Protein AF-0000000076609722 (afdb_homodimer)

Nearest PDB structures (foldseek):
  8j80-assembly1_B  TM=7.586E-01  e=6.688E-12  Homo sapiens
  8j7v-assembly1_B  TM=7.569E-01  e=8.306E-11  Homo sapiens
  8f6f-assembly1_B  TM=7.258E-01  e=2.517E-10  Shewanella oneidensis
  8xn1-assembly1_A  TM=7.732E-01  e=1.490E-08  Homo sapiens
  6xpd-assembly1_A  TM=6.244E-01  e=4.293E-08  Homo sapiens

Organism: NCBI:txid5963

InterPro domains:
  IPR027469 Cation efflux transmembrane domain superfamily [SSF161111] (21-190)
  IPR040177 Proton-coupled zinc antiporter SLC30A9 [PTHR13414] (142-302)
  IPR058533 Cation efflux protein, transmembrane domain [PF01545] (19-188)

Radius of gyration: 33.22 Å; Cα contacts (8 Å, |Δi|>4): 951; chains: 2; bounding box: 58×106×62 Å

Secondary structure (DSSP, 8-state):
-HHHHHHTSSHHHHHHHHHHHHHHHHHS--HHHHHHHHHHHHHHHHHHHHHHHHHHHTSPP-SSSTT-STHHHHHHHHHHHHHHHHHHHHHHHHHHHS---------HHHHHHHHHHHHHHHHHHHHHSTT--HHHHHHHHHHHHHHHHHHHHTTT-HHHHHHHHHHHHHHHHHHHHHHHHHHHHHHHHTPPPPHHHHHHHHHHHHTSTTEEEEEEEEEEESSSS-EEEEEEEEE-HHHHHHHHHHHHHHHHTT---S-HHHHHHHHHHHHHHHHHHHHHHHHHHHHHHHHHH-TTEEEEEEEEE------/-HHHHHHTSSHHHHHHHHHHHHHHHHHS--HHHHHHHHHHHHHHHHHHHHHHHHHHHTPPP-SSSTT-STHHHHHHHHHHHHHHHHHHHHHHHHHHHS---------HHHHHHHHHHHHHHHHHHHHHSTT--HHHHHHHHHHHHHHHHHHHHTTT-HHHHHHHHHHHHHHHHHHHHHHHHHHHHHHHHTPPPPHHHHHHHHHHHHTSTTEEEEEEEEEEESSSS-EEEEEEEEE-HHHHHHHHHHHHHHHHTT---S-HHHHHHHHHHHHHHHHHHHHHHHHHHHHHHHHHH-TTEEEEEEEEE------

Solvent-accessible surface area (backbone atoms only — not comparable to full-atom values): 31128 Å² total; per-residue (Å²): 106,68,64,58,56,41,64,42,33,68,58,60,49,48,64,63,32,46,61,28,40,49,48,29,22,72,39,41,73,44,63,19,35,45,38,48,37,49,51,52,49,44,53,49,49,38,52,56,49,48,54,55,24,51,61,51,26,65,42,70,54,44,80,55,24,53,85,20,33,38,32,41,40,42,56,56,49,38,51,44,16,49,48,27,34,54,52,11,49,48,37,46,45,42,65,77,75,43,84,76,65,88,60,72,80,62,28,70,69,62,27,52,50,20,39,50,51,29,38,50,46,27,51,48,38,38,70,58,25,69,79,55,43,73,62,32,54,49,46,32,50,48,30,47,45,51,38,54,23,53,55,35,28,70,46,98,43,26,53,60,17,35,48,50,23,10,33,52,40,9,50,50,28,32,49,54,11,49,56,44,34,54,64,28,47,42,38,61,42,23,40,30,69,55,67,69,60,52,49,52,51,50,58,57,53,59,67,40,81,50,43,64,42,75,77,45,80,43,39,35,36,46,42,96,67,32,25,33,34,38,36,33,32,26,58,27,63,67,56,50,32,51,54,44,41,54,53,48,56,68,64,47,77,71,60,84,64,92,54,64,68,62,50,54,48,52,49,35,42,50,28,34,52,48,43,46,43,49,54,44,48,44,50,50,50,52,51,50,48,44,44,69,76,38,67,41,50,38,78,74,42,63,27,75,42,57,80,71,74,78,126,108,68,64,58,54,40,65,41,34,69,59,59,50,48,63,63,32,46,62,29,39,49,47,30,22,72,37,39,71,44,63,21,36,45,37,50,39,49,52,52,50,44,51,50,50,38,52,56,50,48,54,55,24,51,62,51,25,67,44,70,55,45,81,55,24,53,84,21,33,40,32,42,38,42,57,57,48,36,51,47,16,49,48,26,33,55,53,11,50,50,36,46,45,43,66,76,76,41,83,77,64,87,62,73,80,64,27,70,69,63,28,52,49,21,38,50,50,30,39,49,47,27,50,48,38,39,70,58,24,69,77,54,43,72,63,32,54,50,46,32,51,48,31,47,45,51,39,54,23,53,56,37,28,70,45,98,42,24,54,59,18,36,47,49,23,11,33,52,42,9,49,50,28,30,49,53,10,49,55,45,33,55,62,28,45,42,39,61,43,23,40,30,68,55,67,68,60,52,50,53,49,48,57,55,52,59,67,39,81,51,43,64,44,76,78,44,79,42,38,37,36,47,44,96,70,33,24,34,33,36,36,33,35,26,58,26,62,68,57,50,33,50,54,44,40,55,53,48,55,69,64,46,77,73,58,85,62,89,52,63,68,61,50,54,49,51,48,34,42,49,28,33,52,46,43,47,44,49,54,42,49,42,51,50,48,52,51,51,50,46,44,69,77,38,68,40,49,38,78,76,42,65,27,75,42,55,80,69,73,77,126

Structure (mmCIF, N/CA/C/O backbone):
data_AF-0000000076609722-model_v1
#
loop_
_entity.id
_entity.type
_entity.pdbx_description
1 polymer 'Uncharacterized protein'
#
loop_
_atom_site.group_PDB
_atom_site.id
_atom_site.type_symbol
_atom_site.label_atom_id
_atom_site.label_alt_id
_atom_site.label_comp_id
_atom_site.label_asym_id
_atom_site.label_entity_id
_atom_site.label_seq_id
_atom_site.pdbx_PDB_ins_code
_atom_site.Cartn_x
_atom_site.Cartn_y
_atom_site.Cartn_z
_atom_site.occupancy
_atom_site.B_iso_or_equiv
_atom_site.auth_seq_id
_atom_site.auth_comp_id
_atom_site.auth_asym_id
_atom_site.auth_atom_id
_atom_site.pdbx_PDB_model_num
ATOM 1 N N . MET A 1 1 ? 18.844 8.797 -24.75 1 42.81 1 MET A N 1
ATOM 2 C CA . MET A 1 1 ? 18.812 8.734 -23.297 1 42.81 1 MET A CA 1
ATOM 3 C C . MET A 1 1 ? 18.062 7.492 -22.812 1 42.81 1 MET A C 1
ATOM 5 O O . MET A 1 1 ? 18.547 6.773 -21.938 1 42.81 1 MET A O 1
ATOM 9 N N . LEU A 1 2 ? 16.953 7.266 -23.359 1 50.59 2 LEU A N 1
ATOM 10 C CA . LEU A 1 2 ? 16.203 6.062 -23.016 1 50.59 2 LEU A CA 1
ATOM 11 C C . LEU A 1 2 ? 16.984 4.809 -23.375 1 50.59 2 LEU A C 1
ATOM 13 O O . LEU A 1 2 ? 17.031 3.854 -22.594 1 50.59 2 LEU A O 1
ATOM 17 N N . ALA A 1 3 ? 17.594 4.902 -24.516 1 48.72 3 ALA A N 1
ATOM 18 C CA . ALA A 1 3 ? 18.359 3.74 -24.969 1 48.72 3 ALA A CA 1
ATOM 19 C C . ALA A 1 3 ? 19.531 3.465 -24.047 1 48.72 3 ALA A C 1
ATOM 21 O O . ALA A 1 3 ? 19.828 2.311 -23.719 1 48.72 3 ALA A O 1
ATOM 22 N N . ARG A 1 4 ? 20.203 4.461 -23.625 1 50.5 4 ARG A N 1
ATOM 23 C CA . ARG A 1 4 ? 21.328 4.293 -22.703 1 50.5 4 ARG A CA 1
ATOM 24 C C . ARG A 1 4 ? 20.859 3.832 -21.328 1 50.5 4 ARG A C 1
ATOM 26 O O . ARG A 1 4 ? 21.5 2.998 -20.703 1 50.5 4 ARG A O 1
ATOM 33 N N . SER A 1 5 ? 19.734 4.328 -20.984 1 60.28 5 SER A N 1
ATOM 34 C CA . SER A 1 5 ? 19.188 3.906 -19.703 1 60.28 5 SER A CA 1
ATOM 35 C C . SER A 1 5 ? 18.734 2.447 -19.734 1 60.28 5 SER A C 1
ATOM 37 O O . SER A 1 5 ? 18.938 1.703 -18.781 1 60.28 5 SER A O 1
ATOM 39 N N . LEU A 1 6 ? 18.438 2.18 -20.906 1 62.81 6 LEU A N 1
ATOM 40 C CA . LEU A 1 6 ? 18 0.801 -21.078 1 62.81 6 LEU A CA 1
ATOM 41 C C . LEU A 1 6 ? 19.188 -0.151 -21.125 1 62.81 6 LEU A C 1
ATOM 43 O O . LEU A 1 6 ? 19.109 -1.262 -20.594 1 62.81 6 LEU A O 1
ATOM 47 N N . LYS A 1 7 ? 20.281 0.433 -21.75 1 57.88 7 LYS A N 1
ATOM 48 C CA . LYS A 1 7 ? 21.469 -0.403 -21.875 1 57.88 7 LYS A CA 1
ATOM 49 C C . LYS A 1 7 ? 22.078 -0.703 -20.516 1 57.88 7 LYS A C 1
ATOM 51 O O . LYS A 1 7 ? 22.625 -1.784 -20.297 1 57.88 7 LYS A O 1
ATOM 56 N N . ASN A 1 8 ? 21.844 0.129 -19.656 1 67.38 8 ASN A N 1
ATOM 57 C CA . ASN A 1 8 ? 22.438 -0.045 -18.328 1 67.38 8 ASN A CA 1
ATOM 58 C C . ASN A 1 8 ? 21.438 -0.651 -17.344 1 67.38 8 ASN A C 1
ATOM 60 O O . ASN A 1 8 ? 21.641 -0.605 -16.141 1 67.38 8 ASN A O 1
ATOM 64 N N . SER A 1 9 ? 20.469 -1.202 -18.047 1 80.12 9 SER A N 1
ATOM 65 C CA . SER A 1 9 ? 19.469 -1.856 -17.219 1 80.12 9 SER A CA 1
ATOM 66 C C . SER A 1 9 ? 19.453 -3.363 -17.453 1 80.12 9 SER A C 1
ATOM 68 O O . SER A 1 9 ? 20.172 -3.869 -18.328 1 80.12 9 SER A O 1
ATOM 70 N N . ASN A 1 10 ? 18.797 -4.074 -16.641 1 84.56 10 ASN A N 1
ATOM 71 C CA . ASN A 1 10 ? 18.688 -5.527 -16.734 1 84.56 10 ASN A CA 1
ATOM 72 C C . ASN A 1 10 ? 17.828 -5.953 -17.922 1 84.56 10 ASN A C 1
ATOM 74 O O . ASN A 1 10 ? 17.875 -7.109 -18.344 1 84.56 10 ASN A O 1
ATOM 78 N N . ILE A 1 11 ? 17.219 -5.109 -18.531 1 85.94 11 ILE A N 1
ATOM 79 C CA . ILE A 1 11 ? 16.141 -5.426 -19.469 1 85.94 11 ILE A CA 1
ATOM 80 C C . ILE A 1 11 ? 16.734 -6.094 -20.719 1 85.94 11 ILE A C 1
ATOM 82 O O . ILE A 1 11 ? 16.344 -7.199 -21.078 1 85.94 11 ILE A O 1
ATOM 86 N N . PRO A 1 12 ? 17.703 -5.5 -21.328 1 87.81 12 PRO A N 1
ATOM 87 C CA . PRO A 1 12 ? 18.219 -6.125 -22.547 1 87.81 12 PRO A CA 1
ATOM 88 C C . PRO A 1 12 ? 18.812 -7.504 -22.297 1 87.81 12 PRO A C 1
ATOM 90 O O . PRO A 1 12 ? 18.719 -8.391 -23.156 1 87.81 12 PRO A O 1
ATOM 93 N N . TYR A 1 13 ? 19.344 -7.73 -21.156 1 89.56 13 TYR A N 1
ATOM 94 C CA . TYR A 1 13 ? 20.016 -8.992 -20.859 1 89.56 13 TYR A CA 1
ATOM 95 C C . TYR A 1 13 ? 18.984 -10.102 -20.609 1 89.56 13 TYR A C 1
ATOM 97 O O . TYR A 1 13 ? 19.234 -11.266 -20.922 1 89.56 13 TYR A O 1
ATOM 105 N N . ASP A 1 14 ? 17.859 -9.734 -20 1 89.88 14 ASP A N 1
ATOM 106 C CA . ASP A 1 14 ? 16.797 -10.719 -19.844 1 89.88 14 ASP A CA 1
ATOM 107 C C . ASP A 1 14 ? 16.266 -11.156 -21.203 1 89.88 14 ASP A C 1
ATOM 109 O O . ASP A 1 14 ? 16 -12.344 -21.422 1 89.88 14 ASP A O 1
ATOM 113 N N . PHE A 1 15 ? 16.188 -10.266 -22.062 1 91.75 15 PHE A N 1
ATOM 114 C CA . PHE A 1 15 ? 15.68 -10.562 -23.406 1 91.75 15 PHE A CA 1
ATOM 115 C C . PHE A 1 15 ? 16.672 -11.422 -24.172 1 91.75 15 PHE A C 1
ATOM 117 O O . PHE A 1 15 ? 16.281 -12.32 -24.922 1 91.75 15 PHE A O 1
ATOM 124 N N . LEU A 1 16 ? 17.922 -11.109 -23.953 1 92.25 16 LEU A N 1
ATOM 125 C CA . LEU A 1 16 ? 18.969 -11.82 -24.672 1 92.25 16 LEU A CA 1
ATOM 126 C C . LEU A 1 16 ? 19.141 -13.227 -24.125 1 92.25 16 LEU A C 1
ATOM 128 O O . LEU A 1 16 ? 19.469 -14.156 -24.875 1 92.25 16 LEU A O 1
ATOM 132 N N . SER A 1 17 ? 18.969 -13.32 -22.859 1 93.12 17 SER A N 1
ATOM 133 C CA . SER A 1 17 ? 19.234 -14.609 -22.219 1 93.12 17 SER A CA 1
ATOM 134 C C . SER A 1 17 ? 18.062 -15.562 -22.391 1 93.12 17 SER A C 1
ATOM 136 O O . SER A 1 17 ? 18.219 -16.781 -22.297 1 93.12 17 SER A O 1
ATOM 138 N N . TYR A 1 18 ? 16.859 -15.094 -22.609 1 94.25 18 TYR A N 1
ATOM 139 C CA . TYR A 1 18 ? 15.641 -15.891 -22.625 1 94.25 18 TYR A CA 1
ATOM 140 C C . TYR A 1 18 ? 15.719 -16.984 -23.688 1 94.25 18 TYR A C 1
ATOM 142 O O . TYR A 1 18 ? 15.43 -18.156 -23.406 1 94.25 18 TYR A O 1
ATOM 150 N N . PRO A 1 19 ? 16.188 -16.766 -24.953 1 94.25 19 PRO A N 1
ATOM 151 C CA . PRO A 1 19 ? 16.266 -17.828 -25.969 1 94.25 19 PRO A CA 1
ATOM 152 C C . PRO A 1 19 ? 17.188 -18.969 -25.562 1 94.25 19 PRO A C 1
ATOM 154 O O . PRO A 1 19 ? 16.891 -20.141 -25.812 1 94.25 19 PRO A O 1
ATOM 157 N N . SER A 1 20 ? 18.312 -18.656 -24.969 1 94.69 20 SER A N 1
ATOM 158 C CA . SER A 1 20 ? 19.25 -19.688 -24.547 1 94.69 20 SER A CA 1
ATOM 159 C C . SER A 1 20 ? 18.641 -20.578 -23.469 1 94.69 20 SER A C 1
ATOM 161 O O . SER A 1 20 ? 18.812 -21.797 -23.484 1 94.69 20 SER A O 1
ATOM 163 N N . LYS A 1 21 ? 17.938 -19.969 -22.594 1 93.81 21 LYS A N 1
ATOM 164 C CA . LYS A 1 21 ? 17.312 -20.734 -21.5 1 93.81 21 LYS A CA 1
ATOM 165 C C . LYS A 1 21 ? 16.141 -21.578 -22.031 1 93.81 21 LYS A C 1
ATOM 167 O O . LYS A 1 21 ? 15.906 -22.688 -21.547 1 93.81 21 LYS A O 1
ATOM 172 N N . LEU A 1 22 ? 15.461 -20.984 -22.969 1 92.38 22 LEU A N 1
ATOM 173 C CA . LEU A 1 22 ? 14.406 -21.75 -23.641 1 92.38 22 LEU A CA 1
ATOM 174 C C . LEU A 1 22 ? 14.992 -22.953 -24.375 1 92.38 22 LEU A C 1
ATOM 176 O O . LEU A 1 22 ? 14.422 -24.047 -24.328 1 92.38 22 LEU A O 1
ATOM 180 N N . LEU A 1 23 ? 16.109 -22.797 -25.062 1 90.38 23 LEU A N 1
ATOM 181 C CA . LEU A 1 23 ? 16.812 -23.875 -25.766 1 90.38 23 LEU A CA 1
ATOM 182 C C . LEU A 1 23 ? 17.219 -24.969 -24.797 1 90.38 23 LEU A C 1
ATOM 184 O O . LEU A 1 23 ? 17.109 -26.156 -25.109 1 90.38 23 LEU A O 1
ATOM 188 N N . ASN A 1 24 ? 17.703 -24.531 -23.609 1 91.38 24 ASN A N 1
ATOM 189 C CA . ASN A 1 24 ? 18.094 -25.516 -22.594 1 91.38 24 ASN A CA 1
ATOM 190 C C . ASN A 1 24 ? 16.906 -26.375 -22.188 1 91.38 24 ASN A C 1
ATOM 192 O O . ASN A 1 24 ? 17.031 -27.594 -22.031 1 91.38 24 ASN A O 1
ATOM 196 N N . TYR A 1 25 ? 15.758 -25.781 -21.984 1 90.44 25 TYR A N 1
ATOM 197 C CA . TYR A 1 25 ? 14.57 -26.531 -21.594 1 90.44 25 TYR A CA 1
ATOM 198 C C . TYR A 1 25 ? 14.094 -27.438 -22.703 1 90.44 25 TYR A C 1
ATOM 200 O O . TYR A 1 25 ? 13.633 -28.562 -22.453 1 90.44 25 TYR A O 1
ATOM 208 N N . ILE A 1 26 ? 14.18 -27.047 -24 1 87.25 26 ILE A N 1
ATOM 209 C CA . ILE A 1 26 ? 13.727 -27.828 -25.141 1 87.25 26 ILE A CA 1
ATOM 210 C C . ILE A 1 26 ? 14.617 -29.062 -25.312 1 87.25 26 ILE A C 1
ATOM 212 O O . ILE A 1 26 ? 14.117 -30.156 -25.578 1 87.25 26 ILE A O 1
ATOM 216 N N . TYR A 1 27 ? 15.93 -28.938 -25.109 1 87.5 27 TYR A N 1
ATOM 217 C CA . TYR A 1 27 ? 16.875 -30.016 -25.391 1 87.5 27 TYR A CA 1
ATOM 218 C C . TYR A 1 27 ? 17 -30.938 -24.188 1 87.5 27 TYR A C 1
ATOM 220 O O . TYR A 1 27 ? 17.406 -32.094 -24.328 1 87.5 27 TYR A O 1
ATOM 228 N N . GLN A 1 28 ? 16.672 -30.438 -23.031 1 87.44 28 GLN A N 1
ATOM 229 C CA . GLN A 1 28 ? 16.641 -31.25 -21.812 1 87.44 28 GLN A CA 1
ATOM 230 C C . GLN A 1 28 ? 15.461 -30.891 -20.922 1 87.44 28 GLN A C 1
ATOM 232 O O . GLN A 1 28 ? 15.648 -30.281 -19.859 1 87.44 28 GLN A O 1
ATOM 237 N N . PRO A 1 29 ? 14.328 -31.281 -21.391 1 85.94 29 PRO A N 1
ATOM 238 C CA . PRO A 1 29 ? 13.156 -30.969 -20.562 1 85.94 29 PRO A CA 1
ATOM 239 C C . PRO A 1 29 ? 13.234 -31.578 -19.172 1 85.94 29 PRO A C 1
ATOM 241 O O . PRO A 1 29 ? 13.414 -32.812 -19.031 1 85.94 29 PRO A O 1
ATOM 244 N N . SER A 1 30 ? 13.359 -30.891 -18.203 1 87.88 30 SER A N 1
ATOM 245 C CA . SER A 1 30 ? 13.477 -31.297 -16.797 1 87.88 30 SER A CA 1
ATOM 246 C C . SER A 1 30 ? 12.906 -30.234 -15.867 1 87.88 30 SER A C 1
ATOM 248 O O . SER A 1 30 ? 12.609 -29.109 -16.297 1 87.88 30 SER A O 1
ATOM 250 N N . GLY A 1 31 ? 12.688 -30.578 -14.695 1 88.81 31 GLY A N 1
ATOM 251 C CA . GLY A 1 31 ? 12.219 -29.625 -13.695 1 88.81 31 GLY A CA 1
ATOM 252 C C . GLY A 1 31 ? 13.195 -28.5 -13.438 1 88.81 31 GLY A C 1
ATOM 253 O O . GLY A 1 31 ? 12.789 -27.359 -13.211 1 88.81 31 GLY A O 1
ATOM 254 N N . ALA A 1 32 ? 14.422 -28.859 -13.453 1 92.44 32 ALA A N 1
ATOM 255 C CA . ALA A 1 32 ? 15.461 -27.875 -13.203 1 92.44 32 ALA A CA 1
ATOM 256 C C . ALA A 1 32 ? 15.461 -26.781 -14.266 1 92.44 32 ALA A C 1
ATOM 258 O O . ALA A 1 32 ? 15.484 -25.594 -13.945 1 92.44 32 ALA A O 1
ATOM 259 N N . PHE A 1 33 ? 15.391 -27.203 -15.484 1 92.81 33 PHE A N 1
ATOM 260 C CA . PHE A 1 33 ? 15.438 -26.234 -16.562 1 92.81 33 PHE A CA 1
ATOM 261 C C . PHE A 1 33 ? 14.094 -25.516 -16.703 1 92.81 33 PHE A C 1
ATOM 263 O O . PHE A 1 33 ? 14.031 -24.375 -17.156 1 92.81 33 PHE A O 1
ATOM 270 N N . ASP A 1 34 ? 13.07 -26.125 -16.344 1 90.81 34 ASP A N 1
ATOM 271 C CA . ASP A 1 34 ? 11.773 -25.453 -16.25 1 90.81 34 ASP A CA 1
ATOM 272 C C . ASP A 1 34 ? 11.812 -24.359 -15.203 1 90.81 34 ASP A C 1
ATOM 274 O O . ASP A 1 34 ? 11.258 -23.266 -15.406 1 90.81 34 ASP A O 1
ATOM 278 N N . SER A 1 35 ? 12.352 -24.688 -14.078 1 94 35 SER A N 1
ATOM 279 C CA . SER A 1 35 ? 12.484 -23.703 -13 1 94 35 SER A CA 1
ATOM 280 C C . SER A 1 35 ? 13.273 -22.484 -13.445 1 94 35 SER A C 1
ATOM 282 O O . SER A 1 35 ? 12.883 -21.344 -13.156 1 94 35 SER A O 1
ATOM 284 N N . GLU A 1 36 ? 14.312 -22.688 -14.148 1 94.44 36 GLU A N 1
ATOM 285 C CA . GLU A 1 36 ? 15.125 -21.578 -14.656 1 94.44 36 GLU A CA 1
ATOM 286 C C . GLU A 1 36 ? 14.359 -20.766 -15.703 1 94.44 36 GLU A C 1
ATOM 288 O O . GLU A 1 36 ? 14.422 -19.547 -15.703 1 94.44 36 GLU A O 1
ATOM 293 N N . LEU A 1 37 ? 13.75 -21.484 -16.516 1 92.5 37 LEU A N 1
ATOM 294 C CA . LEU A 1 37 ? 12.961 -20.797 -17.531 1 92.5 37 LEU A CA 1
ATOM 295 C C . LEU A 1 37 ? 11.852 -19.969 -16.891 1 92.5 37 LEU A C 1
ATOM 297 O O . LEU A 1 37 ? 11.586 -18.844 -17.312 1 92.5 37 LEU A O 1
ATOM 301 N N . THR A 1 38 ? 11.211 -20.484 -15.938 1 91.31 38 THR A N 1
ATOM 302 C CA . THR A 1 38 ? 10.156 -19.781 -15.203 1 91.31 38 THR A CA 1
ATOM 303 C C . THR A 1 38 ? 10.703 -18.531 -14.539 1 91.31 38 THR A C 1
ATOM 305 O O . THR A 1 38 ? 10.086 -17.469 -14.602 1 91.31 38 THR A O 1
ATOM 308 N N . ARG A 1 39 ? 11.828 -18.688 -13.93 1 94.38 39 ARG A N 1
ATOM 309 C CA . ARG A 1 39 ? 12.453 -17.547 -13.25 1 94.38 39 ARG A CA 1
ATOM 310 C C . ARG A 1 39 ? 12.688 -16.391 -14.227 1 94.38 39 ARG A C 1
ATOM 312 O O . ARG A 1 39 ? 12.359 -15.25 -13.922 1 94.38 39 ARG A O 1
ATOM 319 N N . VAL A 1 40 ? 13.25 -16.688 -15.359 1 93.94 40 VAL A N 1
ATOM 320 C CA . VAL A 1 40 ? 13.57 -15.641 -16.328 1 93.94 40 VAL A CA 1
ATOM 321 C C . VAL A 1 40 ? 12.289 -15.094 -16.953 1 93.94 40 VAL A C 1
ATOM 323 O O . VAL A 1 40 ? 12.203 -13.914 -17.281 1 93.94 40 VAL A O 1
ATOM 326 N N . THR A 1 41 ? 11.297 -15.906 -17.141 1 92.56 41 THR A N 1
ATOM 327 C CA . THR A 1 41 ? 10.008 -15.453 -17.625 1 92.56 41 THR A CA 1
ATOM 328 C C . THR A 1 41 ? 9.391 -14.43 -16.672 1 92.56 41 THR A C 1
ATOM 330 O O . THR A 1 41 ? 8.875 -13.398 -17.109 1 92.56 41 THR A O 1
ATOM 333 N N . ILE A 1 42 ? 9.461 -14.734 -15.414 1 92.44 42 ILE A N 1
ATOM 334 C CA . ILE A 1 42 ? 8.945 -13.812 -14.406 1 92.44 42 ILE A CA 1
ATOM 335 C C . ILE A 1 42 ? 9.734 -12.5 -14.453 1 92.44 42 ILE A C 1
ATOM 337 O O . ILE A 1 42 ? 9.156 -11.414 -14.383 1 92.44 42 ILE A O 1
ATOM 341 N N . SER A 1 43 ? 11.039 -12.641 -14.586 1 93.06 43 SER A N 1
ATOM 342 C CA . SER A 1 43 ? 11.891 -11.453 -14.688 1 93.06 43 SER A CA 1
ATOM 343 C C . SER A 1 43 ? 11.5 -10.594 -15.883 1 93.06 43 SER A C 1
ATOM 345 O O . SER A 1 43 ? 11.406 -9.367 -15.773 1 93.06 43 SER A O 1
ATOM 347 N N . LEU A 1 44 ? 11.312 -11.203 -16.984 1 91.19 44 LEU A N 1
ATOM 348 C CA . LEU A 1 44 ? 10.906 -10.484 -18.188 1 91.19 44 LEU A CA 1
ATOM 349 C C . LEU A 1 44 ? 9.547 -9.82 -17.984 1 91.19 44 LEU A C 1
ATOM 351 O O . LEU A 1 44 ? 9.359 -8.664 -18.375 1 91.19 44 LEU A O 1
ATOM 355 N N . SER A 1 45 ? 8.641 -10.508 -17.406 1 90 45 SER A N 1
ATOM 356 C CA . SER A 1 45 ? 7.316 -9.961 -17.125 1 90 45 SER A CA 1
ATOM 357 C C . SER A 1 45 ? 7.398 -8.789 -16.156 1 90 45 SER A C 1
ATOM 359 O O . SER A 1 45 ? 6.648 -7.82 -16.266 1 90 45 SER A O 1
ATOM 361 N N . ALA A 1 46 ? 8.32 -8.953 -15.227 1 91.12 46 ALA A N 1
ATOM 362 C CA . ALA A 1 46 ? 8.5 -7.895 -14.234 1 91.12 46 ALA A CA 1
ATOM 363 C C . ALA A 1 46 ? 8.922 -6.586 -14.898 1 91.12 46 ALA A C 1
ATOM 365 O O . ALA A 1 46 ? 8.477 -5.508 -14.492 1 91.12 46 ALA A O 1
ATOM 366 N N . HIS A 1 47 ? 9.734 -6.695 -15.883 1 89.38 47 HIS A N 1
ATOM 367 C CA . HIS A 1 47 ? 10.141 -5.488 -16.594 1 89.38 47 HIS A CA 1
ATOM 368 C C . HIS A 1 47 ? 8.945 -4.828 -17.281 1 89.38 47 HIS A C 1
ATOM 370 O O . HIS A 1 47 ? 8.82 -3.604 -17.266 1 89.38 47 HIS A O 1
ATOM 376 N N . PHE A 1 48 ? 8.141 -5.594 -17.891 1 89.62 48 PHE A N 1
ATOM 377 C CA . PHE A 1 48 ? 6.961 -5.066 -18.578 1 89.62 48 PHE A CA 1
ATOM 378 C C . PHE A 1 48 ? 6.012 -4.414 -17.578 1 89.62 48 PHE A C 1
ATOM 380 O O . PHE A 1 48 ? 5.488 -3.326 -17.828 1 89.62 48 PHE A O 1
ATOM 387 N N . ILE A 1 49 ? 5.852 -5.004 -16.469 1 89.56 49 ILE A N 1
ATOM 388 C CA . ILE A 1 49 ? 4.965 -4.496 -15.438 1 89.56 49 ILE A CA 1
ATOM 389 C C . ILE A 1 49 ? 5.52 -3.184 -14.883 1 89.56 49 ILE A C 1
ATOM 391 O O . ILE A 1 49 ? 4.773 -2.219 -14.695 1 89.56 49 ILE A O 1
ATOM 395 N N . ASN A 1 50 ? 6.77 -3.203 -14.719 1 87.19 50 ASN A N 1
ATOM 396 C CA . ASN A 1 50 ? 7.41 -2.008 -14.18 1 87.19 50 ASN A CA 1
ATOM 397 C C . ASN A 1 50 ? 7.324 -0.84 -15.164 1 87.19 50 ASN A C 1
ATOM 399 O O . ASN A 1 50 ? 7.188 0.313 -14.75 1 87.19 50 ASN A O 1
ATOM 403 N N . LEU A 1 51 ? 7.441 -1.129 -16.422 1 87.5 51 LEU A N 1
ATOM 404 C CA . LEU A 1 51 ? 7.32 -0.082 -17.422 1 87.5 51 LEU A CA 1
ATOM 405 C C . LEU A 1 51 ? 5.918 0.518 -17.422 1 87.5 51 LEU A C 1
ATOM 407 O O . LEU A 1 51 ? 5.758 1.74 -17.469 1 87.5 51 LEU A O 1
ATOM 411 N N . LEU A 1 52 ? 4.961 -0.292 -17.328 1 89 52 LEU A N 1
ATOM 412 C CA . LEU A 1 52 ? 3.58 0.176 -17.281 1 89 52 LEU A CA 1
ATOM 413 C C . LEU A 1 52 ? 3.32 0.963 -15.992 1 89 52 LEU A C 1
ATOM 415 O O . LEU A 1 52 ? 2.67 2.01 -16.031 1 89 52 LEU A O 1
ATOM 419 N N . SER A 1 53 ? 3.869 0.483 -14.977 1 89.44 53 SER A N 1
ATOM 420 C CA . SER A 1 53 ? 3.684 1.115 -13.68 1 89.44 53 SER A CA 1
ATOM 421 C C . SER A 1 53 ? 4.348 2.486 -13.633 1 89.44 53 SER A C 1
ATOM 423 O O . SER A 1 53 ? 3.842 3.408 -12.984 1 89.44 53 SER A O 1
ATOM 425 N N . ARG A 1 54 ? 5.496 2.557 -14.211 1 87.81 54 ARG A N 1
ATOM 426 C CA . ARG A 1 54 ? 6.211 3.828 -14.25 1 87.81 54 ARG A CA 1
ATOM 427 C C . ARG A 1 54 ? 5.395 4.895 -14.969 1 87.81 54 ARG A C 1
ATOM 429 O O . ARG A 1 54 ? 5.395 6.062 -14.57 1 87.81 54 ARG A O 1
ATOM 436 N N . GLU A 1 55 ? 4.707 4.551 -15.969 1 91.75 55 GLU A N 1
ATOM 437 C CA . GLU A 1 55 ? 3.865 5.492 -16.703 1 91.75 55 GLU A CA 1
ATOM 438 C C . GLU A 1 55 ? 2.686 5.953 -15.852 1 91.75 55 GLU A C 1
ATOM 440 O O . GLU A 1 55 ? 2.332 7.133 -15.859 1 91.75 55 GLU A O 1
ATOM 445 N N . ILE A 1 56 ? 2.182 5.113 -15.125 1 90.75 56 ILE A N 1
ATOM 446 C CA . ILE A 1 56 ? 1.056 5.438 -14.258 1 90.75 56 ILE A CA 1
ATOM 447 C C . ILE A 1 56 ? 1.53 6.316 -13.102 1 90.75 56 ILE A C 1
ATOM 449 O O . ILE A 1 56 ? 0.854 7.277 -12.727 1 90.75 56 ILE A O 1
ATOM 453 N N . SER A 1 57 ? 2.695 5.992 -12.586 1 90.75 57 SER A N 1
ATOM 454 C CA . SER A 1 57 ? 3.244 6.652 -11.414 1 90.75 57 SER A CA 1
ATOM 455 C C . SER A 1 57 ? 3.623 8.102 -11.719 1 90.75 57 SER A C 1
ATOM 457 O O . SER A 1 57 ? 3.799 8.906 -10.805 1 90.75 57 SER A O 1
ATOM 459 N N . LYS A 1 58 ? 3.689 8.477 -12.977 1 91.25 58 LYS A N 1
ATOM 460 C CA . LYS A 1 58 ? 4.062 9.828 -13.375 1 91.25 58 LYS A CA 1
ATOM 461 C C . LYS A 1 58 ? 2.863 10.773 -13.32 1 91.25 58 LYS A C 1
ATOM 463 O O . LYS A 1 58 ? 3.023 11.992 -13.359 1 91.25 58 LYS A O 1
ATOM 468 N N . LYS A 1 59 ? 1.738 10.234 -13.203 1 93.31 59 LYS A N 1
ATOM 469 C CA . LYS A 1 59 ? 0.536 11.062 -13.172 1 93.31 59 LYS A CA 1
ATOM 470 C C . LYS A 1 59 ? 0.521 11.969 -11.945 1 93.31 59 LYS A C 1
ATOM 472 O O . LYS A 1 59 ? 0.9 11.539 -10.852 1 93.31 59 LYS A O 1
ATOM 477 N N . LYS A 1 60 ? 0.08 13.18 -12.141 1 92.19 60 LYS A N 1
ATOM 478 C CA . LYS A 1 60 ? -0.004 14.172 -11.07 1 92.19 60 LYS A CA 1
ATOM 479 C C . LYS A 1 60 ? -1.185 13.883 -10.148 1 92.19 60 LYS A C 1
ATOM 481 O O . LYS A 1 60 ? -2.135 13.203 -10.539 1 92.19 60 LYS A O 1
ATOM 486 N N . PRO A 1 61 ? -1.04 14.414 -8.961 1 92.88 61 PRO A N 1
ATOM 487 C CA . PRO A 1 61 ? -2.16 14.242 -8.031 1 92.88 61 PRO A CA 1
ATOM 488 C C . PRO A 1 61 ? -3.477 14.773 -8.594 1 92.88 61 PRO A C 1
ATOM 490 O O . PRO A 1 61 ? -3.486 15.766 -9.328 1 92.88 61 PRO A O 1
ATOM 493 N N . ASP A 1 62 ? -4.566 14.102 -8.297 1 92.44 62 ASP A N 1
ATOM 494 C CA . ASP A 1 62 ? -5.91 14.523 -8.688 1 92.44 62 ASP A CA 1
ATOM 495 C C . ASP A 1 62 ? -6.906 14.273 -7.559 1 92.44 62 ASP A C 1
ATOM 497 O O . ASP A 1 62 ? -6.516 14.086 -6.406 1 92.44 62 ASP A O 1
ATOM 501 N N . GLU A 1 63 ? -8.172 14.359 -7.844 1 91.62 63 GLU A N 1
ATOM 502 C CA . GLU A 1 63 ? -9.203 14.227 -6.816 1 91.62 63 GLU A CA 1
ATOM 503 C C . GLU A 1 63 ? -9.328 12.789 -6.332 1 91.62 63 GLU A C 1
ATOM 505 O O . GLU A 1 63 ? -9.742 12.539 -5.199 1 91.62 63 GLU A O 1
ATOM 510 N N . ILE A 1 64 ? -8.938 11.898 -7.137 1 92.94 64 ILE A N 1
ATOM 511 C CA . ILE A 1 64 ? -9.055 10.484 -6.797 1 92.94 64 ILE A CA 1
ATOM 512 C C . ILE A 1 64 ? -7.867 10.062 -5.934 1 92.94 64 ILE A C 1
ATOM 514 O O . ILE A 1 64 ? -8.047 9.406 -4.906 1 92.94 64 ILE A O 1
ATOM 518 N N . TYR A 1 65 ? -6.684 10.445 -6.359 1 93.94 65 TYR A N 1
ATOM 519 C CA . TYR A 1 65 ? -5.465 10.211 -5.598 1 93.94 65 TYR A CA 1
ATOM 520 C C . TYR A 1 65 ? -4.789 11.523 -5.23 1 93.94 65 TYR A C 1
ATOM 522 O O . TYR A 1 65 ? -3.977 12.047 -5.996 1 93.94 65 TYR A O 1
ATOM 530 N N . ASN A 1 66 ? -5.027 11.922 -4.039 1 92.94 66 ASN A N 1
ATOM 531 C CA . ASN A 1 66 ? -4.645 13.25 -3.592 1 92.94 66 ASN A CA 1
ATOM 532 C C . ASN A 1 66 ? -3.125 13.414 -3.547 1 92.94 66 ASN A C 1
ATOM 534 O O . ASN A 1 66 ? -2.611 14.523 -3.682 1 92.94 66 ASN A O 1
ATOM 538 N N . TYR A 1 67 ? -2.43 12.352 -3.367 1 91.88 67 TYR A N 1
ATOM 539 C CA . TYR A 1 67 ? -0.985 12.461 -3.189 1 91.88 67 TYR A CA 1
ATOM 540 C C . TYR A 1 67 ? -0.245 11.898 -4.398 1 91.88 67 TYR A C 1
ATOM 542 O O . TYR A 1 67 ? 0.967 11.68 -4.344 1 91.88 67 TYR A O 1
ATOM 550 N N . GLY A 1 68 ? -1.021 11.602 -5.461 1 92.06 68 GLY A N 1
ATOM 551 C CA . GLY A 1 68 ? -0.407 11.133 -6.691 1 92.06 68 GLY A CA 1
ATOM 552 C C . GLY A 1 68 ? -0.49 9.625 -6.859 1 92.06 68 GLY A C 1
ATOM 553 O O . GLY A 1 68 ? -1.134 8.938 -6.059 1 92.06 68 GLY A O 1
ATOM 554 N N . TYR A 1 69 ? 0.221 9.125 -7.941 1 94.25 69 TYR A N 1
ATOM 555 C CA . TYR A 1 69 ? 0.099 7.723 -8.336 1 94.25 69 TYR A CA 1
ATOM 556 C C . TYR A 1 69 ? 1.427 6.992 -8.172 1 94.25 69 TYR A C 1
ATOM 558 O O . TYR A 1 69 ? 1.601 5.883 -8.68 1 94.25 69 TYR A O 1
ATOM 566 N N . GLU A 1 70 ? 2.275 7.496 -7.469 1 93.06 70 GLU A N 1
ATOM 567 C CA . GLU A 1 70 ? 3.627 6.953 -7.375 1 93.06 70 GLU A CA 1
ATOM 568 C C . GLU A 1 70 ? 3.641 5.625 -6.621 1 93.06 70 GLU A C 1
ATOM 570 O O . GLU A 1 70 ? 4.5 4.777 -6.867 1 93.06 70 GLU A O 1
ATOM 575 N N . ARG A 1 71 ? 2.646 5.402 -5.844 1 92.75 71 ARG A N 1
ATOM 576 C CA . ARG A 1 71 ? 2.592 4.18 -5.043 1 92.75 71 ARG A CA 1
ATOM 577 C C . ARG A 1 71 ? 2.291 2.967 -5.914 1 92.75 71 ARG A C 1
ATOM 579 O O . ARG A 1 71 ? 2.539 1.829 -5.508 1 92.75 71 ARG A O 1
ATOM 586 N N . PHE A 1 72 ? 1.769 3.188 -7.09 1 91.88 72 PHE A N 1
ATOM 587 C CA . PHE A 1 72 ? 1.427 2.09 -7.988 1 91.88 72 PHE A CA 1
ATOM 588 C C . PHE A 1 72 ? 2.678 1.326 -8.406 1 91.88 72 PHE A C 1
ATOM 590 O O . PHE A 1 72 ? 2.615 0.125 -8.68 1 91.88 72 PHE A O 1
ATOM 597 N N . SER A 1 73 ? 3.756 2.064 -8.367 1 91.88 73 SER A N 1
ATOM 598 C CA . SER A 1 73 ? 5.008 1.396 -8.711 1 91.88 73 SER A CA 1
ATOM 599 C C . SER A 1 73 ? 5.336 0.292 -7.711 1 91.88 73 SER A C 1
ATOM 601 O O . SER A 1 73 ? 5.68 -0.826 -8.102 1 91.88 73 SER A O 1
ATOM 603 N N . SER A 1 74 ? 5.191 0.574 -6.441 1 91.75 74 SER A N 1
ATOM 604 C CA . SER A 1 74 ? 5.473 -0.409 -5.402 1 91.75 74 SER A CA 1
ATOM 605 C C . SER A 1 74 ? 4.426 -1.517 -5.387 1 91.75 74 SER A C 1
ATOM 607 O O . SER A 1 74 ? 4.746 -2.68 -5.133 1 91.75 74 SER A O 1
ATOM 609 N N . ILE A 1 75 ? 3.211 -1.2 -5.695 1 91.94 75 ILE A N 1
ATOM 610 C CA . ILE A 1 75 ? 2.125 -2.174 -5.707 1 91.94 75 ILE A CA 1
ATOM 611 C C . ILE A 1 75 ? 2.354 -3.186 -6.828 1 91.94 75 ILE A C 1
ATOM 613 O O . ILE A 1 75 ? 2.328 -4.398 -6.594 1 91.94 75 ILE A O 1
ATOM 617 N N . THR A 1 76 ? 2.588 -2.711 -7.969 1 90.75 76 THR A N 1
ATOM 618 C CA . THR A 1 76 ? 2.732 -3.582 -9.125 1 90.75 76 THR A CA 1
ATOM 619 C C . THR A 1 76 ? 3.992 -4.434 -9.008 1 90.75 76 THR A C 1
ATOM 621 O O . THR A 1 76 ? 4.023 -5.574 -9.484 1 90.75 76 THR A O 1
ATOM 624 N N . SER A 1 77 ? 4.984 -3.912 -8.352 1 90.88 77 SER A N 1
ATOM 625 C CA . SER A 1 77 ? 6.223 -4.664 -8.172 1 90.88 77 SER A CA 1
ATOM 626 C C . SER A 1 77 ? 6.008 -5.875 -7.27 1 90.88 77 SER A C 1
ATOM 628 O O . SER A 1 77 ? 6.82 -6.801 -7.258 1 90.88 77 SER A O 1
ATOM 630 N N . CYS A 1 78 ? 4.918 -5.883 -6.574 1 89.62 78 CYS A N 1
ATOM 631 C CA . CYS A 1 78 ? 4.621 -7.016 -5.703 1 89.62 78 CYS A CA 1
ATOM 632 C C . CYS A 1 78 ? 4.117 -8.203 -6.512 1 89.62 78 CYS A C 1
ATOM 634 O O . CYS A 1 78 ? 4.215 -9.352 -6.066 1 89.62 78 CYS A O 1
ATOM 636 N N . ILE A 1 79 ? 3.646 -7.93 -7.66 1 88.5 79 ILE A N 1
ATOM 637 C CA . ILE A 1 79 ? 3.072 -8.984 -8.484 1 88.5 79 ILE A CA 1
ATOM 638 C C . ILE A 1 79 ? 4.164 -9.977 -8.883 1 88.5 79 ILE A C 1
ATOM 640 O O . ILE A 1 79 ? 4.105 -11.156 -8.516 1 88.5 79 ILE A O 1
ATOM 644 N N . PRO A 1 80 ? 5.156 -9.5 -9.578 1 91.12 80 PRO A N 1
ATOM 645 C CA . PRO A 1 80 ? 6.211 -10.469 -9.891 1 91.12 80 PRO A CA 1
ATOM 646 C C . PRO A 1 80 ? 6.875 -11.047 -8.648 1 91.12 80 PRO A C 1
ATOM 648 O O . PRO A 1 80 ? 7.309 -12.203 -8.648 1 91.12 80 PRO A O 1
ATOM 651 N N . ALA A 1 81 ? 7.02 -10.297 -7.586 1 92.25 81 ALA A N 1
ATOM 652 C CA . ALA A 1 81 ? 7.602 -10.789 -6.344 1 92.25 81 ALA A CA 1
ATOM 653 C C . ALA A 1 81 ? 6.832 -12.008 -5.824 1 92.25 81 ALA A C 1
ATOM 655 O O . ALA A 1 81 ? 7.434 -13.016 -5.449 1 92.25 81 ALA A O 1
ATOM 656 N N . LEU A 1 82 ? 5.582 -11.938 -5.887 1 87.44 82 LEU A N 1
ATOM 657 C CA . LEU A 1 82 ? 4.746 -13.039 -5.414 1 87.44 82 LEU A CA 1
ATOM 658 C C . LEU A 1 82 ? 4.828 -14.227 -6.363 1 87.44 82 LEU A C 1
ATOM 660 O O . LEU A 1 82 ? 4.766 -15.383 -5.926 1 87.44 82 LEU A O 1
ATOM 664 N N . CYS A 1 83 ? 4.91 -13.938 -7.578 1 88.44 83 CYS A N 1
ATOM 665 C CA . CYS A 1 83 ? 5.105 -15.016 -8.539 1 88.44 83 CYS A CA 1
ATOM 666 C C . CYS A 1 83 ? 6.398 -15.773 -8.258 1 88.44 83 CYS A C 1
ATOM 668 O O . CYS A 1 83 ? 6.422 -17 -8.289 1 88.44 83 CYS A O 1
ATOM 670 N N . TYR A 1 84 ? 7.445 -15.016 -7.969 1 92.44 84 TYR A N 1
ATOM 671 C CA . TYR A 1 84 ? 8.719 -15.641 -7.617 1 92.44 84 TYR A CA 1
ATOM 672 C C . TYR A 1 84 ? 8.562 -16.578 -6.43 1 92.44 84 TYR A C 1
ATOM 674 O O . TYR A 1 84 ? 9.023 -17.719 -6.465 1 92.44 84 TYR A O 1
ATOM 682 N N . VAL A 1 85 ? 7.895 -16.125 -5.48 1 90 85 VAL A N 1
ATOM 683 C CA . VAL A 1 85 ? 7.766 -16.906 -4.254 1 90 85 VAL A CA 1
ATOM 684 C C . VAL A 1 85 ? 6.902 -18.141 -4.516 1 90 85 VAL A C 1
ATOM 686 O O . VAL A 1 85 ? 7.27 -19.266 -4.141 1 90 85 VAL A O 1
ATOM 689 N N . THR A 1 86 ? 5.77 -18 -5.168 1 83.69 86 THR A N 1
ATOM 690 C CA . THR A 1 86 ? 4.84 -19.094 -5.406 1 83.69 86 THR A CA 1
ATOM 691 C C . THR A 1 86 ? 5.477 -20.172 -6.285 1 83.69 86 THR A C 1
ATOM 693 O O . THR A 1 86 ? 5.438 -21.359 -5.949 1 83.69 86 THR A O 1
ATOM 696 N N . TYR A 1 87 ? 6.051 -19.719 -7.363 1 86.38 87 TYR A N 1
ATOM 697 C CA . TYR A 1 87 ? 6.66 -20.688 -8.266 1 86.38 87 TYR A CA 1
ATOM 698 C C . TYR A 1 87 ? 7.93 -21.281 -7.664 1 86.38 87 TYR A C 1
ATOM 700 O O . TYR A 1 87 ? 8.258 -22.453 -7.906 1 86.38 87 TYR A O 1
ATOM 708 N N . GLY A 1 88 ? 8.695 -20.453 -6.91 1 92.69 88 GLY A N 1
ATOM 709 C CA . GLY A 1 88 ? 9.844 -20.984 -6.199 1 92.69 88 GLY A CA 1
ATOM 710 C C . GLY A 1 88 ? 9.492 -22.125 -5.262 1 92.69 88 GLY A C 1
ATOM 711 O O . GLY A 1 88 ? 10.133 -23.172 -5.281 1 92.69 88 GLY A O 1
ATOM 712 N N . VAL A 1 89 ? 8.469 -21.953 -4.531 1 87.62 89 VAL A N 1
ATOM 713 C CA . VAL A 1 89 ? 8.016 -22.984 -3.607 1 87.62 89 VAL A CA 1
ATOM 714 C C . VAL A 1 89 ? 7.566 -24.219 -4.387 1 87.62 89 VAL A C 1
ATOM 716 O O . VAL A 1 89 ? 7.859 -25.344 -4 1 87.62 89 VAL A O 1
ATOM 719 N N . LYS A 1 90 ? 6.82 -23.984 -5.438 1 82.81 90 LYS A N 1
ATOM 720 C CA . LYS A 1 90 ? 6.379 -25.094 -6.285 1 82.81 90 LYS A CA 1
ATOM 721 C C . LYS A 1 90 ? 7.562 -25.922 -6.77 1 82.81 90 LYS A C 1
ATOM 723 O O . LYS A 1 90 ? 7.543 -27.156 -6.691 1 82.81 90 LYS A O 1
ATOM 728 N N . HIS A 1 91 ? 8.609 -25.312 -7.242 1 90.38 91 HIS A N 1
ATOM 729 C CA . HIS A 1 91 ? 9.766 -26.016 -7.797 1 90.38 91 HIS A CA 1
ATOM 730 C C . HIS A 1 91 ? 10.562 -26.719 -6.703 1 90.38 91 HIS A C 1
ATOM 732 O O . HIS A 1 91 ? 11.133 -27.781 -6.934 1 90.38 91 HIS A O 1
ATOM 738 N N . ILE A 1 92 ? 10.578 -26.141 -5.527 1 92.62 92 ILE A N 1
ATOM 739 C CA . ILE A 1 92 ? 11.25 -26.781 -4.402 1 92.62 92 ILE A CA 1
ATOM 740 C C . ILE A 1 92 ? 10.5 -28.062 -4.016 1 92.62 92 ILE A C 1
ATOM 742 O O . ILE A 1 92 ? 11.117 -29.094 -3.727 1 92.62 92 ILE A O 1
ATOM 746 N N . MET A 1 93 ? 9.203 -28.109 -4.133 1 89.44 93 MET A N 1
ATOM 747 C CA . MET A 1 93 ? 8.375 -29.188 -3.621 1 89.44 93 MET A CA 1
ATOM 748 C C . MET A 1 93 ? 8.18 -30.281 -4.676 1 89.44 93 MET A C 1
ATOM 750 O O . MET A 1 93 ? 7.977 -31.438 -4.344 1 89.44 93 MET A O 1
ATOM 754 N N . LEU A 1 94 ? 8.242 -29.953 -5.887 1 83.88 94 LEU A N 1
ATOM 755 C CA . LEU A 1 94 ? 7.891 -30.844 -6.992 1 83.88 94 LEU A CA 1
ATOM 756 C C . LEU A 1 94 ? 8.695 -32.125 -6.93 1 83.88 94 LEU A C 1
ATOM 758 O O . LEU A 1 94 ? 8.148 -33.219 -7.086 1 83.88 94 LEU A O 1
ATOM 762 N N . PRO A 1 95 ? 10.031 -32.094 -6.672 1 85.25 95 PRO A N 1
ATOM 763 C CA . PRO A 1 95 ? 10.789 -33.344 -6.621 1 85.25 95 PRO A CA 1
ATOM 764 C C . PRO A 1 95 ? 10.328 -34.281 -5.5 1 85.25 95 PRO A C 1
ATOM 766 O O . PRO A 1 95 ? 10.562 -35.469 -5.562 1 85.25 95 PRO A O 1
ATOM 769 N N . PHE A 1 96 ? 9.688 -33.719 -4.551 1 80.5 96 PHE A N 1
ATOM 770 C CA . PHE A 1 96 ? 9.266 -34.531 -3.396 1 80.5 96 PHE A CA 1
ATOM 771 C C . PHE A 1 96 ? 7.875 -35.094 -3.607 1 80.5 96 PHE A C 1
ATOM 773 O O . PHE A 1 96 ? 7.504 -36.094 -2.979 1 80.5 96 PHE A O 1
ATOM 780 N N . ILE A 1 97 ? 7.074 -34.562 -4.461 1 73.19 97 ILE A N 1
ATOM 781 C CA . ILE A 1 97 ? 5.676 -34.938 -4.559 1 73.19 97 ILE A CA 1
ATOM 782 C C . ILE A 1 97 ? 5.453 -35.75 -5.844 1 73.19 97 ILE A C 1
ATOM 784 O O . ILE A 1 97 ? 4.477 -36.469 -5.961 1 73.19 97 ILE A O 1
ATOM 788 N N . THR A 1 98 ? 6.262 -35.562 -6.809 1 68.31 98 THR A N 1
ATOM 789 C CA . THR A 1 98 ? 6.09 -36.281 -8.07 1 68.31 98 THR A CA 1
ATOM 790 C C . THR A 1 98 ? 7.254 -37.25 -8.312 1 68.31 98 THR A C 1
ATOM 792 O O . THR A 1 98 ? 8.336 -37.062 -7.75 1 68.31 98 THR A O 1
ATOM 795 N N . GLU A 1 99 ? 6.906 -38.281 -9 1 66.38 99 GLU A N 1
ATOM 796 C CA . GLU A 1 99 ? 7.965 -39.219 -9.391 1 66.38 99 GLU A CA 1
ATOM 797 C C . GLU A 1 99 ? 8.953 -38.562 -10.352 1 66.38 99 GLU A C 1
ATOM 799 O O . GLU A 1 99 ? 8.547 -37.906 -11.312 1 66.38 99 GLU A O 1
ATOM 804 N N . VAL A 1 100 ? 10.234 -38.531 -9.969 1 64.31 100 VAL A N 1
ATOM 805 C CA . VAL A 1 100 ? 11.297 -37.969 -10.82 1 64.31 100 VAL A CA 1
ATOM 806 C C . VAL A 1 100 ? 11.461 -38.875 -12.055 1 64.31 100 VAL A C 1
ATOM 808 O O . VAL A 1 100 ? 11.75 -40.062 -11.945 1 64.31 100 VAL A O 1
ATOM 811 N N . PRO A 1 101 ? 10.961 -38.281 -13.172 1 61.88 101 PRO A N 1
ATOM 812 C CA . PRO A 1 101 ? 11.062 -39.125 -14.352 1 61.88 101 PRO A CA 1
ATOM 813 C C . PRO A 1 101 ? 12.508 -39.562 -14.648 1 61.88 101 PRO A C 1
ATOM 815 O O . PRO A 1 101 ? 13.445 -38.844 -14.273 1 61.88 101 PRO A O 1
ATOM 818 N N . ALA A 1 102 ? 12.711 -40.75 -15.156 1 63.28 102 ALA A N 1
ATOM 819 C CA . ALA A 1 102 ? 14.008 -41.188 -15.68 1 63.28 102 ALA A CA 1
ATOM 820 C C . ALA A 1 102 ? 14.477 -40.281 -16.812 1 63.28 102 ALA A C 1
ATOM 822 O O . ALA A 1 102 ? 13.781 -40.094 -17.812 1 63.28 102 ALA A O 1
ATOM 823 N N . LEU A 1 103 ? 15.312 -39.25 -16.438 1 67.12 103 LEU A N 1
ATOM 824 C CA . LEU A 1 103 ? 15.742 -38.25 -17.422 1 67.12 103 LEU A CA 1
ATOM 825 C C . LEU A 1 103 ? 16.766 -38.844 -18.375 1 67.12 103 LEU A C 1
ATOM 827 O O . LEU A 1 103 ? 17.719 -39.5 -17.953 1 67.12 103 LEU A O 1
ATOM 831 N N . GLU A 1 104 ? 16.391 -39.031 -19.641 1 67.06 104 GLU A N 1
ATOM 832 C CA . GLU A 1 104 ? 17.375 -39.406 -20.656 1 67.06 104 GLU A CA 1
ATOM 833 C C . GLU A 1 104 ? 18.266 -38.219 -21.031 1 67.06 104 GLU A C 1
ATOM 835 O O . GLU A 1 104 ? 17.828 -37.094 -21.031 1 67.06 104 GLU A O 1
ATOM 840 N N . ILE A 1 105 ? 19.594 -38.5 -21 1 64.38 105 ILE A N 1
ATOM 841 C CA . ILE A 1 105 ? 20.562 -37.531 -21.438 1 64.38 105 ILE A CA 1
ATOM 842 C C . ILE A 1 105 ? 20.328 -37.156 -22.906 1 64.38 105 ILE A C 1
ATOM 844 O O . ILE A 1 105 ? 20.562 -37.969 -23.797 1 64.38 105 ILE A O 1
ATOM 848 N N . THR A 1 106 ? 19.5 -36.062 -23.188 1 65.38 106 THR A N 1
ATOM 849 C CA . THR A 1 106 ? 19.188 -35.781 -24.578 1 65.38 106 THR A CA 1
ATOM 850 C C . THR A 1 106 ? 19.891 -34.5 -25.031 1 65.38 106 THR A C 1
ATOM 852 O O . THR A 1 106 ? 19.969 -34.219 -26.219 1 65.38 106 THR A O 1
ATOM 85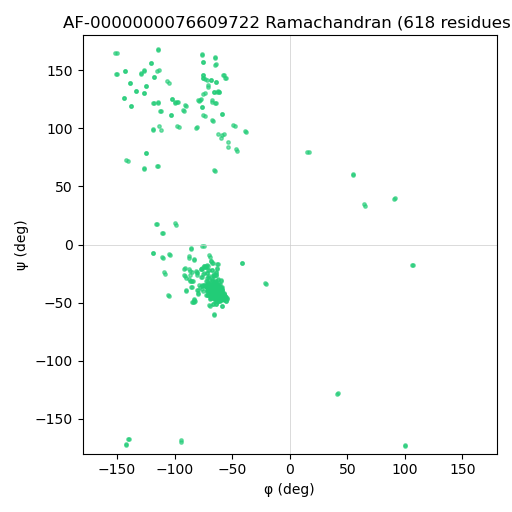5 N N . GLY A 1 107 ? 20.438 -33.719 -24.234 1 67.25 107 GLY A N 1
ATOM 856 C CA . GLY A 1 107 ? 20.75 -32.375 -24.672 1 67.25 107 GLY A CA 1
ATOM 857 C C . GLY A 1 107 ? 22.078 -32.25 -25.391 1 67.25 107 GLY A C 1
ATOM 858 O O . GLY A 1 107 ? 22.219 -31.531 -26.375 1 67.25 107 GLY A O 1
ATOM 859 N N . GLY A 1 108 ? 23.109 -33.156 -25.203 1 78.38 108 GLY A N 1
ATOM 860 C CA . GLY A 1 108 ? 24.438 -33.188 -25.828 1 78.38 108 GLY A CA 1
ATOM 861 C C . GLY A 1 108 ? 25.062 -31.797 -25.953 1 78.38 108 GLY A C 1
ATOM 862 O O . GLY A 1 108 ? 25.109 -31.047 -24.984 1 78.38 108 GLY A O 1
ATOM 863 N N . LEU A 1 109 ? 25.531 -31.453 -27.188 1 81.75 109 LEU A N 1
ATOM 864 C CA . LEU A 1 109 ? 26.297 -30.25 -27.5 1 81.75 109 LEU A CA 1
ATOM 865 C C . LEU A 1 109 ? 25.391 -29.016 -27.438 1 81.75 109 LEU A C 1
ATOM 867 O O . LEU A 1 109 ? 25.828 -27.938 -27 1 81.75 109 LEU A O 1
ATOM 871 N N . TRP A 1 110 ? 24.188 -29.078 -27.859 1 85.19 110 TRP A N 1
ATOM 872 C CA . TRP A 1 110 ? 23.281 -27.938 -27.906 1 85.19 110 TRP A CA 1
ATOM 873 C C . TRP A 1 110 ? 22.938 -27.453 -26.5 1 85.19 110 TRP A C 1
ATOM 875 O O . TRP A 1 110 ? 22.766 -26.266 -26.266 1 85.19 110 TRP A O 1
ATOM 885 N N . LEU A 1 111 ? 22.812 -28.344 -25.578 1 89.56 111 LEU A N 1
ATOM 886 C CA . LEU A 1 111 ? 22.594 -27.969 -24.188 1 89.56 111 LEU A CA 1
ATOM 887 C C . LEU A 1 111 ? 23.797 -27.188 -23.641 1 89.56 111 LEU A C 1
ATOM 889 O O . LEU A 1 111 ? 23.625 -26.156 -23.016 1 89.56 111 LEU A O 1
ATOM 893 N N . LEU A 1 112 ? 24.938 -27.734 -23.969 1 88.5 112 LEU A N 1
ATOM 894 C CA . LEU A 1 112 ? 26.156 -27.078 -23.469 1 88.5 112 LEU A CA 1
ATOM 895 C C . LEU A 1 112 ? 26.297 -25.688 -24.062 1 88.5 112 LEU A C 1
ATOM 897 O O . LEU A 1 112 ? 26.703 -24.75 -23.375 1 88.5 112 LEU A O 1
ATOM 901 N N . CYS A 1 113 ? 25.938 -25.562 -25.312 1 90.19 113 CYS A N 1
ATOM 902 C CA . CYS A 1 113 ? 25.969 -24.25 -25.969 1 90.19 113 CYS A CA 1
ATOM 903 C C . CYS A 1 113 ? 25 -23.281 -25.297 1 90.19 113 CYS A C 1
ATOM 905 O O . CYS A 1 113 ? 25.344 -22.125 -25.062 1 90.19 113 CYS A O 1
ATOM 907 N N . GLY A 1 114 ? 23.797 -23.719 -25.062 1 92.88 114 GLY A N 1
ATOM 908 C CA . GLY A 1 114 ? 22.812 -22.891 -24.406 1 92.88 114 GLY A CA 1
ATOM 909 C C . GLY A 1 114 ? 23.25 -22.453 -23.016 1 92.88 114 GLY A C 1
ATOM 910 O O . GLY A 1 114 ? 23.094 -21.281 -22.641 1 92.88 114 GLY A O 1
ATOM 911 N N . LEU A 1 115 ? 23.812 -23.359 -22.281 1 94.5 115 LEU A N 1
ATOM 912 C CA . LEU A 1 115 ? 24.281 -23.078 -20.922 1 94.5 115 LEU A CA 1
ATOM 913 C C . LEU A 1 115 ? 25.438 -22.078 -20.953 1 94.5 115 LEU A C 1
ATOM 915 O O . LEU A 1 115 ? 25.469 -21.141 -20.141 1 94.5 115 LEU A O 1
ATOM 919 N N . GLY A 1 116 ? 26.312 -22.344 -21.844 1 94.31 116 GLY A N 1
ATOM 920 C CA . GLY A 1 116 ? 27.438 -21.422 -21.984 1 94.31 116 GLY A CA 1
ATOM 921 C C . GLY A 1 116 ? 27.016 -20.016 -22.375 1 94.31 116 GLY A C 1
ATOM 922 O O . GLY A 1 116 ? 27.516 -19.031 -21.828 1 94.31 116 GLY A O 1
ATOM 923 N N . CYS A 1 117 ? 26.094 -19.938 -23.281 1 94.88 117 CYS A N 1
ATOM 924 C CA . CYS A 1 117 ? 25.594 -18.641 -23.734 1 94.88 117 CYS A CA 1
ATOM 925 C C . CYS A 1 117 ? 24.906 -17.906 -22.594 1 94.88 117 CYS A C 1
ATOM 927 O O . CYS A 1 117 ? 25.125 -16.703 -22.406 1 94.88 117 CYS A O 1
ATOM 929 N N . SER A 1 118 ? 24.094 -18.594 -21.828 1 95.19 118 SER A N 1
ATOM 930 C CA . SER A 1 118 ? 23.391 -17.984 -20.703 1 95.19 118 SER A CA 1
ATOM 931 C C . SER A 1 118 ? 24.375 -17.438 -19.672 1 95.19 118 SER A C 1
ATOM 933 O O . SER A 1 118 ? 24.203 -16.328 -19.172 1 95.19 118 SER A O 1
ATOM 935 N N . LEU A 1 119 ? 25.359 -18.219 -19.391 1 95.88 119 LEU A N 1
ATOM 936 C CA . LEU A 1 119 ? 26.359 -17.812 -18.422 1 95.88 119 LEU A CA 1
ATOM 937 C C . LEU A 1 119 ? 27.125 -16.594 -18.922 1 95.88 119 LEU A C 1
ATOM 939 O O . LEU A 1 119 ? 27.422 -15.68 -18.141 1 95.88 119 LEU A O 1
ATOM 943 N N . ALA A 1 120 ? 27.406 -16.562 -20.156 1 96 120 ALA A N 1
ATOM 944 C CA . ALA A 1 120 ? 28.141 -15.445 -20.75 1 96 120 ALA A CA 1
ATOM 945 C C . ALA A 1 120 ? 27.328 -14.156 -20.688 1 96 120 ALA A C 1
ATOM 947 O O . ALA A 1 120 ? 27.844 -13.102 -20.312 1 96 120 ALA A O 1
ATOM 948 N N . ILE A 1 121 ? 26.109 -14.266 -21.016 1 95.44 121 ILE A N 1
ATOM 949 C CA . ILE A 1 121 ? 25.234 -13.102 -21.031 1 95.44 121 ILE A CA 1
ATOM 950 C C . ILE A 1 121 ? 25.078 -12.547 -19.625 1 95.44 121 ILE A C 1
ATOM 952 O O . ILE A 1 121 ? 25.188 -11.336 -19.406 1 95.44 121 ILE A O 1
ATOM 956 N N . ASP A 1 122 ? 24.875 -13.398 -18.625 1 94.31 122 ASP A N 1
ATOM 957 C CA . ASP A 1 122 ? 24.641 -12.938 -17.266 1 94.31 122 ASP A CA 1
ATOM 958 C C . ASP A 1 122 ? 25.938 -12.453 -16.625 1 94.31 122 ASP A C 1
ATOM 960 O O . ASP A 1 122 ? 25.906 -11.602 -15.727 1 94.31 122 ASP A O 1
ATOM 964 N N . THR A 1 123 ? 27.094 -12.977 -17.125 1 93.38 123 THR A N 1
ATOM 965 C CA . THR A 1 123 ? 28.375 -12.414 -16.703 1 93.38 123 THR A CA 1
ATOM 966 C C . THR A 1 123 ? 28.547 -10.992 -17.234 1 93.38 123 THR A C 1
ATOM 968 O O . THR A 1 123 ? 28.984 -10.094 -16.5 1 93.38 123 THR A O 1
ATOM 971 N N . LEU A 1 124 ? 28.172 -10.844 -18.469 1 92.19 124 LEU A N 1
ATOM 972 C CA . LEU A 1 124 ? 28.234 -9.516 -19.078 1 92.19 124 LEU A CA 1
ATOM 973 C C . LEU A 1 124 ? 27.297 -8.547 -18.359 1 92.19 124 LEU A C 1
ATOM 975 O O . LEU A 1 124 ? 27.641 -7.383 -18.141 1 92.19 124 LEU A O 1
ATOM 979 N N . ARG A 1 125 ? 26.141 -9.047 -18.016 1 91.69 125 ARG A N 1
ATOM 980 C CA . ARG A 1 125 ? 25.172 -8.258 -17.266 1 91.69 125 ARG A CA 1
ATOM 981 C C . ARG A 1 125 ? 25.781 -7.727 -15.977 1 91.69 125 ARG A C 1
ATOM 983 O O . ARG A 1 125 ? 25.625 -6.551 -15.648 1 91.69 125 ARG A O 1
ATOM 990 N N . LEU A 1 126 ? 26.422 -8.594 -15.25 1 90.38 126 LEU A N 1
ATOM 991 C CA . LEU A 1 126 ? 27.016 -8.227 -13.969 1 90.38 126 LEU A CA 1
ATOM 992 C C . LEU A 1 126 ? 28.047 -7.125 -14.148 1 90.38 126 LEU A C 1
ATOM 994 O O . LEU A 1 126 ? 28.188 -6.25 -13.289 1 90.38 126 LEU A O 1
ATOM 998 N N . ILE A 1 127 ? 28.688 -7.102 -15.227 1 88.75 127 ILE A N 1
ATOM 999 C CA . ILE A 1 127 ? 29.781 -6.16 -15.484 1 88.75 127 ILE A CA 1
ATOM 1000 C C . ILE A 1 127 ? 29.203 -4.84 -16 1 88.75 127 ILE A C 1
ATOM 1002 O O . ILE A 1 127 ? 29.688 -3.766 -15.633 1 88.75 127 ILE A O 1
ATOM 1006 N N . MET A 1 128 ? 28.172 -4.898 -16.781 1 87.94 128 MET A N 1
ATOM 1007 C CA . MET A 1 128 ? 27.703 -3.732 -17.516 1 87.94 128 MET A CA 1
ATOM 1008 C C . MET A 1 128 ? 26.672 -2.955 -16.703 1 87.94 128 MET A C 1
ATOM 1010 O O . MET A 1 128 ? 26.547 -1.739 -16.859 1 87.94 128 MET A O 1
ATOM 1014 N N . VAL A 1 129 ? 25.844 -3.688 -16.047 1 83.31 129 VAL A N 1
ATOM 1015 C CA . VAL A 1 129 ? 24.781 -3.002 -15.297 1 83.31 129 VAL A CA 1
ATOM 1016 C C . VAL A 1 129 ? 25.391 -2.221 -14.141 1 83.31 129 VAL A C 1
ATOM 1018 O O . VAL A 1 129 ? 26.172 -2.77 -13.352 1 83.31 129 VAL A O 1
ATOM 1021 N N . LYS A 1 130 ? 25.125 -0.936 -14.141 1 69.19 130 LYS A N 1
ATOM 1022 C CA . LYS A 1 130 ? 25.656 -0.005 -13.148 1 69.19 130 LYS A CA 1
ATOM 1023 C C . LYS A 1 130 ? 25.188 -0.372 -11.742 1 69.19 130 LYS A C 1
ATOM 1025 O O . LYS A 1 130 ? 24 -0.625 -11.523 1 69.19 130 LYS A O 1
ATOM 1030 N N . ASN A 1 131 ? 26.188 -0.409 -10.797 1 60.69 131 ASN A N 1
ATOM 1031 C CA . ASN A 1 131 ? 26.016 -0.714 -9.375 1 60.69 131 ASN A CA 1
ATOM 1032 C C . ASN A 1 131 ? 25.531 -2.143 -9.172 1 60.69 131 ASN A C 1
ATOM 1034 O O . ASN A 1 131 ? 24.797 -2.416 -8.211 1 60.69 131 ASN A O 1
ATOM 1038 N N . SER A 1 132 ? 25.984 -2.922 -9.992 1 63.28 132 SER A N 1
ATOM 1039 C CA . SER A 1 132 ? 25.703 -4.352 -9.906 1 63.28 132 SER A CA 1
ATOM 1040 C C . SER A 1 132 ? 24.547 -4.641 -8.953 1 63.28 132 SER A C 1
ATOM 1042 O O . SER A 1 132 ? 24.766 -4.98 -7.789 1 63.28 132 SER A O 1
ATOM 1044 N N . ASN A 1 133 ? 23.266 -4.461 -9.398 1 79.69 133 ASN A N 1
ATOM 1045 C CA . ASN A 1 133 ? 22.031 -4.562 -8.609 1 79.69 133 ASN A CA 1
ATOM 1046 C C . ASN A 1 133 ? 21.734 -6.008 -8.227 1 79.69 133 ASN A C 1
ATOM 1048 O O . ASN A 1 133 ? 22.266 -6.938 -8.828 1 79.69 133 ASN A O 1
ATOM 1052 N N . PHE A 1 134 ? 21.391 -6.281 -7.105 1 86.75 134 PHE A N 1
ATOM 1053 C CA . PHE A 1 134 ? 20.938 -7.555 -6.559 1 86.75 134 PHE A CA 1
ATOM 1054 C C . PHE A 1 134 ? 20.453 -8.477 -7.672 1 86.75 134 PHE A C 1
ATOM 1056 O O . PHE A 1 134 ? 20.797 -9.664 -7.699 1 86.75 134 PHE A O 1
ATOM 1063 N N . PHE A 1 135 ? 19.875 -7.965 -8.703 1 89.56 135 PHE A N 1
ATOM 1064 C CA . PHE A 1 135 ? 19.25 -8.789 -9.734 1 89.56 135 PHE A CA 1
ATOM 1065 C C . PHE A 1 135 ? 20.281 -9.25 -10.75 1 89.56 135 PHE A C 1
ATOM 1067 O O . PHE A 1 135 ? 20.172 -10.352 -11.297 1 89.56 135 PHE A O 1
ATOM 1074 N N . ALA A 1 136 ? 21.281 -8.453 -10.984 1 91.62 136 ALA A N 1
ATOM 1075 C CA . ALA A 1 136 ? 22.359 -8.891 -11.859 1 91.62 1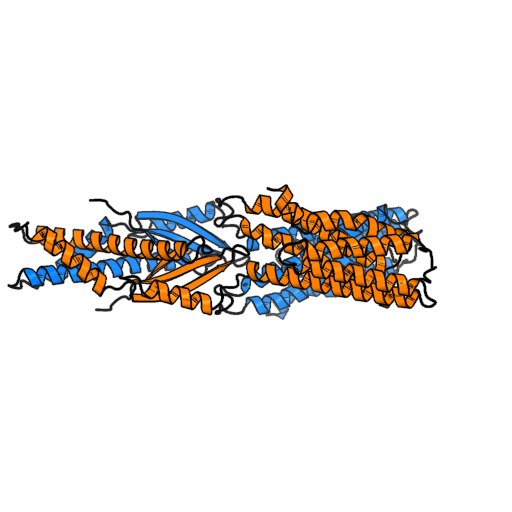36 ALA A CA 1
ATOM 1076 C C . ALA A 1 136 ? 23.094 -10.094 -11.273 1 91.62 136 ALA A C 1
ATOM 1078 O O . ALA A 1 136 ? 23.344 -11.07 -11.977 1 91.62 136 ALA A O 1
ATOM 1079 N N . GLY A 1 137 ? 23.344 -9.953 -10.016 1 92.88 137 GLY A N 1
ATOM 1080 C CA . GLY A 1 137 ? 23.969 -11.07 -9.328 1 92.88 137 GLY A CA 1
ATOM 1081 C C . GLY A 1 137 ? 23.094 -12.305 -9.258 1 92.88 137 GLY A C 1
ATOM 1082 O O . GLY A 1 137 ? 23.562 -13.422 -9.43 1 92.88 137 GLY A O 1
ATOM 1083 N N . ALA A 1 138 ? 21.875 -12.102 -9 1 94.44 138 ALA A N 1
ATOM 1084 C CA . ALA A 1 138 ? 20.922 -13.211 -8.914 1 94.44 138 ALA A CA 1
ATOM 1085 C C . ALA A 1 138 ? 20.812 -13.945 -10.242 1 94.44 138 ALA A C 1
ATOM 1087 O O . ALA A 1 138 ? 20.688 -15.172 -10.281 1 94.44 138 ALA A O 1
ATOM 1088 N N . ASN A 1 139 ? 20.797 -13.227 -11.32 1 94.19 139 ASN A N 1
ATOM 1089 C CA . ASN A 1 139 ? 20.719 -13.852 -12.633 1 94.19 139 ASN A CA 1
ATOM 1090 C C . ASN A 1 139 ? 21.984 -14.664 -12.945 1 94.19 139 ASN A C 1
ATOM 1092 O O . ASN A 1 139 ? 21.891 -15.727 -13.555 1 94.19 139 ASN A O 1
ATOM 1096 N N . LEU A 1 140 ? 23.125 -14.117 -12.547 1 95 140 LEU A N 1
ATOM 1097 C CA . LEU A 1 140 ? 24.344 -14.898 -12.719 1 95 140 LEU A CA 1
ATOM 1098 C C . LEU A 1 140 ? 24.297 -16.172 -11.891 1 95 140 LEU A C 1
ATOM 1100 O O . LEU A 1 140 ? 24.703 -17.25 -12.359 1 95 140 LEU A O 1
ATOM 1104 N N . ALA A 1 141 ? 23.828 -16.031 -10.664 1 96.5 141 ALA A N 1
ATOM 1105 C CA . ALA A 1 141 ? 23.656 -17.219 -9.82 1 96.5 141 ALA A CA 1
ATOM 1106 C C . ALA A 1 141 ? 22.734 -18.234 -10.484 1 96.5 141 ALA A C 1
ATOM 1108 O O . ALA A 1 141 ? 23 -19.438 -10.461 1 96.5 141 ALA A O 1
ATOM 1109 N N . GLY A 1 142 ? 21.656 -17.766 -11.039 1 96.75 142 GLY A N 1
ATOM 1110 C CA . GLY A 1 142 ? 20.719 -18.641 -11.727 1 96.75 142 GLY A CA 1
ATOM 1111 C C . GLY A 1 142 ? 21.359 -19.391 -12.883 1 96.75 142 GLY A C 1
ATOM 1112 O O . GLY A 1 142 ? 21.203 -20.609 -12.992 1 96.75 142 GLY A O 1
ATOM 1113 N N . SER A 1 143 ? 22.078 -18.656 -13.695 1 96.06 143 SER A N 1
ATOM 1114 C CA . SER A 1 143 ? 22.75 -19.297 -14.828 1 96.06 143 SER A CA 1
ATOM 1115 C C . SER A 1 143 ? 23.828 -20.266 -14.352 1 96.06 143 SER A C 1
ATOM 1117 O O . SER A 1 143 ? 24.078 -21.281 -15 1 96.06 143 SER A O 1
ATOM 1119 N N . SER A 1 144 ? 24.469 -19.938 -13.281 1 97.12 144 SER A N 1
ATOM 1120 C CA . SER A 1 144 ? 25.469 -20.844 -12.719 1 97.12 144 SER A CA 1
ATOM 1121 C C . SER A 1 144 ? 24.828 -22.125 -12.219 1 97.12 144 SER A C 1
ATOM 1123 O O . SER A 1 144 ? 25.359 -23.219 -12.43 1 97.12 144 SER A O 1
ATOM 1125 N N . ILE A 1 145 ? 23.719 -22 -11.547 1 97.19 145 ILE A N 1
ATOM 1126 C CA . ILE A 1 145 ? 23 -23.172 -11.078 1 97.19 145 ILE A CA 1
ATOM 1127 C C . ILE A 1 145 ? 22.609 -24.047 -12.273 1 97.19 145 ILE A C 1
ATOM 1129 O O . ILE A 1 145 ? 22.781 -25.266 -12.234 1 97.19 145 ILE A O 1
ATOM 1133 N N . ALA A 1 146 ? 22.094 -23.391 -13.273 1 95.38 146 ALA A N 1
ATOM 1134 C CA . ALA A 1 146 ? 21.703 -24.125 -14.477 1 95.38 146 ALA A CA 1
ATOM 1135 C C . ALA A 1 146 ? 22.906 -24.844 -15.094 1 95.38 146 ALA A C 1
ATOM 1137 O O . ALA A 1 146 ? 22.797 -25.984 -15.555 1 95.38 146 ALA A O 1
ATOM 1138 N N . PHE A 1 147 ? 24.031 -24.188 -15.133 1 94.5 147 PHE A N 1
ATOM 1139 C CA . PHE A 1 147 ? 25.234 -24.75 -15.719 1 94.5 147 PHE A CA 1
ATOM 1140 C C . PHE A 1 147 ? 25.688 -25.984 -14.953 1 94.5 147 PHE A C 1
ATOM 1142 O O . PHE A 1 147 ? 25.969 -27.031 -15.547 1 94.5 147 PHE A O 1
ATOM 1149 N N . ILE A 1 148 ? 25.75 -25.875 -13.688 1 93.75 148 ILE A N 1
ATOM 1150 C CA . ILE A 1 148 ? 26.141 -26.984 -12.836 1 93.75 148 ILE A CA 1
ATOM 1151 C C . ILE A 1 148 ? 25.156 -28.141 -13 1 93.75 148 ILE A C 1
ATOM 1153 O O . ILE A 1 148 ? 25.562 -29.297 -13.109 1 93.75 148 ILE A O 1
ATOM 1157 N N . THR A 1 149 ? 23.891 -27.781 -13.016 1 93 149 THR A N 1
ATOM 1158 C CA . THR A 1 149 ? 22.844 -28.797 -13.18 1 93 149 THR A CA 1
ATOM 1159 C C . THR A 1 149 ? 23 -29.516 -14.516 1 93 149 THR A C 1
ATOM 1161 O O . THR A 1 149 ? 22.891 -30.75 -14.578 1 93 149 THR A O 1
ATOM 1164 N N . GLY A 1 150 ? 23.219 -28.781 -15.562 1 90.62 150 GLY A N 1
ATOM 1165 C CA . GLY A 1 150 ? 23.406 -29.375 -16.875 1 90.62 150 GLY A CA 1
ATOM 1166 C C . GLY A 1 150 ? 24.578 -30.359 -16.922 1 90.62 150 GLY A C 1
ATOM 1167 O O . GLY A 1 150 ? 24.469 -31.422 -17.516 1 90.62 150 GLY A O 1
ATOM 1168 N N . LEU A 1 151 ? 25.641 -29.984 -16.281 1 88.62 151 LEU A N 1
ATOM 1169 C CA . LEU A 1 151 ? 26.797 -30.859 -16.234 1 88.62 151 LEU A CA 1
ATOM 1170 C C . LEU A 1 151 ? 26.5 -32.125 -15.445 1 88.62 151 LEU A C 1
ATOM 1172 O O . LEU A 1 151 ? 26.875 -33.219 -15.859 1 88.62 151 LEU A O 1
ATOM 1176 N N . LEU A 1 152 ? 25.797 -31.969 -14.367 1 88.31 152 LEU A N 1
ATOM 1177 C CA . LEU A 1 152 ? 25.453 -33.094 -13.523 1 88.31 152 LEU A CA 1
ATOM 1178 C C . LEU A 1 152 ? 24.516 -34.062 -14.25 1 88.31 152 LEU A C 1
ATOM 1180 O O . LEU A 1 152 ? 24.578 -35.281 -14.055 1 88.31 152 LEU A O 1
ATOM 1184 N N . MET A 1 153 ? 23.656 -33.5 -15.094 1 87.56 153 MET A N 1
ATOM 1185 C CA . MET A 1 153 ? 22.672 -34.312 -15.797 1 87.56 153 MET A CA 1
ATOM 1186 C C . MET A 1 153 ? 23.328 -35.125 -16.922 1 87.56 153 MET A C 1
ATOM 1188 O O . MET A 1 153 ? 22.734 -36.062 -17.438 1 87.56 153 MET A O 1
ATOM 1192 N N . GLN A 1 154 ? 24.547 -34.656 -17.312 1 83.25 154 GLN A N 1
ATOM 1193 C CA . GLN A 1 154 ? 25.266 -35.375 -18.359 1 83.25 154 GLN A CA 1
ATOM 1194 C C . GLN A 1 154 ? 26.094 -36.531 -17.766 1 83.25 154 GLN A C 1
ATOM 1196 O O . GLN A 1 154 ? 26.703 -37.312 -18.5 1 83.25 154 GLN A O 1
ATOM 1201 N N . THR A 1 155 ? 26.062 -36.625 -16.469 1 81.75 155 THR A N 1
ATOM 1202 C CA . THR A 1 155 ? 26.766 -37.719 -15.812 1 81.75 155 THR A CA 1
ATOM 1203 C C . THR A 1 155 ? 25.828 -38.875 -15.555 1 81.75 155 THR A C 1
ATOM 1205 O O . THR A 1 155 ? 24.719 -38.938 -16.094 1 81.75 155 THR A O 1
ATOM 1208 N N . GLN A 1 156 ? 26.203 -39.906 -14.75 1 78.62 156 GLN A N 1
ATOM 1209 C CA . GLN A 1 156 ? 25.469 -41.125 -14.484 1 78.62 156 GLN A CA 1
ATOM 1210 C C . GLN A 1 156 ? 24.312 -40.875 -13.516 1 78.62 156 GLN A C 1
ATOM 1212 O O . GLN A 1 156 ? 23.484 -41.781 -13.281 1 78.62 156 GLN A O 1
ATOM 1217 N N . PHE A 1 157 ? 24.219 -39.625 -13.094 1 80.31 157 PHE A N 1
ATOM 1218 C CA . PHE A 1 157 ? 23.172 -39.344 -12.109 1 80.31 157 PHE A CA 1
ATOM 1219 C C . PHE A 1 157 ? 22.281 -38.188 -12.578 1 80.31 157 PHE A C 1
ATOM 1221 O O . PHE A 1 157 ? 22.172 -37.156 -11.898 1 80.31 157 PHE A O 1
ATOM 1228 N N . PRO A 1 158 ? 21.531 -38.406 -13.672 1 83.75 158 PRO A N 1
ATOM 1229 C CA . PRO A 1 158 ? 20.734 -37.312 -14.219 1 83.75 158 PRO A CA 1
ATOM 1230 C C . PRO A 1 158 ? 19.594 -36.906 -13.289 1 83.75 158 PRO A C 1
ATOM 1232 O O . PRO A 1 158 ? 19.266 -35.719 -13.18 1 83.75 158 PRO A O 1
ATOM 1235 N N . SER A 1 159 ? 19.078 -37.844 -12.555 1 86.44 159 SER A N 1
ATOM 1236 C CA . SER A 1 159 ? 17.969 -37.562 -11.672 1 86.44 159 SER A CA 1
ATOM 1237 C C . SER A 1 159 ? 18.406 -36.719 -10.477 1 86.44 159 SER A C 1
ATOM 1239 O O . SER A 1 159 ? 17.688 -35.812 -10.055 1 86.44 159 SER A O 1
ATOM 1241 N N . THR A 1 160 ? 19.594 -37.062 -10 1 87.06 160 THR A N 1
ATOM 1242 C CA . THR A 1 160 ? 20.125 -36.281 -8.875 1 87.06 160 THR A CA 1
ATOM 1243 C C . THR A 1 160 ? 20.422 -34.844 -9.289 1 87.06 160 THR A C 1
ATOM 1245 O O . THR A 1 160 ? 20.188 -33.906 -8.523 1 87.06 160 THR A O 1
ATOM 1248 N N . GLY A 1 161 ? 20.938 -34.688 -10.508 1 89.56 161 GLY A N 1
ATOM 1249 C CA . GLY A 1 161 ? 21.172 -33.344 -11.031 1 89.56 161 GLY A CA 1
ATOM 1250 C C . GLY A 1 161 ? 19.891 -32.562 -11.188 1 89.56 161 GLY A C 1
ATOM 1251 O O . GLY A 1 161 ? 19.859 -31.359 -10.859 1 89.56 161 GLY A O 1
ATOM 1252 N N . ASN A 1 162 ? 18.906 -33.156 -11.68 1 91.56 162 ASN A N 1
ATOM 1253 C CA . ASN A 1 162 ? 17.609 -32.5 -11.859 1 91.56 162 ASN A CA 1
ATOM 1254 C C . ASN A 1 162 ? 17.016 -32.062 -10.523 1 91.56 162 ASN A C 1
ATOM 1256 O O . ASN A 1 162 ? 16.531 -30.922 -10.414 1 91.56 162 ASN A O 1
ATOM 1260 N N . ILE A 1 163 ? 17.094 -32.938 -9.539 1 93 163 ILE A N 1
ATOM 1261 C CA . ILE A 1 163 ? 16.562 -32.625 -8.219 1 93 163 ILE A CA 1
ATOM 1262 C C . ILE A 1 163 ? 17.344 -31.438 -7.629 1 93 163 ILE A C 1
ATOM 1264 O O . ILE A 1 163 ? 16.734 -30.5 -7.121 1 93 163 ILE A O 1
ATOM 1268 N N . PHE A 1 164 ? 18.594 -31.5 -7.734 1 93.44 164 PHE A N 1
ATOM 1269 C CA . PHE A 1 164 ? 19.438 -30.422 -7.242 1 93.44 164 PHE A CA 1
ATOM 1270 C C . PHE A 1 164 ? 19.094 -29.109 -7.926 1 93.44 164 PHE A C 1
ATOM 1272 O O . PHE A 1 164 ? 18.891 -28.094 -7.258 1 93.44 164 PHE A O 1
ATOM 1279 N N . GLY A 1 165 ? 19.094 -29.109 -9.219 1 95 165 GLY A N 1
ATOM 1280 C CA . GLY A 1 165 ? 18.844 -27.891 -9.977 1 95 165 GLY A CA 1
ATOM 1281 C C . GLY A 1 165 ? 17.469 -27.297 -9.695 1 95 165 GLY A C 1
ATOM 1282 O O . GLY A 1 165 ? 17.344 -26.078 -9.586 1 95 165 GLY A O 1
ATOM 1283 N N . GLU A 1 166 ? 16.531 -28.078 -9.602 1 95.5 166 GLU A N 1
ATOM 1284 C CA . GLU A 1 166 ? 15.164 -27.609 -9.375 1 95.5 166 GLU A CA 1
ATOM 1285 C C . GLU A 1 166 ? 15.023 -26.969 -7.996 1 95.5 166 GLU A C 1
ATOM 1287 O O . GLU A 1 166 ? 14.477 -25.875 -7.867 1 95.5 166 GLU A O 1
ATOM 1292 N N . ILE A 1 167 ? 15.625 -27.594 -7.008 1 95.88 167 ILE A N 1
ATOM 1293 C CA . ILE A 1 167 ? 15.555 -27.062 -5.648 1 95.88 167 ILE A CA 1
ATOM 1294 C C . ILE A 1 167 ? 16.391 -25.781 -5.547 1 95.88 167 ILE A C 1
ATOM 1296 O O . ILE A 1 167 ? 15.938 -24.781 -4.969 1 95.88 167 ILE A O 1
ATOM 1300 N N . ALA A 1 168 ? 17.547 -25.797 -6.105 1 97.62 168 ALA A N 1
ATOM 1301 C CA . ALA A 1 168 ? 18.422 -24.641 -6.051 1 97.62 168 ALA A CA 1
ATOM 1302 C C . ALA A 1 168 ? 17.812 -23.438 -6.766 1 97.62 168 ALA A C 1
ATOM 1304 O O . ALA A 1 168 ? 17.812 -22.328 -6.238 1 97.62 168 ALA A O 1
ATOM 1305 N N . SER A 1 169 ? 17.312 -23.688 -7.945 1 97 169 SER A N 1
ATOM 1306 C CA . SER A 1 169 ? 16.656 -22.609 -8.695 1 97 169 SER A CA 1
ATOM 1307 C C . SER A 1 169 ? 15.414 -22.109 -7.977 1 97 169 SER A C 1
ATOM 1309 O O . SER A 1 169 ? 15.148 -20.906 -7.941 1 97 169 SER A O 1
ATOM 1311 N N . GLY A 1 170 ? 14.68 -23.016 -7.457 1 96.81 170 GLY A N 1
ATOM 1312 C CA . GLY A 1 170 ? 13.516 -22.625 -6.676 1 96.81 170 GLY A CA 1
ATOM 1313 C C . GLY A 1 170 ? 13.859 -21.797 -5.461 1 96.81 170 GLY A C 1
ATOM 1314 O O . GLY A 1 170 ? 13.172 -20.812 -5.164 1 96.81 170 GLY A O 1
ATOM 1315 N N . THR A 1 171 ? 14.891 -22.156 -4.812 1 97.75 171 THR A N 1
ATOM 1316 C CA . THR A 1 171 ? 15.344 -21.406 -3.645 1 97.75 171 THR A CA 1
ATOM 1317 C C . THR A 1 171 ? 15.766 -20 -4.039 1 97.75 171 THR A C 1
ATOM 1319 O O . THR A 1 171 ? 15.453 -19.031 -3.344 1 97.75 171 THR A O 1
ATOM 1322 N N . LEU A 1 172 ? 16.453 -19.953 -5.141 1 98 172 LEU A N 1
ATOM 1323 C CA . LEU A 1 172 ? 16.859 -18.641 -5.641 1 98 172 LEU A CA 1
ATOM 1324 C C . LEU A 1 172 ? 15.648 -17.781 -5.949 1 98 172 LEU A C 1
ATOM 1326 O O . LEU A 1 172 ? 15.633 -16.594 -5.637 1 98 172 LEU A O 1
ATOM 1330 N N . GLN A 1 173 ? 14.672 -18.359 -6.512 1 97 173 GLN A N 1
ATOM 1331 C CA . GLN A 1 173 ? 13.438 -17.641 -6.82 1 97 173 GLN A CA 1
ATOM 1332 C C . GLN A 1 173 ? 12.766 -17.141 -5.551 1 97 173 GLN A C 1
ATOM 1334 O O . GLN A 1 173 ? 12.336 -15.984 -5.488 1 97 173 GLN A O 1
ATOM 1339 N N . CYS A 1 174 ? 12.727 -17.938 -4.586 1 95.5 174 CYS A N 1
ATOM 1340 C CA . CYS A 1 174 ? 12.133 -17.547 -3.316 1 95.5 174 CYS A CA 1
ATOM 1341 C C . CYS A 1 174 ? 12.891 -16.359 -2.711 1 95.5 174 CYS A C 1
ATOM 1343 O O . CYS A 1 174 ? 12.273 -15.422 -2.195 1 95.5 174 CYS A O 1
ATOM 1345 N N . TYR A 1 175 ? 14.117 -16.469 -2.83 1 96.69 175 TYR A N 1
ATOM 1346 C CA . TYR A 1 175 ? 14.938 -15.398 -2.283 1 96.69 175 TYR A CA 1
ATOM 1347 C C . TYR A 1 175 ? 14.719 -14.102 -3.049 1 96.69 175 TYR A C 1
ATOM 1349 O O . TYR A 1 175 ? 14.602 -13.031 -2.447 1 96.69 175 TYR A O 1
ATOM 1357 N N . MET A 1 176 ? 14.703 -14.164 -4.352 1 94.94 176 MET A N 1
ATOM 1358 C CA . MET A 1 176 ? 14.453 -12.992 -5.176 1 94.94 176 MET A CA 1
ATOM 1359 C C . MET A 1 176 ? 13.086 -12.391 -4.859 1 94.94 176 MET A C 1
ATOM 1361 O O . MET A 1 176 ? 12.953 -11.172 -4.738 1 94.94 176 MET A O 1
ATOM 1365 N N . GLY A 1 177 ? 12.133 -13.219 -4.762 1 94.56 177 GLY A N 1
ATOM 1366 C CA . GLY A 1 177 ? 10.805 -12.75 -4.402 1 94.56 177 GLY A CA 1
ATOM 1367 C C . GLY A 1 177 ? 10.75 -12.078 -3.047 1 94.56 177 GLY A C 1
ATOM 1368 O O . GLY A 1 177 ? 10.133 -11.016 -2.896 1 94.56 177 GLY A O 1
ATOM 1369 N N . TYR A 1 178 ? 11.422 -12.656 -2.1 1 92.12 178 TYR A N 1
ATOM 1370 C CA . TYR A 1 178 ? 11.484 -12.094 -0.753 1 92.12 178 TYR A CA 1
ATOM 1371 C C . TYR A 1 178 ? 12.125 -10.719 -0.764 1 92.12 178 TYR A C 1
ATOM 1373 O O . TYR A 1 178 ? 11.617 -9.781 -0.132 1 92.12 178 TYR A O 1
ATOM 1381 N N . TYR A 1 179 ? 13.188 -10.664 -1.402 1 92.69 179 TYR A N 1
ATOM 1382 C CA . TYR A 1 179 ? 13.891 -9.391 -1.516 1 92.69 179 TYR A CA 1
ATOM 1383 C C . TYR A 1 179 ? 12.992 -8.32 -2.129 1 92.69 179 TYR A C 1
ATOM 1385 O O . TYR A 1 179 ? 12.922 -7.199 -1.623 1 92.69 179 TYR A O 1
ATOM 1393 N N . MET A 1 180 ? 12.32 -8.617 -3.178 1 91.62 180 MET A N 1
ATOM 1394 C CA . MET A 1 180 ? 11.453 -7.68 -3.881 1 91.62 180 MET A CA 1
ATOM 1395 C C . MET A 1 180 ? 10.25 -7.305 -3.02 1 91.62 180 MET A C 1
ATOM 1397 O O . MET A 1 180 ? 9.852 -6.141 -2.975 1 91.62 180 MET A O 1
ATOM 1401 N N . LEU A 1 181 ? 9.711 -8.234 -2.326 1 90.25 181 LEU A N 1
ATOM 1402 C CA . LEU A 1 181 ? 8.555 -7.988 -1.472 1 90.25 181 LEU A CA 1
ATOM 1403 C C . LEU A 1 181 ? 8.922 -7.066 -0.314 1 90.25 181 LEU A C 1
ATOM 1405 O O . LEU A 1 181 ? 8.203 -6.105 -0.029 1 90.25 181 LEU A O 1
ATOM 1409 N N . ASN A 1 182 ? 10.008 -7.34 0.301 1 88.38 182 ASN A N 1
ATOM 1410 C CA . ASN A 1 182 ? 10.43 -6.578 1.472 1 88.38 182 ASN A CA 1
ATOM 1411 C C . ASN A 1 182 ? 10.625 -5.102 1.142 1 88.38 182 ASN A C 1
ATOM 1413 O O . ASN A 1 182 ? 10.234 -4.23 1.919 1 88.38 182 ASN A O 1
ATOM 1417 N N . ASN A 1 183 ? 11.164 -4.855 0.077 1 86.25 183 ASN A N 1
ATOM 1418 C CA . ASN A 1 183 ? 11.414 -3.477 -0.329 1 86.25 183 ASN A CA 1
ATOM 1419 C C . ASN A 1 183 ? 10.117 -2.734 -0.637 1 86.25 183 ASN A C 1
ATOM 1421 O O . ASN A 1 183 ? 10 -1.538 -0.361 1 86.25 183 ASN A O 1
ATOM 1425 N N . ASN A 1 184 ? 9.188 -3.379 -1.15 1 91.25 184 ASN A N 1
ATOM 1426 C CA . ASN A 1 184 ? 7.949 -2.729 -1.562 1 91.25 184 ASN A CA 1
ATOM 1427 C C . ASN A 1 184 ? 6.922 -2.721 -0.434 1 91.25 184 ASN A C 1
ATOM 1429 O O . ASN A 1 184 ? 6.141 -1.774 -0.304 1 91.25 184 ASN A O 1
ATOM 1433 N N . ILE A 1 185 ? 6.98 -3.691 0.418 1 90.81 185 ILE A N 1
ATOM 1434 C CA . ILE A 1 185 ? 6.039 -3.789 1.528 1 90.81 185 ILE A CA 1
ATOM 1435 C C . ILE A 1 185 ? 6.309 -2.672 2.533 1 90.81 185 ILE A C 1
ATOM 1437 O O . ILE A 1 185 ? 5.375 -2.105 3.107 1 90.81 185 ILE A O 1
ATOM 1441 N N . ASN A 1 186 ? 7.512 -2.363 2.76 1 90.25 186 ASN A N 1
ATOM 1442 C CA . ASN A 1 186 ? 7.867 -1.295 3.688 1 90.25 186 ASN A CA 1
ATOM 1443 C C . ASN A 1 186 ? 7.328 0.055 3.223 1 90.25 186 ASN A C 1
ATOM 1445 O O . ASN A 1 186 ? 6.906 0.875 4.039 1 90.25 186 ASN A O 1
ATOM 1449 N N . ILE A 1 187 ? 7.293 0.255 1.956 1 92.81 187 ILE A N 1
ATOM 1450 C CA . ILE A 1 187 ? 6.742 1.485 1.396 1 92.81 187 ILE A CA 1
ATOM 1451 C C . ILE A 1 187 ? 5.223 1.484 1.541 1 92.81 187 ILE A C 1
ATOM 1453 O O . ILE A 1 187 ? 4.637 2.465 2.004 1 92.81 187 ILE A O 1
ATOM 1457 N N . LEU A 1 188 ? 4.668 0.358 1.25 1 92.62 188 LEU A N 1
ATOM 1458 C CA . LEU A 1 188 ? 3.213 0.256 1.26 1 92.62 188 LEU A CA 1
ATOM 1459 C C . LEU A 1 188 ? 2.676 0.28 2.686 1 92.62 188 LEU A C 1
ATOM 1461 O O . LEU A 1 188 ? 1.59 0.81 2.938 1 92.62 188 LEU A O 1
ATOM 1465 N N . ALA A 1 189 ? 3.451 -0.246 3.594 1 91.88 189 ALA A N 1
ATOM 1466 C CA . ALA A 1 189 ? 3.059 -0.262 5 1 91.88 189 ALA A CA 1
ATOM 1467 C C . ALA A 1 189 ? 3.234 1.115 5.633 1 91.88 189 ALA A C 1
ATOM 1469 O O . ALA A 1 189 ? 2.637 1.408 6.672 1 91.88 189 ALA A O 1
ATOM 1470 N N . GLY A 1 190 ? 4.008 1.908 5.074 1 93 190 GLY A N 1
ATOM 1471 C CA . GLY A 1 190 ? 4.203 3.256 5.586 1 93 190 GLY A CA 1
ATOM 1472 C C . GLY A 1 190 ? 5.348 3.357 6.578 1 93 190 GLY A C 1
ATOM 1473 O O . GLY A 1 190 ? 5.223 4.02 7.609 1 93 190 GLY A O 1
ATOM 1474 N N . ARG A 1 191 ? 6.375 2.684 6.305 1 93 191 ARG A N 1
ATOM 1475 C CA . ARG A 1 191 ? 7.527 2.75 7.195 1 93 191 ARG A CA 1
ATOM 1476 C C . ARG A 1 191 ? 8.148 4.145 7.184 1 93 191 ARG A C 1
ATOM 1478 O O . ARG A 1 191 ? 8.414 4.703 6.121 1 93 191 ARG A O 1
ATOM 1485 N N . SER A 1 192 ? 8.391 4.664 8.32 1 93.62 192 SER A N 1
ATOM 1486 C CA . SER A 1 192 ? 8.953 6 8.477 1 93.62 192 SER A CA 1
ATOM 1487 C C . SER A 1 192 ? 10.453 6.012 8.18 1 93.62 192 SER A C 1
ATOM 1489 O O . SER A 1 192 ? 11.07 4.957 8.055 1 93.62 192 SER A O 1
ATOM 1491 N N . ILE A 1 193 ? 11.023 7.156 7.957 1 91.56 193 ILE A N 1
ATOM 1492 C CA . ILE A 1 193 ? 12.469 7.316 7.793 1 91.56 193 ILE A CA 1
ATOM 1493 C C . ILE A 1 193 ? 13.18 6.957 9.094 1 91.56 193 ILE A C 1
ATOM 1495 O O . ILE A 1 193 ? 12.555 6.902 10.156 1 91.56 193 ILE A O 1
ATOM 1499 N N . ASN A 1 194 ? 14.391 6.699 8.953 1 90.81 194 ASN A N 1
ATOM 1500 C CA . ASN A 1 194 ? 15.164 6.285 10.125 1 90.81 194 ASN A CA 1
ATOM 1501 C C . ASN A 1 194 ? 15.25 7.398 11.164 1 90.81 194 ASN A C 1
ATOM 1503 O O . ASN A 1 194 ? 15.133 8.578 10.82 1 90.81 194 ASN A O 1
ATOM 1507 N N . GLN A 1 195 ? 15.445 7.047 12.391 1 91.69 195 GLN A N 1
ATOM 1508 C CA . GLN A 1 195 ? 15.453 7.988 13.508 1 91.69 195 GLN A CA 1
ATOM 1509 C C . GLN A 1 195 ? 16.609 8.969 13.391 1 91.69 195 GLN A C 1
ATOM 1511 O O . GLN A 1 195 ? 16.5 10.125 13.812 1 91.69 195 GLN A O 1
ATOM 1516 N N . GLU A 1 196 ? 17.656 8.469 12.812 1 92.38 196 GLU A N 1
ATOM 1517 C CA . GLU A 1 196 ? 18.797 9.359 12.609 1 92.38 196 GLU A CA 1
ATOM 1518 C C . GLU A 1 196 ? 18.422 10.523 11.695 1 92.38 196 GLU A C 1
ATOM 1520 O O . GLU A 1 196 ? 18.797 11.672 11.961 1 92.38 196 GLU A O 1
ATOM 1525 N N . GLU A 1 197 ? 17.734 10.188 10.633 1 91.06 197 GLU A N 1
ATOM 1526 C CA . GLU A 1 197 ? 17.281 11.227 9.711 1 91.06 197 GLU A CA 1
ATOM 1527 C C . GLU A 1 197 ? 16.266 12.156 10.375 1 91.06 197 GLU A C 1
ATOM 1529 O O . GLU A 1 197 ? 16.281 13.367 10.133 1 91.06 197 GLU A O 1
ATOM 1534 N N . VAL A 1 198 ? 15.406 11.641 11.219 1 91.56 198 VAL A N 1
ATOM 1535 C CA . VAL A 1 198 ? 14.43 12.438 11.953 1 91.56 198 VAL A CA 1
ATOM 1536 C C . VAL A 1 198 ? 15.156 13.406 12.883 1 91.56 198 VAL A C 1
ATOM 1538 O O . VAL A 1 198 ? 14.773 14.578 12.992 1 91.56 198 VAL A O 1
ATOM 1541 N N . HIS A 1 199 ? 16.172 12.969 13.492 1 91.75 199 HIS A N 1
ATOM 1542 C CA . HIS A 1 199 ? 16.938 13.812 14.406 1 91.75 199 HIS A CA 1
ATOM 1543 C C . HIS A 1 199 ? 17.641 14.938 13.648 1 91.75 199 HIS A C 1
ATOM 1545 O O . HIS A 1 199 ? 17.734 16.062 14.148 1 91.75 199 HIS A O 1
ATOM 1551 N N . LYS A 1 200 ? 18.109 14.57 12.531 1 92.12 200 LYS A N 1
ATOM 1552 C CA . LYS A 1 200 ? 18.734 15.594 11.695 1 92.12 200 LYS A CA 1
ATOM 1553 C C . LYS A 1 200 ? 17.734 16.672 11.297 1 92.12 200 LYS A C 1
ATOM 1555 O O . LYS A 1 200 ? 18.047 17.859 11.336 1 92.12 200 LYS A O 1
ATOM 1560 N N . ILE A 1 201 ? 16.562 16.266 10.992 1 92.12 201 ILE A N 1
ATOM 1561 C CA . ILE A 1 201 ? 15.516 17.188 10.602 1 92.12 201 ILE A CA 1
ATOM 1562 C C . ILE A 1 201 ? 15.133 18.062 11.797 1 92.12 201 ILE A C 1
ATOM 1564 O O . ILE A 1 201 ? 15.031 19.281 11.68 1 92.12 201 ILE A O 1
ATOM 1568 N N . ASN A 1 202 ? 15.008 17.469 12.906 1 91.5 202 ASN A N 1
ATOM 1569 C CA . ASN A 1 202 ? 14.664 18.203 14.125 1 91.5 202 ASN A CA 1
ATOM 1570 C C . ASN A 1 202 ? 15.719 19.25 14.461 1 91.5 202 ASN A C 1
ATOM 1572 O O . ASN A 1 202 ? 15.375 20.375 14.852 1 91.5 202 ASN A O 1
ATOM 1576 N N . SER A 1 203 ? 16.922 18.891 14.281 1 91.38 203 SER A N 1
ATOM 1577 C CA . SER A 1 203 ? 18.016 19.812 14.602 1 91.38 203 SER A CA 1
ATOM 1578 C C . SER A 1 203 ? 18 21.031 13.688 1 91.38 203 SER A C 1
ATOM 1580 O O . SER A 1 203 ? 18.312 22.141 14.125 1 91.38 203 SER A O 1
ATOM 1582 N N . ILE A 1 204 ? 17.594 20.844 12.531 1 90.31 204 ILE A N 1
ATOM 1583 C CA . ILE A 1 204 ? 17.531 21.922 11.562 1 90.31 204 ILE A CA 1
ATOM 1584 C C . ILE A 1 204 ? 16.344 22.828 11.867 1 90.31 204 ILE A C 1
ATOM 1586 O O . ILE A 1 204 ? 16.453 24.047 11.812 1 90.31 204 ILE A O 1
ATOM 1590 N N . LEU A 1 205 ? 15.266 22.219 12.234 1 90 205 LEU A N 1
ATOM 1591 C CA . LEU A 1 205 ? 14.047 22.969 12.5 1 90 205 LEU A CA 1
ATOM 1592 C C . LEU A 1 205 ? 14.188 23.797 13.781 1 90 205 LEU A C 1
ATOM 1594 O O . LEU A 1 205 ? 13.641 24.891 13.883 1 90 205 LEU A O 1
ATOM 1598 N N . TYR A 1 206 ? 15 23.328 14.688 1 89.69 206 TYR A N 1
ATOM 1599 C CA . TYR A 1 206 ? 15.211 24.016 15.953 1 89.69 206 TYR A CA 1
ATOM 1600 C C . TYR A 1 206 ? 16.016 25.297 15.758 1 89.69 206 TYR A C 1
ATOM 1602 O O . TYR A 1 206 ? 15.969 26.203 16.594 1 89.69 206 TYR A O 1
ATOM 1610 N N . LYS A 1 207 ? 16.641 25.391 14.688 1 89.75 207 LYS A N 1
ATOM 1611 C CA . LYS A 1 207 ? 17.5 26.547 14.422 1 89.75 207 LYS A CA 1
ATOM 1612 C C . LYS A 1 207 ? 16.703 27.688 13.797 1 89.75 207 LYS A C 1
ATOM 1614 O O . LYS A 1 207 ? 17.172 28.828 13.75 1 89.75 207 LYS A O 1
ATOM 1619 N N . ILE A 1 208 ? 15.539 27.422 13.406 1 90.38 208 ILE A N 1
ATOM 1620 C CA . ILE A 1 208 ? 14.711 28.469 12.805 1 90.38 208 ILE A CA 1
ATOM 1621 C C . ILE A 1 208 ? 14.156 29.375 13.891 1 90.38 208 ILE A C 1
ATOM 1623 O O . ILE A 1 208 ? 13.484 28.906 14.82 1 90.38 208 ILE A O 1
ATOM 1627 N N . PRO A 1 209 ? 14.406 30.656 13.727 1 88.5 209 PRO A N 1
ATOM 1628 C CA . PRO A 1 209 ? 13.867 31.578 14.727 1 88.5 209 PRO A CA 1
ATOM 1629 C C . PRO A 1 209 ? 12.336 31.562 14.773 1 88.5 209 PRO A C 1
ATOM 1631 O O . PRO A 1 209 ? 11.688 31.641 13.727 1 88.5 209 PRO A O 1
ATOM 1634 N N . GLY A 1 210 ? 11.719 31.469 15.953 1 88.25 210 GLY A N 1
ATOM 1635 C CA . GLY A 1 210 ? 10.273 31.438 16.109 1 88.25 210 GLY A CA 1
ATOM 1636 C C . GLY A 1 210 ? 9.734 30.062 16.453 1 88.25 210 GLY A C 1
ATOM 1637 O O . GLY A 1 210 ? 8.602 29.922 16.906 1 88.25 210 GLY A O 1
ATOM 1638 N N . VAL A 1 211 ? 10.648 29.078 16.172 1 91.19 211 VAL A N 1
ATOM 1639 C CA . VAL A 1 211 ? 10.266 27.703 16.516 1 91.19 211 VAL A CA 1
ATOM 1640 C C . VAL A 1 211 ? 10.766 27.375 17.922 1 91.19 211 VAL A C 1
ATOM 1642 O O . VAL A 1 211 ? 11.969 27.406 18.188 1 91.19 211 VAL A O 1
ATOM 1645 N N . LEU A 1 212 ? 9.859 27.141 18.812 1 89.94 212 LEU A N 1
ATOM 1646 C CA . LEU A 1 212 ? 10.219 26.797 20.188 1 89.94 212 LEU A CA 1
ATOM 1647 C C . LEU A 1 212 ? 10.539 25.312 20.312 1 89.94 212 LEU A C 1
ATOM 1649 O O . LEU A 1 212 ? 11.539 24.953 20.938 1 89.94 212 LEU A O 1
ATOM 1653 N N . LYS A 1 213 ? 9.602 24.547 19.766 1 89.62 213 LYS A N 1
ATOM 1654 C CA . LYS A 1 213 ? 9.75 23.094 19.859 1 89.62 213 LYS A CA 1
ATOM 1655 C C . LYS A 1 213 ? 9.109 22.391 18.672 1 89.62 213 LYS A C 1
ATOM 1657 O O . LYS A 1 213 ? 8.164 22.906 18.078 1 89.62 213 LYS A O 1
ATOM 1662 N N . VAL A 1 214 ? 9.727 21.328 18.344 1 89.75 214 VAL A N 1
ATOM 1663 C CA . VAL A 1 214 ? 9.141 20.422 17.375 1 89.75 214 VAL A CA 1
ATOM 1664 C C . VAL A 1 214 ? 8.555 19.203 18.094 1 89.75 214 VAL A C 1
ATOM 1666 O O . VAL A 1 214 ? 9.281 18.422 18.703 1 89.75 214 VAL A O 1
ATOM 1669 N N . ASP A 1 215 ? 7.312 19.031 18.125 1 83.81 215 ASP A N 1
ATOM 1670 C CA . ASP A 1 215 ? 6.625 18.047 18.953 1 83.81 215 ASP A CA 1
ATOM 1671 C C . ASP A 1 215 ? 6.582 16.688 18.25 1 83.81 215 ASP A C 1
ATOM 1673 O O . ASP A 1 215 ? 6.781 15.648 18.875 1 83.81 215 ASP A O 1
ATOM 1677 N N . GLU A 1 216 ? 6.176 16.672 17.016 1 87.56 216 GLU A N 1
ATOM 1678 C CA . GLU A 1 216 ? 6.016 15.391 16.328 1 87.56 216 GLU A CA 1
ATOM 1679 C C . GLU A 1 216 ? 6.406 15.508 14.859 1 87.56 216 GLU A C 1
ATOM 1681 O O . GLU A 1 216 ? 6.047 16.484 14.188 1 87.56 216 GLU A O 1
ATOM 1686 N N . VAL A 1 217 ? 7.297 14.617 14.516 1 92.06 217 VAL A N 1
ATOM 1687 C CA . VAL A 1 217 ? 7.652 14.492 13.102 1 92.06 217 VAL A CA 1
ATOM 1688 C C . VAL A 1 217 ? 7.203 13.125 12.578 1 92.06 217 VAL A C 1
ATOM 1690 O O . VAL A 1 217 ? 7.547 12.094 13.148 1 92.06 217 VAL A O 1
ATOM 1693 N N . LYS A 1 218 ? 6.395 13.117 11.578 1 93.31 218 LYS A N 1
ATOM 1694 C CA . LYS A 1 218 ? 5.914 11.891 10.945 1 93.31 218 LYS A CA 1
ATOM 1695 C C . LYS A 1 218 ? 6.203 11.898 9.445 1 93.31 218 LYS A C 1
ATOM 1697 O O . LYS A 1 218 ? 6.094 12.938 8.789 1 93.31 218 LYS A O 1
ATOM 1702 N N . THR A 1 219 ? 6.648 10.812 9 1 94.44 219 THR A N 1
ATOM 1703 C CA . THR A 1 219 ? 6.895 10.656 7.574 1 94.44 219 THR A CA 1
ATOM 1704 C C . THR A 1 219 ? 6.18 9.422 7.035 1 94.44 219 THR A C 1
ATOM 1706 O O . THR A 1 219 ? 5.902 8.484 7.781 1 94.44 219 THR A O 1
ATOM 1709 N N . ASN A 1 220 ? 5.809 9.453 5.836 1 93.5 220 ASN A N 1
ATOM 1710 C CA . ASN A 1 220 ? 5.148 8.367 5.117 1 93.5 220 ASN A CA 1
ATOM 1711 C C . ASN A 1 220 ? 5.699 8.219 3.701 1 93.5 220 ASN A C 1
ATOM 1713 O O . ASN A 1 220 ? 5.578 9.133 2.885 1 93.5 220 ASN A O 1
ATOM 1717 N N . PRO A 1 221 ? 6.25 7.105 3.398 1 93.56 221 PRO A N 1
ATOM 1718 C CA . PRO A 1 221 ? 6.855 6.945 2.072 1 93.56 221 PRO A CA 1
ATOM 1719 C C . PRO A 1 221 ? 5.82 6.926 0.951 1 93.56 221 PRO A C 1
ATOM 1721 O O . PRO A 1 221 ? 4.73 6.367 1.119 1 93.56 221 PRO A O 1
ATOM 1724 N N . ILE A 1 222 ? 6.145 7.531 -0.155 1 91.94 222 ILE A N 1
ATOM 1725 C CA . ILE A 1 222 ? 5.344 7.539 -1.375 1 91.94 222 ILE A CA 1
ATOM 1726 C C . ILE A 1 222 ? 5.977 6.613 -2.41 1 91.94 222 ILE A C 1
ATOM 1728 O O . ILE A 1 222 ? 5.27 5.887 -3.117 1 91.94 222 ILE A O 1
ATOM 1732 N N . SER A 1 223 ? 7.203 6.719 -2.494 1 90.25 223 SER A N 1
ATOM 1733 C CA . SER A 1 223 ? 8.023 5.883 -3.359 1 90.25 223 SER A CA 1
ATOM 1734 C C . SER A 1 223 ? 9.352 5.531 -2.695 1 90.25 223 SER A C 1
ATOM 1736 O O . SER A 1 223 ? 9.539 5.785 -1.503 1 90.25 223 SER A O 1
ATOM 1738 N N . LYS A 1 224 ? 10.188 4.938 -3.447 1 86.06 224 LYS A N 1
ATOM 1739 C CA . LYS A 1 224 ? 11.492 4.562 -2.902 1 86.06 224 LYS A CA 1
ATOM 1740 C C . LYS A 1 224 ? 12.328 5.797 -2.592 1 86.06 224 LYS A C 1
ATOM 1742 O O . LYS A 1 224 ? 13.148 5.781 -1.669 1 86.06 224 LYS A O 1
ATOM 1747 N N . GLU A 1 225 ? 11.984 6.844 -3.234 1 88.5 225 GLU A N 1
ATOM 1748 C CA . GLU A 1 225 ? 12.859 8.008 -3.113 1 88.5 225 GLU A CA 1
ATOM 1749 C C . GLU A 1 225 ? 12.125 9.188 -2.49 1 88.5 225 GLU A C 1
ATOM 1751 O O . GLU A 1 225 ? 12.727 10.227 -2.209 1 88.5 225 GLU A O 1
ATOM 1756 N N . LYS A 1 226 ? 10.93 9.062 -2.322 1 93.69 226 LYS A N 1
ATOM 1757 C CA . LYS A 1 226 ? 10.141 10.203 -1.848 1 93.69 226 LYS A CA 1
ATOM 1758 C C . LYS A 1 226 ? 9.281 9.812 -0.65 1 93.69 226 LYS A C 1
ATOM 1760 O O . LYS A 1 226 ? 8.836 8.672 -0.546 1 93.69 226 LYS A O 1
ATOM 1765 N N . TYR A 1 227 ? 9.086 10.758 0.232 1 94.56 227 TYR A N 1
ATOM 1766 C CA . TYR A 1 227 ? 8.195 10.539 1.368 1 94.56 227 TYR A CA 1
ATOM 1767 C C . TYR A 1 227 ? 7.414 11.805 1.704 1 94.56 227 TYR A C 1
ATOM 1769 O O . TYR A 1 227 ? 7.879 12.914 1.447 1 94.56 227 TYR A O 1
ATOM 1777 N N . LYS A 1 228 ? 6.266 11.625 2.193 1 95.12 228 LYS A N 1
ATOM 1778 C CA . LYS A 1 228 ? 5.477 12.711 2.768 1 95.12 228 LYS A CA 1
ATOM 1779 C C . LYS A 1 228 ? 6.012 13.109 4.141 1 95.12 228 LYS A C 1
ATOM 1781 O O . LYS A 1 228 ? 6.402 12.25 4.934 1 95.12 228 LYS A O 1
ATOM 1786 N N . PHE A 1 229 ? 5.957 14.414 4.426 1 94.94 229 PHE A N 1
ATOM 1787 C CA . PHE A 1 229 ? 6.512 14.93 5.672 1 94.94 229 PHE A CA 1
ATOM 1788 C C . PHE A 1 229 ? 5.473 15.75 6.426 1 94.94 229 PHE A C 1
ATOM 1790 O O . PHE A 1 229 ? 4.801 16.609 5.84 1 94.94 229 PHE A O 1
ATOM 1797 N N . CYS A 1 230 ? 5.316 15.453 7.684 1 93.81 230 CYS A N 1
ATOM 1798 C CA . CYS A 1 230 ? 4.441 16.203 8.578 1 93.81 230 CYS A CA 1
ATOM 1799 C C . CYS A 1 230 ? 5.145 16.516 9.891 1 93.81 230 CYS A C 1
ATOM 1801 O O . CYS A 1 230 ? 5.801 15.656 10.477 1 93.81 230 CYS A O 1
ATOM 1803 N N . ALA A 1 231 ? 5.062 17.734 10.297 1 93.38 231 ALA A N 1
ATOM 1804 C CA . ALA A 1 231 ? 5.66 18.125 11.578 1 93.38 231 ALA A CA 1
ATOM 1805 C C . ALA A 1 231 ? 4.746 19.078 12.344 1 93.38 231 ALA A C 1
ATOM 1807 O O . ALA A 1 231 ? 4.094 19.938 11.75 1 93.38 231 ALA A O 1
ATOM 1808 N N . ASN A 1 232 ? 4.668 18.859 13.602 1 92.31 232 ASN A N 1
ATOM 1809 C CA . ASN A 1 232 ? 4.023 19.781 14.523 1 92.31 232 ASN A CA 1
ATOM 1810 C C . ASN A 1 232 ? 5.043 20.688 15.211 1 92.31 232 ASN A C 1
ATOM 1812 O O . ASN A 1 232 ? 5.961 20.219 15.875 1 92.31 232 ASN A O 1
ATOM 1816 N N . ILE A 1 233 ? 4.812 21.953 15.023 1 91.56 233 ILE A N 1
ATOM 1817 C CA . ILE A 1 233 ? 5.742 22.906 15.641 1 91.56 233 ILE A CA 1
ATOM 1818 C C . ILE A 1 233 ? 5 23.781 16.641 1 91.56 233 ILE A C 1
ATOM 1820 O O . ILE A 1 233 ? 3.826 24.094 16.453 1 91.56 233 ILE A O 1
ATOM 1824 N N . THR A 1 234 ? 5.738 24.062 17.672 1 91 234 THR A N 1
ATOM 1825 C CA . THR A 1 234 ? 5.266 25.031 18.656 1 91 234 THR A CA 1
ATOM 1826 C C . THR A 1 234 ? 5.961 26.375 18.453 1 91 234 THR A C 1
ATOM 1828 O O . THR A 1 234 ? 7.191 26.453 18.453 1 91 234 THR A O 1
ATOM 1831 N N . PHE A 1 235 ? 5.164 27.391 18.297 1 90.62 235 PHE A N 1
ATOM 1832 C CA . PHE A 1 235 ? 5.715 28.719 18.078 1 90.62 235 PHE A CA 1
ATOM 1833 C C . PHE A 1 235 ? 6.254 29.297 19.375 1 90.62 235 PHE A C 1
ATOM 1835 O O . PHE A 1 235 ? 5.695 29.062 20.453 1 90.62 235 PHE A O 1
ATOM 1842 N N . ASP A 1 236 ? 7.281 30.031 19.203 1 89.62 236 ASP A N 1
ATOM 1843 C CA . ASP A 1 236 ? 7.816 30.781 20.328 1 89.62 236 ASP A CA 1
ATOM 1844 C C . ASP A 1 236 ? 7.023 32.062 20.547 1 89.62 236 ASP A C 1
ATOM 1846 O O . ASP A 1 236 ? 7.328 33.094 19.953 1 89.62 236 ASP A O 1
ATOM 1850 N N . ASN A 1 237 ? 6.152 32.031 21.516 1 87.94 237 ASN A N 1
ATOM 1851 C CA . ASN A 1 237 ? 5.242 33.156 21.766 1 87.94 237 ASN A CA 1
ATOM 1852 C C . ASN A 1 237 ? 6.004 34.406 22.156 1 87.94 237 ASN A C 1
ATOM 1854 O O . ASN A 1 237 ? 5.617 35.5 21.781 1 87.94 237 ASN A O 1
ATOM 1858 N N . TYR A 1 238 ? 7.066 34.219 22.938 1 89.38 238 TYR A N 1
ATOM 1859 C CA . TYR A 1 238 ? 7.812 35.375 23.406 1 89.38 238 TYR A CA 1
ATOM 1860 C C . TYR A 1 238 ? 8.547 36.062 22.266 1 89.38 238 TYR A C 1
ATOM 1862 O O . TYR A 1 238 ? 8.562 37.312 22.188 1 89.38 238 TYR A O 1
ATOM 1870 N N . LYS A 1 239 ? 9.055 35.281 21.484 1 90.69 239 LYS A N 1
ATOM 1871 C CA . LYS A 1 239 ? 9.766 35.844 20.344 1 90.69 239 LYS A CA 1
ATOM 1872 C C . LYS A 1 239 ? 8.797 36.562 19.391 1 90.69 239 LYS A C 1
ATOM 1874 O O . LYS A 1 239 ? 9.117 37.594 18.844 1 90.69 239 LYS A O 1
ATOM 1879 N N . ILE A 1 240 ? 7.688 35.969 19.188 1 91.75 240 ILE A N 1
ATOM 1880 C CA . ILE A 1 240 ? 6.695 36.594 18.312 1 91.75 240 ILE A CA 1
ATOM 1881 C C . ILE A 1 240 ? 6.184 37.875 18.938 1 91.75 240 ILE A C 1
ATOM 1883 O O . ILE A 1 240 ? 5.988 38.875 18.234 1 91.75 240 ILE A O 1
ATOM 1887 N N . GLN A 1 241 ? 6.031 37.906 20.25 1 93.19 241 GLN A N 1
ATOM 1888 C CA . GLN A 1 241 ? 5.609 39.094 20.953 1 93.19 241 GLN A CA 1
ATOM 1889 C C . GLN A 1 241 ? 6.613 40.219 20.75 1 93.19 241 GLN A C 1
ATOM 1891 O O . GLN A 1 241 ? 6.223 41.375 20.484 1 93.19 241 GLN A O 1
ATOM 1896 N N . ASP A 1 242 ? 7.852 39.844 20.844 1 92.94 242 ASP A N 1
ATOM 1897 C CA . ASP A 1 242 ? 8.914 40.844 20.703 1 92.94 242 ASP A CA 1
ATOM 1898 C C . ASP A 1 242 ? 8.922 41.438 19.297 1 92.94 242 ASP A C 1
ATOM 1900 O O . ASP A 1 242 ? 9.047 42.656 19.141 1 92.94 242 ASP A O 1
ATOM 1904 N N . ILE A 1 243 ? 8.766 40.625 18.406 1 91.88 243 ILE A N 1
ATOM 1905 C CA . ILE A 1 243 ? 8.82 41.062 17.016 1 91.88 243 ILE A CA 1
ATOM 1906 C C . ILE A 1 243 ? 7.613 41.938 16.719 1 91.88 243 ILE A C 1
ATOM 1908 O O . ILE A 1 243 ? 7.754 43 16.078 1 91.88 243 ILE A O 1
ATOM 1912 N N . VAL A 1 244 ? 6.465 41.5 17.141 1 92.94 244 VAL A N 1
ATOM 1913 C CA . VAL A 1 244 ? 5.242 42.25 16.859 1 92.94 244 VAL A CA 1
ATOM 1914 C C . VAL A 1 244 ? 5.285 43.594 17.578 1 92.94 244 VAL A C 1
ATOM 1916 O O . VAL A 1 244 ? 4.934 44.625 17.016 1 92.94 244 VAL A O 1
ATOM 1919 N N . TYR A 1 245 ? 5.785 43.562 18.844 1 93 245 TYR A N 1
ATOM 1920 C CA . TYR A 1 245 ? 5.871 44.812 19.609 1 93 245 TYR A CA 1
ATOM 1921 C C . TYR A 1 245 ? 6.82 45.781 18.953 1 93 245 TYR A C 1
ATOM 1923 O O . TYR A 1 245 ? 6.52 46.969 18.859 1 93 245 TYR A O 1
ATOM 1931 N N . GLU A 1 246 ? 7.949 45.344 18.547 1 92 246 GLU A N 1
ATOM 1932 C CA . GLU A 1 246 ? 8.922 46.219 17.891 1 92 246 GLU A CA 1
ATOM 1933 C C . GLU A 1 246 ? 8.336 46.844 16.641 1 92 246 GLU A C 1
ATOM 1935 O O . GLU A 1 246 ? 8.562 48.031 16.359 1 92 246 GLU A O 1
ATOM 1940 N N . LYS A 1 247 ? 7.566 46.125 15.906 1 91.06 247 LYS A N 1
ATOM 1941 C CA . LYS A 1 247 ? 6.969 46.656 14.68 1 91.06 247 LYS A CA 1
ATOM 1942 C C . LYS A 1 247 ? 5.895 47.688 14.984 1 91.06 247 LYS A C 1
ATOM 1944 O O . LYS A 1 247 ? 5.785 48.688 14.281 1 91.06 247 LYS A O 1
ATOM 1949 N N . ILE A 1 248 ? 5.109 47.438 16.031 1 90.25 248 ILE A N 1
ATOM 1950 C CA . ILE A 1 248 ? 4.043 48.375 16.422 1 90.25 248 ILE A CA 1
ATOM 1951 C C . ILE A 1 248 ? 4.652 49.656 16.984 1 90.25 248 ILE A C 1
ATOM 1953 O O . ILE A 1 248 ? 4.176 50.75 16.688 1 90.25 248 ILE A O 1
ATOM 1957 N N . ARG A 1 249 ? 5.676 49.5 17.797 1 85.44 249 ARG A N 1
ATOM 1958 C CA . ARG A 1 249 ? 6.355 50.656 18.391 1 85.44 249 ARG A CA 1
ATOM 1959 C C . ARG A 1 249 ? 6.922 51.562 17.312 1 85.44 249 ARG A C 1
ATOM 1961 O O . ARG A 1 249 ? 6.809 52.812 17.406 1 85.44 249 ARG A O 1
ATOM 1968 N N . ARG A 1 250 ? 7.367 51.062 16.328 1 86.12 250 ARG A N 1
ATOM 1969 C CA . ARG A 1 250 ? 7.953 51.844 15.227 1 86.12 250 ARG A CA 1
ATOM 1970 C C . ARG A 1 250 ? 6.875 52.562 14.414 1 86.12 250 ARG A C 1
ATOM 1972 O O . ARG A 1 250 ? 7.074 53.688 13.953 1 86.12 250 ARG A O 1
ATOM 1979 N N . SER A 1 251 ? 5.738 51.875 14.273 1 78.81 251 SER A N 1
ATOM 1980 C CA . SER A 1 251 ? 4.664 52.438 13.453 1 78.81 251 SER A CA 1
ATOM 1981 C C . SER A 1 251 ? 3.867 53.5 14.227 1 78.81 251 SER A C 1
ATOM 1983 O O . SER A 1 251 ? 3.309 54.406 13.625 1 78.81 251 SER A O 1
ATOM 1985 N N . ASN A 1 252 ? 3.566 53.344 15.578 1 67.38 252 ASN A N 1
ATOM 1986 C CA . ASN A 1 252 ? 2.713 54.188 16.391 1 67.38 252 ASN A CA 1
ATOM 1987 C C . ASN A 1 252 ? 3.455 55.438 16.859 1 67.38 252 ASN A C 1
ATOM 1989 O O . ASN A 1 252 ? 2.842 56.375 17.375 1 67.38 252 ASN A O 1
ATOM 1993 N N . ARG A 1 253 ? 4.746 55.562 17.016 1 58.53 253 ARG A N 1
ATOM 1994 C CA . ARG A 1 253 ? 5.465 56.781 17.375 1 58.53 253 ARG A CA 1
ATOM 1995 C C . ARG A 1 253 ? 4.906 58 16.625 1 58.53 253 ARG A C 1
ATOM 1997 O O . ARG A 1 253 ? 4.941 59.125 17.141 1 58.53 253 ARG A O 1
ATOM 2004 N N . THR A 1 254 ? 4.18 57.625 15.625 1 51.28 254 THR A N 1
ATOM 2005 C CA . THR A 1 254 ? 3.803 58.812 14.828 1 51.28 254 THR A CA 1
ATOM 2006 C C . THR A 1 254 ? 2.355 59.188 15.102 1 51.28 254 THR A C 1
ATOM 2008 O O . THR A 1 254 ? 1.905 60.25 14.664 1 51.28 254 THR A O 1
ATOM 2011 N N . ILE A 1 255 ? 1.579 58.312 15.852 1 52.28 255 ILE A N 1
ATOM 2012 C CA . ILE A 1 255 ? 0.153 58.625 15.828 1 52.28 255 ILE A CA 1
ATOM 2013 C C . ILE A 1 255 ? -0.308 59.031 17.219 1 52.28 255 ILE A C 1
ATOM 2015 O O . ILE A 1 255 ? -0.462 58.156 18.109 1 52.28 255 ILE A O 1
ATOM 2019 N N . ILE A 1 256 ? 0.097 60.094 17.719 1 49.34 256 ILE A N 1
ATOM 2020 C CA . ILE A 1 256 ? -0.46 60.656 18.938 1 49.34 256 ILE A CA 1
ATOM 2021 C C . ILE A 1 256 ? -1.917 61.062 18.703 1 49.34 256 ILE A C 1
ATOM 2023 O O . ILE A 1 256 ? -2.197 62.031 18 1 49.34 256 ILE A O 1
ATOM 2027 N N . ASN A 1 257 ? -2.855 60.094 18.406 1 53.22 257 ASN A N 1
ATOM 2028 C CA . ASN A 1 257 ? -4.246 60.5 18.266 1 53.22 257 ASN A CA 1
ATOM 2029 C C . ASN A 1 257 ? -4.887 60.812 19.609 1 53.22 257 ASN A C 1
ATOM 2031 O O . ASN A 1 257 ? -4.508 60.25 20.625 1 53.22 257 ASN A O 1
ATOM 2035 N N . LYS A 1 258 ? -5.684 61.75 19.703 1 64.88 258 LYS A N 1
ATOM 2036 C CA . LYS A 1 258 ? -6.449 62.281 20.828 1 64.88 258 LYS A CA 1
ATOM 2037 C C . LYS A 1 258 ? -7.453 61.219 21.328 1 64.88 258 LYS A C 1
ATOM 2039 O O . LYS A 1 258 ? -7.797 61.219 22.516 1 64.88 258 LYS A O 1
ATOM 2044 N N . ASP A 1 259 ? -7.883 60.219 20.484 1 74.31 259 ASP A N 1
ATOM 2045 C CA . ASP A 1 259 ? -8.883 59.25 20.922 1 74.31 259 ASP A CA 1
ATOM 2046 C C . ASP A 1 259 ? -8.227 57.969 21.391 1 74.31 259 ASP A C 1
ATOM 2048 O O . ASP A 1 259 ? -7.801 57.156 20.562 1 74.31 259 ASP A O 1
ATOM 2052 N N . TYR A 1 260 ? -8.148 57.812 22.641 1 74.62 260 TYR A N 1
ATOM 2053 C CA . TYR A 1 260 ? -7.473 56.688 23.312 1 74.62 260 TYR A CA 1
ATOM 2054 C C . TYR A 1 260 ? -8.078 55.344 22.906 1 74.62 260 TYR A C 1
ATOM 2056 O O . TYR A 1 260 ? -7.359 54.406 22.625 1 74.62 260 TYR A O 1
ATOM 2064 N N . GLU A 1 261 ? -9.398 55.312 22.766 1 78.88 261 GLU A N 1
ATOM 2065 C CA . GLU A 1 261 ? -10.078 54.062 22.422 1 78.88 261 GLU A CA 1
ATOM 2066 C C . GLU A 1 261 ? -9.758 53.625 21 1 78.88 261 GLU A C 1
ATOM 2068 O O . GLU A 1 261 ? -9.57 52.438 20.734 1 78.88 261 GLU A O 1
ATOM 2073 N N . LYS A 1 262 ? -9.781 54.438 20.094 1 84.12 262 LYS A N 1
ATOM 2074 C CA . LYS A 1 262 ? -9.461 54.125 18.688 1 84.12 262 LYS A CA 1
ATOM 2075 C C . LYS A 1 262 ? -8.008 53.688 18.547 1 84.12 262 LYS A C 1
ATOM 2077 O O . LYS A 1 262 ? -7.699 52.844 17.703 1 84.12 262 LYS A O 1
ATOM 2082 N N . GLN A 1 263 ? -7.137 54.219 19.359 1 83.19 263 GLN A N 1
ATOM 2083 C CA . GLN A 1 263 ? -5.727 53.844 19.328 1 83.19 263 GLN A CA 1
ATOM 2084 C C . GLN A 1 263 ? -5.527 52.406 19.797 1 83.19 263 GLN A C 1
ATOM 2086 O O . GLN A 1 263 ? -4.77 51.656 19.203 1 83.19 263 GLN A O 1
ATOM 2091 N N . ILE A 1 264 ? -6.23 52.125 20.875 1 84 264 ILE A N 1
ATOM 2092 C CA . ILE A 1 264 ? -6.141 50.75 21.406 1 84 264 ILE A CA 1
ATOM 2093 C C . ILE A 1 264 ? -6.652 49.75 20.375 1 84 264 ILE A C 1
ATOM 2095 O O . ILE A 1 264 ? -6.062 48.688 20.188 1 84 264 ILE A O 1
ATOM 2099 N N . GLU A 1 265 ? -7.688 50.125 19.734 1 87.94 265 GLU A N 1
ATOM 2100 C CA . GLU A 1 265 ? -8.258 49.281 18.719 1 87.94 265 GLU A CA 1
ATOM 2101 C C . GLU A 1 265 ? -7.273 49.031 17.562 1 87.94 265 GLU A C 1
ATOM 2103 O O . GLU A 1 265 ? -7.086 47.906 17.109 1 87.94 265 GLU A O 1
ATOM 2108 N N . ASN A 1 266 ? -6.723 50.094 17.141 1 88.38 266 ASN A N 1
ATOM 2109 C CA . ASN A 1 266 ? -5.77 50 16.031 1 88.38 266 ASN A CA 1
ATOM 2110 C C . ASN A 1 266 ? -4.551 49.156 16.406 1 88.38 266 ASN A C 1
ATOM 2112 O O . ASN A 1 266 ? -4.047 48.375 15.594 1 88.38 266 ASN A O 1
ATOM 2116 N N . ILE A 1 267 ? -4.082 49.344 17.625 1 88.5 267 ILE A N 1
ATOM 2117 C CA . ILE A 1 267 ? -2.93 48.594 18.094 1 88.5 267 ILE A CA 1
ATOM 2118 C C . ILE A 1 267 ? -3.279 47.094 18.156 1 88.5 267 ILE A C 1
ATOM 2120 O O . ILE A 1 267 ? -2.492 46.25 17.734 1 88.5 267 ILE A O 1
ATOM 2124 N N . CYS A 1 268 ? -4.406 46.812 18.641 1 90.25 268 CYS A N 1
ATOM 2125 C CA . CYS A 1 268 ? -4.852 45.438 18.75 1 90.25 268 CYS A CA 1
ATOM 2126 C C . CYS A 1 268 ? -4.996 44.781 17.375 1 90.25 268 CYS A C 1
ATOM 2128 O O . CYS A 1 268 ? -4.488 43.688 17.141 1 90.25 268 CYS A O 1
ATOM 2130 N N . ARG A 1 269 ? -5.645 45.438 16.484 1 90.81 269 ARG A N 1
ATOM 2131 C CA . ARG A 1 269 ? -5.891 44.875 15.156 1 90.81 269 ARG A CA 1
ATOM 2132 C C . ARG A 1 269 ? -4.582 44.656 14.398 1 90.81 269 ARG A C 1
ATOM 2134 O O . ARG A 1 269 ? -4.406 43.656 13.727 1 90.81 269 ARG A O 1
ATOM 2141 N N . ASN A 1 270 ? -3.752 45.594 14.516 1 91.31 270 ASN A N 1
ATOM 2142 C CA . ASN A 1 270 ? -2.447 45.469 13.883 1 91.31 270 ASN A CA 1
ATOM 2143 C C . ASN A 1 270 ? -1.634 44.312 14.508 1 91.31 270 ASN A C 1
ATOM 2145 O O . ASN A 1 270 ? -0.894 43.625 13.805 1 91.31 270 ASN A O 1
ATOM 2149 N N . SER A 1 271 ? -1.726 44.25 15.828 1 93.06 271 SER A N 1
ATOM 2150 C CA . SER A 1 271 ? -1.005 43.188 16.516 1 93.06 271 SER A CA 1
ATOM 2151 C C . SER A 1 271 ? -1.484 41.812 16.062 1 93.06 271 SER A C 1
ATOM 2153 O O . SER A 1 271 ? -0.68 40.875 15.883 1 93.06 271 SER A O 1
ATOM 2155 N N . VAL A 1 272 ? -2.758 41.656 15.891 1 92.88 272 VAL A N 1
ATOM 2156 C CA . VAL A 1 272 ? -3.336 40.406 15.445 1 92.88 272 VAL A CA 1
ATOM 2157 C C . VAL A 1 272 ? -2.83 40.062 14.047 1 92.88 272 VAL A C 1
ATOM 2159 O O . VAL A 1 272 ? -2.379 38.938 13.789 1 92.88 272 VAL A O 1
ATOM 2162 N N . ASN A 1 273 ? -2.852 40.969 13.172 1 91.06 273 ASN A N 1
ATOM 2163 C CA . ASN A 1 273 ? -2.404 40.781 11.797 1 91.06 273 ASN A CA 1
ATOM 2164 C C . ASN A 1 273 ? -0.922 40.406 11.742 1 91.06 273 ASN A C 1
ATOM 2166 O O . ASN A 1 273 ? -0.521 39.531 10.984 1 91.06 273 ASN A O 1
ATOM 2170 N N . LEU A 1 274 ? -0.18 41.156 12.469 1 92.44 274 LEU A N 1
ATOM 2171 C CA . LEU A 1 274 ? 1.257 40.906 12.477 1 92.44 274 LEU A CA 1
ATOM 2172 C C . LEU A 1 274 ? 1.562 39.5 13.055 1 92.44 274 LEU A C 1
ATOM 2174 O O . LEU A 1 274 ? 2.5 38.844 12.617 1 92.44 274 LEU A O 1
ATOM 2178 N N . THR A 1 275 ? 0.806 39.125 14.047 1 92.38 275 THR A N 1
ATOM 2179 C CA .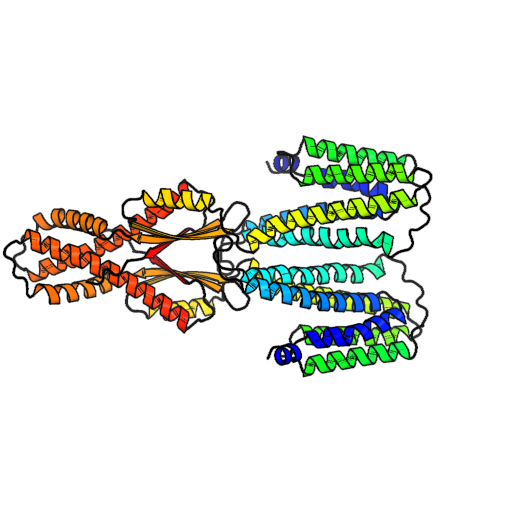 THR A 1 275 ? 0.99 37.812 14.656 1 92.38 275 THR A CA 1
ATOM 2180 C C . THR A 1 275 ? 0.688 36.719 13.656 1 92.38 275 THR A C 1
ATOM 2182 O O . THR A 1 275 ? 1.48 35.781 13.492 1 92.38 275 THR A O 1
ATOM 2185 N N . LEU A 1 276 ? -0.393 36.781 13.039 1 90.62 276 LEU A N 1
ATOM 2186 C CA . LEU A 1 276 ? -0.793 35.781 12.055 1 90.62 276 LEU A CA 1
ATOM 2187 C C . LEU A 1 276 ? 0.192 35.719 10.891 1 90.62 276 LEU A C 1
ATOM 2189 O O . LEU A 1 276 ? 0.56 34.656 10.43 1 90.62 276 LEU A O 1
ATOM 2193 N N . ASN A 1 277 ? 0.631 36.812 10.445 1 90 277 ASN A N 1
ATOM 2194 C CA . ASN A 1 277 ? 1.61 36.875 9.367 1 90 277 ASN A CA 1
ATOM 2195 C C . ASN A 1 277 ? 2.941 36.25 9.781 1 90 277 ASN A C 1
ATOM 2197 O O . ASN A 1 277 ? 3.584 35.562 8.992 1 90 277 ASN A O 1
ATOM 2201 N N . LYS A 1 278 ? 3.316 36.594 10.953 1 91.06 278 LYS A N 1
ATOM 2202 C CA . LYS A 1 278 ? 4.605 36.062 11.406 1 91.06 278 LYS A CA 1
ATOM 2203 C C . LYS A 1 278 ? 4.566 34.562 11.555 1 91.06 278 LYS A C 1
ATOM 2205 O O . LYS A 1 278 ? 5.543 33.875 11.25 1 91.06 278 LYS A O 1
ATOM 2210 N N . THR A 1 279 ? 3.465 34.031 12.117 1 91.06 279 THR A N 1
ATOM 2211 C CA . THR A 1 279 ? 3.338 32.594 12.227 1 91.06 279 THR A CA 1
ATOM 2212 C C . THR A 1 279 ? 3.361 31.938 10.844 1 91.06 279 THR A C 1
ATOM 2214 O O . THR A 1 279 ? 3.959 30.875 10.664 1 91.06 279 THR A O 1
ATOM 2217 N N . ALA A 1 280 ? 2.717 32.5 9.914 1 90.12 280 ALA A N 1
ATOM 2218 C CA . ALA A 1 280 ? 2.729 32 8.539 1 90.12 280 ALA A CA 1
ATOM 2219 C C . ALA A 1 280 ? 4.137 32.031 7.957 1 90.12 280 ALA A C 1
ATOM 2221 O O . ALA A 1 280 ? 4.531 31.125 7.223 1 90.12 280 ALA A O 1
ATOM 2222 N N . GLU A 1 281 ? 4.828 33.094 8.219 1 91 281 GLU A N 1
ATOM 2223 C CA . GLU A 1 281 ? 6.199 33.219 7.742 1 91 281 GLU A CA 1
ATOM 2224 C C . GLU A 1 281 ? 7.102 32.125 8.328 1 91 281 GLU A C 1
ATOM 2226 O O . GLU A 1 281 ? 7.945 31.578 7.629 1 91 281 GLU A O 1
ATOM 2231 N N . ILE A 1 282 ? 6.926 31.953 9.586 1 91.31 282 ILE A N 1
ATOM 2232 C CA . ILE A 1 282 ? 7.73 30.922 10.25 1 91.31 282 ILE A CA 1
ATOM 2233 C C . ILE A 1 282 ? 7.438 29.562 9.633 1 91.31 282 ILE A C 1
ATOM 2235 O O . ILE A 1 282 ? 8.359 28.797 9.32 1 91.31 282 ILE A O 1
ATOM 2239 N N . ALA A 1 283 ? 6.199 29.219 9.461 1 90.75 283 ALA A N 1
ATOM 2240 C CA . ALA A 1 283 ? 5.812 27.938 8.859 1 90.75 283 ALA A CA 1
ATOM 2241 C C . ALA A 1 283 ? 6.375 27.812 7.449 1 90.75 283 ALA A C 1
ATOM 2243 O O . ALA A 1 283 ? 6.848 26.734 7.059 1 90.75 283 ALA A O 1
ATOM 2244 N N . SER A 1 284 ? 6.281 28.875 6.684 1 91.06 284 SER A N 1
ATOM 2245 C CA . SER A 1 284 ? 6.801 28.875 5.32 1 91.06 284 SER A CA 1
ATOM 2246 C C . SER A 1 284 ? 8.312 28.672 5.309 1 91.06 284 SER A C 1
ATOM 2248 O O . SER A 1 284 ? 8.852 28.047 4.395 1 91.06 284 SER A O 1
ATOM 2250 N N . GLU A 1 285 ? 8.961 29.297 6.227 1 92.88 285 GLU A N 1
ATOM 2251 C CA . GLU A 1 285 ? 10.406 29.141 6.328 1 92.88 285 GLU A CA 1
ATOM 2252 C C . GLU A 1 285 ? 10.781 27.688 6.668 1 92.88 285 GLU A C 1
ATOM 2254 O O . GLU A 1 285 ? 11.742 27.156 6.121 1 92.88 285 GLU A O 1
ATOM 2259 N N . VAL A 1 286 ? 10.047 27.141 7.586 1 93.31 286 VAL A N 1
ATOM 2260 C CA . VAL A 1 286 ? 10.273 25.75 7.945 1 93.31 286 VAL A CA 1
ATOM 2261 C C . VAL A 1 286 ? 10.094 24.859 6.715 1 93.31 286 VAL A C 1
ATOM 2263 O O . VAL A 1 286 ? 10.93 24 6.438 1 93.31 286 VAL A O 1
ATOM 2266 N N . GLU A 1 287 ? 9.047 25.062 5.984 1 93.19 287 GLU A N 1
ATOM 2267 C CA . GLU A 1 287 ? 8.766 24.281 4.781 1 93.19 287 GLU A CA 1
ATOM 2268 C C . GLU A 1 287 ? 9.875 24.453 3.746 1 93.19 287 GLU A C 1
ATOM 2270 O O . GLU A 1 287 ? 10.312 23.469 3.139 1 93.19 287 GLU A O 1
ATOM 2275 N N . SER A 1 288 ? 10.273 25.641 3.562 1 93.56 288 SER A N 1
ATOM 2276 C CA . SER A 1 288 ? 11.312 25.922 2.582 1 93.56 288 SER A CA 1
ATOM 2277 C C . SER A 1 288 ? 12.633 25.266 2.959 1 93.56 288 SER A C 1
ATOM 2279 O O . SER A 1 288 ? 13.336 24.734 2.096 1 93.56 288 SER A O 1
ATOM 2281 N N . ASP A 1 289 ? 12.977 25.266 4.195 1 93.38 289 ASP A N 1
ATOM 2282 C CA . ASP A 1 289 ? 14.203 24.641 4.66 1 93.38 289 ASP A CA 1
ATOM 2283 C C . ASP A 1 289 ? 14.164 23.125 4.445 1 93.38 289 ASP A C 1
ATOM 2285 O O . ASP A 1 289 ? 15.148 22.531 4.023 1 93.38 289 ASP A O 1
ATOM 2289 N N . ILE A 1 290 ? 13.047 22.547 4.766 1 93.38 290 ILE A N 1
ATOM 2290 C CA . ILE A 1 290 ? 12.906 21.109 4.586 1 93.38 290 ILE A CA 1
ATOM 2291 C C . ILE A 1 290 ? 13.016 20.75 3.104 1 93.38 290 ILE A C 1
ATOM 2293 O O . ILE A 1 290 ? 13.711 19.812 2.736 1 93.38 290 ILE A O 1
ATOM 2297 N N . LYS A 1 291 ? 12.414 21.531 2.277 1 93.81 291 LYS A N 1
ATOM 2298 C CA . LYS A 1 291 ? 12.445 21.297 0.838 1 93.81 291 LYS A CA 1
ATOM 2299 C C . LYS A 1 291 ? 13.859 21.375 0.289 1 93.81 291 LYS A C 1
ATOM 2301 O O . LYS A 1 291 ? 14.242 20.609 -0.602 1 93.81 291 LYS A O 1
ATOM 2306 N N . THR A 1 292 ? 14.602 22.281 0.789 1 93.69 292 THR A N 1
ATOM 2307 C CA . THR A 1 292 ? 15.945 22.531 0.276 1 93.69 292 THR A CA 1
ATOM 2308 C C . THR A 1 292 ? 16.938 21.5 0.817 1 93.69 292 THR A C 1
ATOM 2310 O O . THR A 1 292 ? 17.75 20.969 0.066 1 93.69 292 THR A O 1
ATOM 2313 N N . LYS A 1 293 ? 16.859 21.188 2.033 1 93.12 293 LYS A N 1
ATOM 2314 C CA . LYS A 1 293 ? 17.844 20.312 2.672 1 93.12 293 LYS A CA 1
ATOM 2315 C C . LYS A 1 293 ? 17.469 18.844 2.477 1 93.12 293 LYS A C 1
ATOM 2317 O O . LYS A 1 293 ? 18.344 17.969 2.467 1 93.12 293 LYS A O 1
ATOM 2322 N N . PHE A 1 294 ? 16.203 18.578 2.398 1 93.62 294 PHE A N 1
ATOM 2323 C CA . PHE A 1 294 ? 15.711 17.219 2.186 1 93.62 294 PHE A CA 1
ATOM 2324 C C . PHE A 1 294 ? 14.797 17.156 0.964 1 93.62 294 PHE A C 1
ATOM 2326 O O . PHE A 1 294 ? 13.586 17 1.096 1 93.62 294 PHE A O 1
ATOM 2333 N N . PRO A 1 295 ? 15.367 17.125 -0.158 1 94 295 PRO A N 1
ATOM 2334 C CA . PRO A 1 295 ? 14.586 17.172 -1.398 1 94 295 PRO A CA 1
ATOM 2335 C C . PRO A 1 295 ? 13.664 15.969 -1.562 1 94 295 PRO A C 1
ATOM 2337 O O . PRO A 1 295 ? 12.734 16 -2.367 1 94 295 PRO A O 1
ATOM 2340 N N . GLN A 1 296 ? 13.828 14.883 -0.857 1 94.19 296 GLN A N 1
ATOM 2341 C CA . GLN A 1 296 ? 12.984 13.695 -0.92 1 94.19 296 GLN A CA 1
ATOM 2342 C C . GLN A 1 296 ? 11.641 13.938 -0.249 1 94.19 296 GLN A C 1
ATOM 2344 O O . GLN A 1 296 ? 10.68 13.188 -0.465 1 94.19 296 GLN A O 1
ATOM 2349 N N . ALA A 1 297 ? 11.617 14.922 0.561 1 94.94 297 ALA A N 1
ATOM 2350 C CA . ALA A 1 297 ? 10.375 15.25 1.244 1 94.94 297 ALA A CA 1
ATOM 2351 C C . ALA A 1 297 ? 9.406 15.961 0.304 1 94.94 297 ALA A C 1
ATOM 2353 O O . ALA A 1 297 ? 9.734 17 -0.273 1 94.94 297 ALA A O 1
ATOM 2354 N N . LYS A 1 298 ? 8.344 15.328 0.131 1 94.06 298 LYS A N 1
ATOM 2355 C CA . LYS A 1 298 ? 7.285 15.898 -0.696 1 94.06 298 LYS A CA 1
ATOM 2356 C C . LYS A 1 298 ? 5.992 16.062 0.102 1 94.06 298 LYS A C 1
ATOM 2358 O O . LYS A 1 298 ? 5.816 15.414 1.142 1 94.06 298 LYS A O 1
ATOM 2363 N N . HIS A 1 299 ? 5.105 16.969 -0.306 1 92.81 299 HIS A N 1
ATOM 2364 C CA . HIS A 1 299 ? 3.844 17.219 0.383 1 92.81 299 HIS A CA 1
ATOM 2365 C C . HIS A 1 299 ? 4.078 17.547 1.854 1 92.81 299 HIS A C 1
ATOM 2367 O O . HIS A 1 299 ? 3.559 16.859 2.736 1 92.81 299 HIS A O 1
ATOM 2373 N N . ILE A 1 300 ? 4.777 18.562 2.115 1 94.31 300 ILE A N 1
ATOM 2374 C CA . ILE A 1 300 ? 5.184 18.953 3.457 1 94.31 300 ILE A CA 1
ATOM 2375 C C . ILE A 1 300 ? 4.027 19.672 4.156 1 94.31 300 ILE A C 1
ATOM 2377 O O . ILE A 1 300 ? 3.463 20.625 3.619 1 94.31 300 ILE A O 1
ATOM 2381 N N . GLN A 1 301 ? 3.666 19.172 5.281 1 92.38 301 GLN A N 1
ATOM 2382 C CA . GLN A 1 301 ? 2.617 19.766 6.102 1 92.38 301 GLN A CA 1
ATOM 2383 C C . GLN A 1 301 ? 3.16 20.188 7.461 1 92.38 301 GLN A C 1
ATOM 2385 O O . GLN A 1 301 ? 3.676 19.375 8.219 1 92.38 301 GLN A O 1
ATOM 2390 N N . ILE A 1 302 ? 3.01 21.438 7.73 1 92.06 302 ILE A N 1
ATOM 2391 C CA . ILE A 1 302 ? 3.461 21.984 9.008 1 92.06 302 ILE A CA 1
ATOM 2392 C C . ILE A 1 302 ? 2.256 22.422 9.836 1 92.06 302 ILE A C 1
ATOM 2394 O O . ILE A 1 302 ? 1.514 23.328 9.445 1 92.06 302 ILE A O 1
ATOM 2398 N N . VAL A 1 303 ? 2.094 21.734 10.945 1 90.62 303 VAL A N 1
ATOM 2399 C CA . VAL A 1 303 ? 0.999 22.062 11.852 1 90.62 303 VAL A CA 1
ATOM 2400 C C . VAL A 1 303 ? 1.519 22.906 13.016 1 90.62 303 VAL A C 1
ATOM 2402 O O . VAL A 1 303 ? 2.445 22.5 13.719 1 90.62 303 VAL A O 1
ATOM 2405 N N . GLY A 1 304 ? 0.938 24 13.125 1 86.75 304 GLY A N 1
ATOM 2406 C CA . GLY A 1 304 ? 1.323 24.891 14.219 1 86.75 304 GLY A CA 1
ATOM 2407 C C . GLY A 1 304 ? 0.506 24.688 15.477 1 86.75 304 GLY A C 1
ATOM 2408 O O . GLY A 1 304 ? -0.721 24.578 15.414 1 86.75 304 GLY A O 1
ATOM 2409 N N . GLU A 1 305 ? 1.289 24.312 16.641 1 77.62 305 GLU A N 1
ATOM 2410 C CA . GLU A 1 305 ? 0.649 24.203 17.953 1 77.62 305 GLU A CA 1
ATOM 2411 C C . GLU A 1 305 ? 1.044 25.375 18.844 1 77.62 305 GLU A C 1
ATOM 2413 O O . GLU A 1 305 ? 2.072 26.016 18.625 1 77.62 305 GLU A O 1
ATOM 2418 N N . TYR A 1 306 ? -0.055 25.828 19.609 1 63.22 306 TYR A N 1
ATOM 2419 C CA . TYR A 1 306 ? 0.187 26.938 20.516 1 63.22 306 TYR A CA 1
ATOM 2420 C C . TYR A 1 306 ? 0.04 26.516 21.969 1 63.22 306 TYR A C 1
ATOM 2422 O O . TYR A 1 306 ? -0.813 25.688 22.297 1 63.22 306 TYR A O 1
ATOM 2430 N N . LYS A 1 307 ? 1.121 26.281 22.703 1 55.47 307 LYS A N 1
ATOM 2431 C CA . LYS A 1 307 ? 0.941 26.016 24.141 1 55.47 307 LYS A CA 1
ATOM 2432 C C . LYS A 1 307 ? 0.04 27.062 24.781 1 55.47 307 LYS A C 1
ATOM 2434 O O . LYS A 1 307 ? 0.272 28.266 24.641 1 55.47 307 LYS A O 1
ATOM 2439 N N . LEU A 1 308 ? -1.202 26.688 25.031 1 49.62 308 LEU A N 1
ATOM 2440 C CA . LEU A 1 308 ? -2.121 27.516 25.797 1 49.62 308 LEU A CA 1
ATOM 2441 C C . LEU A 1 308 ? -1.44 28.062 27.047 1 49.62 308 LEU A C 1
ATOM 2443 O O . LEU A 1 308 ? -0.939 27.297 27.875 1 49.62 308 LEU A O 1
ATOM 2447 N N . PHE A 1 309 ? -0.674 29.078 26.969 1 41.66 309 PHE A N 1
ATOM 2448 C CA . PHE A 1 309 ? -0.294 29.672 28.25 1 41.66 309 PHE A CA 1
ATOM 2449 C C . PHE A 1 309 ? -1.528 30 29.078 1 41.66 309 PHE A C 1
ATOM 2451 O O . PHE A 1 309 ? -2.439 30.672 28.609 1 41.66 309 PHE A O 1
ATOM 2458 N N . LYS A 1 310 ? -2.092 29.078 29.812 1 41.88 310 LYS A N 1
ATOM 2459 C CA . LYS A 1 310 ? -2.996 29.469 30.906 1 41.88 310 LYS A CA 1
ATOM 2460 C C . LYS A 1 310 ? -2.49 30.703 31.625 1 41.88 310 LYS A C 1
ATOM 2462 O O . LYS A 1 310 ? -1.356 30.734 32.094 1 41.88 310 LYS A O 1
ATOM 2467 N N . ASN A 1 311 ? -2.928 31.844 31.344 1 35 311 ASN A N 1
ATOM 2468 C CA . ASN A 1 311 ? -2.885 32.844 32.406 1 35 311 ASN A CA 1
ATOM 2469 C C . ASN A 1 311 ? -3.602 32.344 33.656 1 35 311 ASN A C 1
ATOM 2471 O O . ASN A 1 311 ? -4.664 31.734 33.562 1 35 311 ASN A O 1
ATOM 2475 N N . MET B 1 1 ? -18.031 -14.578 22.031 1 42.91 1 MET B N 1
ATOM 2476 C CA . MET B 1 1 ? -18.031 -13.5 21.047 1 42.91 1 MET B CA 1
ATOM 2477 C C . MET B 1 1 ? -17.203 -13.867 19.828 1 42.91 1 MET B C 1
ATOM 2479 O O . MET B 1 1 ? -17.625 -13.68 18.688 1 42.91 1 MET B O 1
ATOM 2483 N N . LEU B 1 2 ? -16.016 -14.344 20.078 1 49.03 2 LEU B N 1
ATOM 2484 C CA . LEU B 1 2 ? -15.188 -14.797 18.969 1 49.03 2 LEU B CA 1
ATOM 2485 C C . LEU B 1 2 ? -15.867 -15.938 18.203 1 49.03 2 LEU B C 1
ATOM 2487 O O . LEU B 1 2 ? -15.859 -15.961 16.984 1 49.03 2 LEU B O 1
ATOM 2491 N N . ALA B 1 3 ? -16.516 -16.797 18.984 1 47.06 3 ALA B N 1
ATOM 2492 C CA . ALA B 1 3 ? -17.172 -17.953 18.359 1 47.06 3 ALA B CA 1
ATOM 2493 C C . ALA B 1 3 ? -18.344 -17.516 17.5 1 47.06 3 ALA B C 1
ATOM 2495 O O . ALA B 1 3 ? -18.547 -18.047 16.406 1 47.06 3 ALA B O 1
ATOM 2496 N N . ARG B 1 4 ? -19.047 -16.625 17.953 1 50.53 4 ARG B N 1
ATOM 2497 C CA . ARG B 1 4 ? -20.188 -16.125 17.188 1 50.53 4 ARG B CA 1
ATOM 2498 C C . ARG B 1 4 ? -19.75 -15.359 15.953 1 50.53 4 ARG B C 1
ATOM 2500 O O . ARG B 1 4 ? -20.344 -15.477 14.883 1 50.53 4 ARG B O 1
ATOM 2507 N N . SER B 1 5 ? -18.656 -14.695 16.125 1 61.53 5 SER B N 1
ATOM 2508 C CA . SER B 1 5 ? -18.109 -13.953 14.984 1 61.53 5 SER B CA 1
ATOM 2509 C C . SER B 1 5 ? -17.531 -14.898 13.938 1 61.53 5 SER B C 1
ATOM 2511 O O . SER B 1 5 ? -17.703 -14.68 12.734 1 61.53 5 SER B O 1
ATOM 2513 N N . LEU B 1 6 ? -17.156 -15.898 14.508 1 63.25 6 LEU B N 1
ATOM 2514 C CA . LEU B 1 6 ? -16.578 -16.891 13.602 1 63.25 6 LEU B CA 1
ATOM 2515 C C . LEU B 1 6 ? -17.672 -17.641 12.859 1 63.25 6 LEU B C 1
ATOM 2517 O O . LEU B 1 6 ? -17.516 -17.969 11.68 1 63.25 6 LEU B O 1
ATOM 2521 N N . LYS B 1 7 ? -18.766 -17.844 13.672 1 57.72 7 LYS B N 1
ATOM 2522 C CA . LYS B 1 7 ? -19.875 -18.594 13.078 1 57.72 7 LYS B CA 1
ATOM 2523 C C . LYS B 1 7 ? -20.516 -17.812 11.922 1 57.72 7 LYS B C 1
ATOM 2525 O O . LYS B 1 7 ? -20.969 -18.406 10.945 1 57.72 7 LYS B O 1
ATOM 2530 N N . ASN B 1 8 ? -20.375 -16.625 12.008 1 67.75 8 ASN B N 1
ATOM 2531 C CA . ASN B 1 8 ? -20.984 -15.781 10.984 1 67.75 8 ASN B CA 1
ATOM 2532 C C . ASN B 1 8 ? -19.984 -15.352 9.922 1 67.75 8 ASN B C 1
ATOM 2534 O O . ASN B 1 8 ? -20.25 -14.445 9.141 1 67.75 8 ASN B O 1
ATOM 2538 N N . SER B 1 9 ? -18.953 -16.156 10.023 1 80.12 9 SER B N 1
ATOM 2539 C CA . SER B 1 9 ? -17.922 -15.867 9.031 1 80.12 9 SER B CA 1
ATOM 2540 C C . SER B 1 9 ? -17.766 -17.031 8.047 1 80.12 9 SER B C 1
ATOM 2542 O O . SER B 1 9 ? -18.391 -18.078 8.211 1 80.12 9 SER B O 1
ATOM 2544 N N . ASN B 1 10 ? -17.078 -16.812 7 1 84.25 10 ASN B N 1
ATOM 2545 C CA . ASN B 1 10 ? -16.828 -17.812 5.969 1 84.25 10 ASN B CA 1
ATOM 2546 C C . ASN B 1 10 ? -15.898 -18.922 6.465 1 84.25 10 ASN B C 1
ATOM 2548 O O . ASN B 1 10 ? -15.82 -20 5.867 1 84.25 10 ASN B O 1
ATOM 2552 N N . ILE B 1 11 ? -15.328 -18.781 7.523 1 85.81 11 ILE B N 1
ATOM 2553 C CA . ILE B 1 11 ? -14.203 -19.609 7.949 1 85.81 11 ILE B CA 1
ATOM 2554 C C . ILE B 1 11 ? -14.688 -21.016 8.234 1 85.81 11 ILE B C 1
ATOM 2556 O O . ILE B 1 11 ? -14.172 -21.984 7.664 1 85.81 11 ILE B O 1
ATOM 2560 N N . PRO B 1 12 ? -15.672 -21.172 9.039 1 87.69 12 PRO B N 1
ATOM 2561 C CA . PRO B 1 12 ? -16.078 -22.547 9.352 1 87.69 12 PRO B CA 1
ATOM 2562 C C . PRO B 1 12 ? -16.562 -23.312 8.125 1 87.69 12 PRO B C 1
ATOM 2564 O O . PRO B 1 12 ? -16.359 -24.531 8.023 1 87.69 12 PRO B O 1
ATOM 2567 N N . TYR B 1 13 ? -17.109 -22.656 7.184 1 89.31 13 TYR B N 1
ATOM 2568 C CA . TYR B 1 13 ? -17.656 -23.312 6.004 1 89.31 13 TYR B CA 1
ATOM 2569 C C . TYR B 1 13 ? -16.547 -23.75 5.055 1 89.31 13 TYR B C 1
ATOM 2571 O O . TYR B 1 13 ? -16.672 -24.781 4.375 1 89.31 13 TYR B O 1
ATOM 2579 N N . ASP B 1 14 ? -15.492 -22.953 4.973 1 89.69 14 ASP B N 1
ATOM 2580 C CA . ASP B 1 14 ? -14.352 -23.391 4.184 1 89.69 14 ASP B CA 1
ATOM 2581 C C . ASP B 1 14 ? -13.727 -24.656 4.77 1 89.69 14 ASP B C 1
ATOM 2583 O O . ASP B 1 14 ? -13.359 -25.578 4.031 1 89.69 14 ASP B O 1
ATOM 2587 N N . PHE B 1 15 ? -13.695 -24.719 6.016 1 91.69 15 PHE B N 1
ATOM 2588 C CA . PHE B 1 15 ? -13.117 -25.891 6.688 1 91.69 15 PHE B CA 1
ATOM 2589 C C . PHE B 1 15 ? -14.008 -27.109 6.508 1 91.69 15 PHE B C 1
ATOM 2591 O O . PHE B 1 15 ? -13.508 -28.219 6.336 1 91.69 15 PHE B O 1
ATOM 2598 N N . LEU B 1 16 ? -15.281 -26.844 6.535 1 92.25 16 LEU B N 1
ATOM 2599 C CA . LEU B 1 16 ? -16.234 -27.938 6.426 1 92.25 16 LEU B CA 1
ATOM 2600 C C . LEU B 1 16 ? -16.312 -28.453 4.996 1 92.25 16 LEU B C 1
ATOM 2602 O O . LEU B 1 16 ? -16.516 -29.641 4.773 1 92.25 16 LEU B O 1
ATOM 2606 N N . SER B 1 17 ? -16.172 -27.547 4.113 1 93.19 17 SER B N 1
ATOM 2607 C CA . SER B 1 17 ? -16.344 -27.938 2.715 1 93.19 17 SER B CA 1
ATOM 2608 C C . SER B 1 17 ? -15.086 -28.578 2.154 1 93.19 17 SER B C 1
ATOM 2610 O O . SER B 1 17 ? -15.141 -29.312 1.169 1 93.19 17 SER B O 1
ATOM 2612 N N . TYR B 1 18 ? -13.93 -28.328 2.701 1 94.25 18 TYR B N 1
ATOM 2613 C CA . TYR B 1 18 ? -12.641 -28.75 2.16 1 94.25 18 TYR B CA 1
ATOM 2614 C C . TYR B 1 18 ? -12.578 -30.281 2.023 1 94.25 18 TYR B C 1
ATOM 2616 O O . TYR B 1 18 ? -12.195 -30.797 0.974 1 94.25 18 TYR B O 1
ATOM 2624 N N . PRO B 1 19 ? -13 -31.125 3.008 1 94.25 19 PRO B N 1
ATOM 2625 C CA . PRO B 1 19 ? -12.938 -32.594 2.865 1 94.25 19 PRO B CA 1
ATOM 2626 C C . PRO B 1 19 ? -13.773 -33.094 1.698 1 94.25 19 PRO B C 1
ATOM 2628 O O . PRO B 1 19 ? -13.359 -34.031 1.001 1 94.25 19 PRO B O 1
ATOM 2631 N N . SER B 1 20 ? -14.938 -32.562 1.501 1 94.62 20 SER B N 1
ATOM 2632 C CA . SER B 1 20 ? -15.789 -33 0.399 1 94.62 20 SER B CA 1
ATOM 2633 C C . SER B 1 20 ? -15.133 -32.719 -0.95 1 94.62 20 SER B C 1
ATOM 2635 O O . SER B 1 20 ? -15.195 -33.531 -1.866 1 94.62 20 SER B O 1
ATOM 2637 N N . LYS B 1 21 ? -14.539 -31.594 -1.046 1 93.81 21 LYS B N 1
ATOM 2638 C CA . LYS B 1 21 ? -13.891 -31.219 -2.299 1 93.81 21 LYS B CA 1
ATOM 2639 C C . LYS B 1 21 ? -12.641 -32.062 -2.541 1 93.81 21 LYS B C 1
ATOM 2641 O O . LYS B 1 21 ? -12.32 -32.406 -3.686 1 93.81 21 LYS B O 1
ATOM 2646 N N . LEU B 1 22 ? -11.969 -32.344 -1.439 1 92.38 22 LEU B N 1
ATOM 2647 C CA . LEU B 1 22 ? -10.828 -33.219 -1.535 1 92.38 22 LEU B CA 1
ATOM 2648 C C . LEU B 1 22 ? -11.266 -34.625 -1.987 1 92.38 22 LEU B C 1
ATOM 2650 O O . LEU B 1 22 ? -10.602 -35.25 -2.818 1 92.38 22 LEU B O 1
ATOM 2654 N N . LEU B 1 23 ? -12.367 -35.125 -1.469 1 90.31 23 LEU B N 1
ATOM 2655 C CA . LEU B 1 23 ? -12.93 -36.438 -1.85 1 90.31 23 LEU B CA 1
ATOM 2656 C C . LEU B 1 23 ? -13.281 -36.438 -3.332 1 90.31 23 LEU B C 1
ATOM 2658 O O . LEU B 1 23 ? -13.047 -37.438 -4.016 1 90.31 23 LEU B O 1
ATOM 2662 N N . ASN B 1 24 ? -13.859 -35.312 -3.787 1 91.44 24 ASN B N 1
ATOM 2663 C CA . ASN B 1 24 ? -14.195 -35.25 -5.203 1 91.44 24 ASN B CA 1
ATOM 2664 C C . ASN B 1 24 ? -12.953 -35.375 -6.082 1 91.44 24 ASN B C 1
ATOM 2666 O O . ASN B 1 24 ? -12.984 -36.062 -7.098 1 91.44 24 ASN B O 1
ATOM 2670 N N . TYR B 1 25 ? -11.883 -34.75 -5.715 1 90.56 25 TYR B N 1
ATOM 2671 C CA . TYR B 1 25 ? -10.648 -34.812 -6.484 1 90.56 25 TYR B CA 1
ATOM 2672 C C . TYR B 1 25 ? -10.047 -36.219 -6.426 1 90.56 25 TYR B C 1
ATOM 2674 O O . TYR B 1 25 ? -9.5 -36.719 -7.418 1 90.56 25 TYR B O 1
ATOM 2682 N N . ILE B 1 26 ? -10.109 -36.938 -5.285 1 87.25 26 ILE B N 1
ATOM 2683 C CA . ILE B 1 26 ? -9.539 -38.25 -5.105 1 87.25 26 ILE B CA 1
ATOM 2684 C C . ILE B 1 26 ? -10.305 -39.281 -5.957 1 87.25 26 ILE B C 1
ATOM 2686 O O . ILE B 1 26 ? -9.711 -40.125 -6.598 1 87.25 26 ILE B O 1
ATOM 2690 N N . TYR B 1 27 ? -11.648 -39.156 -6.051 1 87.5 27 TYR B N 1
ATOM 2691 C CA . TYR B 1 27 ? -12.477 -40.156 -6.727 1 87.5 27 TYR B CA 1
ATOM 2692 C C . TYR B 1 27 ? -12.562 -39.844 -8.219 1 87.5 27 TYR B C 1
ATOM 2694 O O . TYR B 1 27 ? -12.844 -40.75 -9.016 1 87.5 27 TYR B O 1
ATOM 2702 N N . GLN B 1 28 ? -12.312 -38.625 -8.586 1 87.5 28 GLN B N 1
ATOM 2703 C CA . GLN B 1 28 ? -12.266 -38.25 -9.992 1 87.5 28 GLN B CA 1
ATOM 2704 C C . GLN B 1 28 ? -11.156 -37.219 -10.258 1 87.5 28 GLN B C 1
ATOM 2706 O O . GLN B 1 28 ? -11.438 -36.062 -10.5 1 87.5 28 GLN B O 1
ATOM 2711 N N . PRO B 1 29 ? -9.977 -37.75 -10.195 1 85.81 29 PRO B N 1
ATOM 2712 C CA . PRO B 1 29 ? -8.875 -36.812 -10.453 1 85.81 29 PRO B CA 1
ATOM 2713 C C . PRO B 1 29 ? -8.953 -36.156 -11.828 1 85.81 29 PRO B C 1
ATOM 2715 O O . PRO B 1 29 ? -9.023 -36.875 -12.844 1 85.81 29 PRO B O 1
ATOM 2718 N N . SER B 1 30 ? -9.172 -34.969 -11.945 1 87.94 30 SER B N 1
ATOM 2719 C CA . SER B 1 30 ? -9.305 -34.219 -13.172 1 87.94 30 SER B CA 1
ATOM 2720 C C . SER B 1 30 ? -8.875 -32.75 -12.953 1 87.94 30 SER B C 1
ATOM 2722 O O . SER B 1 30 ? -8.664 -32.344 -11.82 1 87.94 30 SER B O 1
ATOM 2724 N N . GLY B 1 31 ? -8.672 -32.094 -13.977 1 88.75 31 GLY B N 1
ATOM 2725 C CA . GLY B 1 31 ? -8.328 -30.672 -13.898 1 88.75 31 GLY B CA 1
ATOM 2726 C C . GLY B 1 31 ? -9.414 -29.828 -13.258 1 88.75 31 GLY B C 1
ATOM 2727 O O . GLY B 1 31 ? -9.125 -28.875 -12.531 1 88.75 31 GLY B O 1
ATOM 2728 N N . ALA B 1 32 ? -10.594 -30.188 -13.57 1 92.38 32 ALA B N 1
ATOM 2729 C CA . ALA B 1 32 ? -11.734 -29.438 -13.039 1 92.38 32 ALA B CA 1
ATOM 2730 C C . ALA B 1 32 ? -11.789 -29.531 -11.516 1 92.38 32 ALA B C 1
ATOM 2732 O O . ALA B 1 32 ? -11.93 -28.516 -10.828 1 92.38 32 ALA B O 1
ATOM 2733 N N . PHE B 1 33 ? -11.641 -30.719 -11.039 1 92.81 33 PHE B N 1
ATOM 2734 C CA . PHE B 1 33 ? -11.727 -30.891 -9.594 1 92.81 33 PHE B CA 1
ATOM 2735 C C . PHE B 1 33 ? -10.453 -30.422 -8.906 1 92.81 33 PHE B C 1
ATOM 2737 O O . PHE B 1 33 ? -10.484 -30 -7.75 1 92.81 33 PHE B O 1
ATOM 2744 N N . ASP B 1 34 ? -9.383 -30.469 -9.547 1 90.75 34 ASP B N 1
ATOM 2745 C CA . ASP B 1 34 ? -8.164 -29.828 -9.047 1 90.75 34 ASP B CA 1
ATOM 2746 C C . ASP B 1 34 ? -8.344 -28.328 -8.906 1 90.75 34 ASP B C 1
ATOM 2748 O O . ASP B 1 34 ? -7.891 -27.719 -7.93 1 90.75 34 ASP B O 1
ATOM 2752 N N . SER B 1 35 ? -8.898 -27.734 -9.922 1 94 35 SER B N 1
ATOM 2753 C CA . SER B 1 35 ? -9.156 -26.297 -9.906 1 94 35 SER B CA 1
ATOM 2754 C C . SER B 1 35 ? -10.039 -25.922 -8.719 1 94 35 SER B C 1
ATOM 2756 O O . SER B 1 35 ? -9.766 -24.922 -8.039 1 94 35 SER B O 1
ATOM 2758 N N . GLU B 1 36 ? -11.023 -26.656 -8.461 1 94.5 36 GLU B N 1
ATOM 2759 C CA . GLU B 1 36 ? -11.914 -26.406 -7.328 1 94.5 36 GLU B CA 1
ATOM 2760 C C . GLU B 1 36 ? -11.188 -26.594 -6 1 94.5 36 GLU B C 1
ATOM 2762 O O . GLU B 1 36 ? -11.367 -25.812 -5.07 1 94.5 36 GLU B O 1
ATOM 2767 N N . LEU B 1 37 ? -10.492 -27.625 -5.973 1 92.44 37 LEU B N 1
ATOM 2768 C CA . LEU B 1 37 ? -9.727 -27.875 -4.754 1 92.44 37 LEU B CA 1
ATOM 2769 C C . LEU B 1 37 ? -8.719 -26.75 -4.508 1 92.44 37 LEU B C 1
ATOM 2771 O O . LEU B 1 37 ? -8.539 -26.312 -3.369 1 92.44 37 LEU B O 1
ATOM 2775 N N . THR B 1 38 ? -8.062 -26.312 -5.484 1 91.38 38 THR B N 1
ATOM 2776 C CA . THR B 1 38 ? -7.113 -25.203 -5.398 1 91.38 38 THR B CA 1
ATOM 2777 C C . THR B 1 38 ? -7.797 -23.938 -4.91 1 91.38 38 THR B C 1
ATOM 2779 O O . THR B 1 38 ? -7.277 -23.234 -4.039 1 91.38 38 THR B O 1
ATOM 2782 N N . ARG B 1 39 ? -8.922 -23.688 -5.48 1 94.44 39 ARG B N 1
ATOM 2783 C CA . ARG B 1 39 ? -9.672 -22.484 -5.098 1 94.44 39 ARG B CA 1
ATOM 2784 C C . ARG B 1 39 ? -9.977 -22.484 -3.604 1 94.44 39 ARG B C 1
ATOM 2786 O O . ARG B 1 39 ? -9.766 -21.484 -2.922 1 94.44 39 ARG B O 1
ATOM 2793 N N . VAL B 1 40 ? -10.453 -23.578 -3.098 1 93.94 40 VAL B N 1
ATOM 2794 C CA . VAL B 1 40 ? -10.836 -23.656 -1.69 1 93.94 40 VAL B CA 1
ATOM 2795 C C . VAL B 1 40 ? -9.578 -23.656 -0.819 1 93.94 40 VAL B C 1
ATOM 2797 O O . VAL B 1 40 ? -9.586 -23.125 0.295 1 93.94 40 VAL B O 1
ATOM 2800 N N . THR B 1 41 ? -8.523 -24.234 -1.267 1 92.56 41 THR B N 1
ATOM 2801 C CA . THR B 1 41 ? -7.258 -24.188 -0.542 1 92.56 41 THR B CA 1
ATOM 2802 C C . THR B 1 41 ? -6.777 -22.75 -0.373 1 92.56 41 THR B C 1
ATOM 2804 O O . THR B 1 41 ? -6.34 -22.359 0.712 1 92.56 41 THR B O 1
ATOM 2807 N N . ILE B 1 42 ? -6.875 -22.016 -1.439 1 92.44 42 ILE B N 1
ATOM 2808 C CA . ILE B 1 42 ? -6.484 -20.609 -1.382 1 92.44 42 ILE B CA 1
ATOM 2809 C C . ILE B 1 42 ? -7.383 -19.859 -0.396 1 92.44 42 ILE B C 1
ATOM 2811 O O . ILE B 1 42 ? -6.902 -19.047 0.396 1 92.44 42 ILE B O 1
ATOM 2815 N N . SER B 1 43 ? -8.664 -20.156 -0.467 1 92.94 43 SER B N 1
ATOM 2816 C CA . SER B 1 43 ? -9.609 -19.531 0.457 1 92.94 43 SER B CA 1
ATOM 2817 C C . SER B 1 43 ? -9.25 -19.844 1.906 1 92.94 43 SER B C 1
ATOM 2819 O O . SER B 1 43 ? -9.273 -18.953 2.76 1 92.94 43 SER B O 1
ATOM 2821 N N . LEU B 1 44 ? -8.977 -21.062 2.178 1 91.12 44 LEU B N 1
ATOM 2822 C CA . LEU B 1 44 ? -8.586 -21.469 3.523 1 91.12 44 LEU B CA 1
ATOM 2823 C C . LEU B 1 44 ? -7.301 -20.766 3.955 1 91.12 44 LEU B C 1
ATOM 2825 O O . LEU B 1 44 ? -7.203 -20.281 5.086 1 91.12 44 LEU B O 1
ATOM 2829 N N . SER B 1 45 ? -6.352 -20.688 3.102 1 90.06 45 SER B N 1
ATOM 2830 C CA . SER B 1 45 ? -5.094 -20 3.385 1 90.06 45 SER B CA 1
ATOM 2831 C C . SER B 1 45 ? -5.316 -18.516 3.621 1 90.06 45 SER B C 1
ATOM 2833 O O . SER B 1 45 ? -4.648 -17.906 4.465 1 90.06 45 SER B O 1
ATOM 2835 N N . ALA B 1 46 ? -6.25 -18.016 2.846 1 91 46 ALA B N 1
ATOM 2836 C CA . ALA B 1 46 ? -6.57 -16.594 2.98 1 91 46 ALA B CA 1
ATOM 2837 C C . ALA B 1 46 ? -7.078 -16.281 4.383 1 91 46 ALA B C 1
ATOM 2839 O O . ALA B 1 46 ? -6.75 -15.234 4.949 1 91 46 ALA B O 1
ATOM 2840 N N . HIS B 1 47 ? -7.84 -17.156 4.914 1 89.25 47 HIS B N 1
ATOM 2841 C CA . HIS B 1 47 ? -8.328 -16.953 6.273 1 89.25 47 HIS B CA 1
ATOM 2842 C C . HIS B 1 47 ? -7.176 -16.938 7.273 1 89.25 47 HIS B C 1
ATOM 2844 O O . HIS B 1 47 ? -7.156 -16.109 8.195 1 89.25 47 HIS B O 1
ATOM 2850 N N . PHE B 1 48 ? -6.289 -17.812 7.137 1 89.62 48 PHE B N 1
ATOM 2851 C CA . PHE B 1 48 ? -5.137 -17.891 8.031 1 89.62 48 PHE B CA 1
ATOM 2852 C C . PHE B 1 48 ? -4.285 -16.625 7.914 1 89.62 48 PHE B C 1
ATOM 2854 O O . PHE B 1 48 ? -3.859 -16.062 8.922 1 89.62 48 PHE B O 1
ATOM 2861 N N . ILE B 1 49 ? -4.105 -16.172 6.75 1 89.56 49 ILE B N 1
ATOM 2862 C CA . ILE B 1 49 ? -3.307 -14.977 6.492 1 89.56 49 ILE B CA 1
ATOM 2863 C C . ILE B 1 49 ? -3.996 -13.75 7.094 1 89.56 49 ILE B C 1
ATOM 2865 O O . ILE B 1 49 ? -3.35 -12.922 7.734 1 89.56 49 ILE B O 1
ATOM 2869 N N . ASN B 1 50 ? -5.246 -13.75 6.906 1 87.12 50 ASN B N 1
ATOM 2870 C CA . ASN B 1 50 ? -6.012 -12.625 7.43 1 87.12 50 ASN B CA 1
ATOM 2871 C C . ASN B 1 50 ? -5.996 -12.594 8.953 1 87.12 50 ASN B C 1
ATOM 2873 O O . ASN B 1 50 ? -5.977 -11.523 9.562 1 87.12 50 ASN B O 1
ATOM 2877 N N . LEU B 1 51 ? -6.043 -13.734 9.555 1 87.5 51 LEU B N 1
ATOM 2878 C CA . LEU B 1 51 ? -5.984 -13.805 11.016 1 87.5 51 LEU B CA 1
ATOM 2879 C C . LEU B 1 51 ? -4.645 -13.289 11.523 1 87.5 51 LEU B C 1
ATOM 2881 O O . LEU B 1 51 ? -4.598 -12.516 12.484 1 87.5 51 LEU B O 1
ATOM 2885 N N . LEU B 1 52 ? -3.621 -13.664 10.906 1 89.06 52 LEU B N 1
ATOM 2886 C CA . LEU B 1 52 ? -2.291 -13.203 11.289 1 89.06 52 LEU B CA 1
ATOM 2887 C C . LEU B 1 52 ? -2.148 -11.703 11.055 1 89.06 52 LEU B C 1
ATOM 2889 O O . LEU B 1 52 ? -1.591 -10.984 11.891 1 89.06 52 LEU B O 1
ATOM 2893 N N . SER B 1 53 ? -2.691 -11.297 9.992 1 89.44 53 SER B N 1
ATOM 2894 C CA . SER B 1 53 ? -2.607 -9.891 9.625 1 89.44 53 SER B CA 1
ATOM 2895 C C . SER B 1 53 ? -3.395 -9.016 10.594 1 89.44 53 SER B C 1
ATOM 2897 O O . SER B 1 53 ? -2.994 -7.883 10.883 1 89.44 53 SER B O 1
ATOM 2899 N N . ARG B 1 54 ? -4.516 -9.508 10.977 1 87.88 54 ARG B N 1
ATOM 2900 C CA . ARG B 1 54 ? -5.34 -8.773 11.93 1 87.88 54 ARG B CA 1
ATOM 2901 C C . ARG B 1 54 ? -4.594 -8.539 13.242 1 87.88 54 ARG B C 1
ATOM 2903 O O . ARG B 1 54 ? -4.719 -7.48 13.852 1 87.88 54 ARG B O 1
ATOM 2910 N N . GLU B 1 55 ? -3.842 -9.461 13.672 1 91.75 55 GLU B N 1
ATOM 2911 C CA . GLU B 1 55 ? -3.062 -9.32 14.898 1 91.75 55 GLU B CA 1
ATOM 2912 C C . GLU B 1 55 ? -1.963 -8.273 14.734 1 91.75 55 GLU B C 1
ATOM 2914 O O . GLU B 1 55 ? -1.718 -7.48 15.648 1 91.75 55 GLU B O 1
ATOM 2919 N N . ILE B 1 56 ? -1.423 -8.234 13.648 1 90.81 56 ILE B N 1
ATOM 2920 C CA . ILE B 1 56 ? -0.367 -7.27 13.367 1 90.81 56 ILE B CA 1
ATOM 2921 C C . ILE B 1 56 ? -0.966 -5.867 13.25 1 90.81 56 ILE B C 1
ATOM 2923 O O . ILE B 1 56 ? -0.395 -4.898 13.75 1 90.81 56 ILE B O 1
ATOM 2927 N N . SER B 1 57 ? -2.105 -5.805 12.617 1 90.75 57 SER B N 1
ATOM 2928 C CA . SER B 1 57 ? -2.762 -4.535 12.32 1 90.75 57 SER B CA 1
ATOM 2929 C C . SER B 1 57 ? -3.258 -3.857 13.594 1 90.75 57 SER B C 1
ATOM 2931 O O . SER B 1 57 ? -3.539 -2.658 13.594 1 90.75 57 SER B O 1
ATOM 2933 N N . LYS B 1 58 ? -3.307 -4.57 14.703 1 91.25 58 LYS B N 1
ATOM 2934 C CA . LYS B 1 58 ? -3.785 -4.023 15.969 1 91.25 58 LYS B CA 1
ATOM 2935 C C . LYS B 1 58 ? -2.68 -3.256 16.688 1 91.25 58 LYS B C 1
ATOM 2937 O O . LYS B 1 58 ? -2.949 -2.51 17.641 1 91.25 58 LYS B O 1
ATOM 2942 N N . LYS B 1 59 ? -1.517 -3.412 16.25 1 93.31 59 LYS B N 1
ATOM 2943 C CA . LYS B 1 59 ? -0.397 -2.744 16.906 1 93.31 59 LYS B CA 1
ATOM 2944 C C . LYS B 1 59 ? -0.517 -1.227 16.797 1 93.31 59 LYS B C 1
ATOM 2946 O O . LYS B 1 59 ? -0.902 -0.71 15.742 1 93.31 59 LYS B O 1
ATOM 2951 N N . LYS B 1 60 ? -0.182 -0.545 17.859 1 92.25 60 LYS B N 1
ATOM 2952 C CA . LYS B 1 60 ? -0.235 0.913 17.906 1 92.25 60 LYS B CA 1
ATOM 2953 C C . LYS B 1 60 ? 0.925 1.533 17.141 1 92.25 60 LYS B C 1
ATOM 2955 O O . LYS B 1 60 ? 1.951 0.885 16.922 1 92.25 60 LYS B O 1
ATOM 2960 N N . PRO B 1 61 ? 0.69 2.76 16.75 1 93.06 61 PRO B N 1
ATOM 2961 C CA . PRO B 1 61 ? 1.778 3.457 16.062 1 93.06 61 PRO B CA 1
ATOM 2962 C C . PRO B 1 61 ? 3.066 3.498 16.875 1 93.06 61 PRO B C 1
ATOM 2964 O O . PRO B 1 61 ? 3.016 3.586 18.109 1 93.06 61 PRO B O 1
ATOM 2967 N N . ASP B 1 62 ? 4.195 3.393 16.219 1 92.56 62 ASP B N 1
ATOM 2968 C CA . ASP B 1 62 ? 5.512 3.49 16.844 1 92.56 62 ASP B CA 1
ATOM 2969 C C . ASP B 1 62 ? 6.48 4.27 15.961 1 92.56 62 ASP B C 1
ATOM 2971 O O . ASP B 1 62 ? 6.059 4.992 15.055 1 92.56 62 ASP B O 1
ATOM 2975 N N . GLU B 1 63 ? 7.746 4.227 16.266 1 91.75 63 GLU B N 1
ATOM 2976 C CA . GLU B 1 63 ? 8.742 5.008 15.547 1 91.75 63 GLU B CA 1
ATOM 2977 C C . GLU B 1 63 ? 8.977 4.445 14.148 1 91.75 63 GLU B C 1
ATOM 2979 O O . GLU B 1 63 ? 9.375 5.18 13.234 1 91.75 63 GLU B O 1
ATOM 2984 N N . ILE B 1 64 ? 8.703 3.229 13.977 1 92.94 64 ILE B N 1
ATOM 2985 C CA . ILE B 1 64 ? 8.93 2.57 12.695 1 92.94 64 ILE B CA 1
ATOM 2986 C C . ILE B 1 64 ? 7.754 2.838 11.766 1 92.94 64 ILE B C 1
ATOM 2988 O O . ILE B 1 64 ? 7.949 3.205 10.602 1 92.94 64 ILE B O 1
ATOM 2992 N N . TYR B 1 65 ? 6.562 2.656 12.281 1 94 65 TYR B N 1
ATOM 2993 C CA . TYR B 1 65 ? 5.336 2.969 11.555 1 94 65 TYR B CA 1
ATOM 2994 C C . TYR B 1 65 ? 4.527 4.039 12.281 1 94 65 TYR B C 1
ATOM 2996 O O . TYR B 1 65 ? 3.705 3.727 13.141 1 94 65 TYR B O 1
ATOM 3004 N N . ASN B 1 66 ? 4.688 5.219 11.805 1 93.06 66 ASN B N 1
ATOM 3005 C CA . ASN B 1 66 ? 4.164 6.387 12.5 1 93.06 66 ASN B CA 1
ATOM 3006 C C . ASN B 1 66 ? 2.637 6.387 12.531 1 93.06 66 ASN B C 1
ATOM 3008 O O . ASN B 1 66 ? 2.029 6.961 13.438 1 93.06 66 ASN B O 1
ATOM 3012 N N . TYR B 1 67 ? 2.033 5.766 11.578 1 92.12 67 TYR B N 1
ATOM 3013 C CA . TYR B 1 67 ? 0.58 5.836 11.484 1 92.12 67 TYR B CA 1
ATOM 3014 C C . TYR B 1 67 ? -0.054 4.488 11.812 1 92.12 67 TYR B C 1
ATOM 3016 O O . TYR B 1 67 ? -1.241 4.273 11.555 1 92.12 67 TYR B O 1
ATOM 3024 N N . GLY B 1 68 ? 0.793 3.564 12.328 1 92.12 68 GLY B N 1
ATOM 3025 C CA . GLY B 1 68 ? 0.276 2.273 12.75 1 92.12 68 GLY B CA 1
ATOM 3026 C C . GLY B 1 68 ? 0.501 1.177 11.727 1 92.12 68 GLY B C 1
ATOM 3027 O O . GLY B 1 68 ? 1.17 1.395 10.711 1 92.12 68 GLY B O 1
ATOM 3028 N N . TYR B 1 69 ? -0.116 -0.034 12.039 1 94.31 69 TYR B N 1
ATOM 3029 C CA . TYR B 1 69 ? 0.15 -1.229 11.242 1 94.31 69 TYR B CA 1
ATOM 3030 C C . TYR B 1 69 ? -1.11 -1.7 10.531 1 94.31 69 TYR B C 1
ATOM 3032 O O . TYR B 1 69 ? -1.161 -2.824 10.023 1 94.31 69 TYR B O 1
ATOM 3040 N N . GLU B 1 70 ? -2.035 -0.922 10.414 1 93.12 70 GLU B N 1
ATOM 3041 C CA . GLU B 1 70 ? -3.334 -1.328 9.883 1 93.12 70 GLU B CA 1
ATOM 3042 C C . GLU B 1 70 ? -3.256 -1.624 8.391 1 93.12 70 GLU B C 1
ATOM 3044 O O . GLU B 1 70 ? -4.027 -2.434 7.871 1 93.12 70 GLU B O 1
ATOM 3049 N N . ARG B 1 71 ? -2.279 -1.092 7.75 1 92.75 71 ARG B N 1
ATOM 3050 C CA . ARG B 1 71 ? -2.146 -1.277 6.309 1 92.75 71 ARG B CA 1
ATOM 3051 C C . ARG B 1 71 ? -1.699 -2.697 5.98 1 92.75 71 ARG B C 1
ATOM 3053 O O . ARG B 1 71 ? -1.854 -3.154 4.844 1 92.75 71 ARG B O 1
ATOM 3060 N N . PHE B 1 72 ? -1.145 -3.393 6.934 1 91.88 72 PHE B N 1
ATOM 3061 C CA . PHE B 1 72 ? -0.668 -4.754 6.711 1 91.88 72 PHE B CA 1
ATOM 3062 C C . PHE B 1 72 ? -1.826 -5.68 6.359 1 91.88 72 PHE B C 1
ATOM 3064 O O . PHE B 1 72 ? -1.644 -6.664 5.641 1 91.88 72 PHE B O 1
ATOM 3071 N N . SER B 1 73 ? -2.969 -5.258 6.848 1 91.94 73 SER B N 1
ATOM 3072 C CA . SER B 1 73 ? -4.137 -6.066 6.516 1 91.94 73 SER B CA 1
ATOM 3073 C C . SER B 1 73 ? -4.406 -6.062 5.016 1 91.94 73 SER B C 1
ATOM 3075 O O . SER B 1 73 ? -4.633 -7.117 4.418 1 91.94 73 SER B O 1
ATOM 3077 N N . SER B 1 74 ? -4.344 -4.918 4.406 1 91.75 74 SER B N 1
ATOM 3078 C CA . SER B 1 74 ? -4.578 -4.801 2.971 1 91.75 74 SER B CA 1
ATOM 3079 C C . SER B 1 74 ? -3.436 -5.418 2.17 1 91.75 74 SER B C 1
ATOM 3081 O O . SER B 1 74 ? -3.662 -6.02 1.117 1 91.75 74 SER B O 1
ATOM 3083 N N . ILE B 1 75 ? -2.24 -5.332 2.65 1 92 75 ILE B N 1
ATO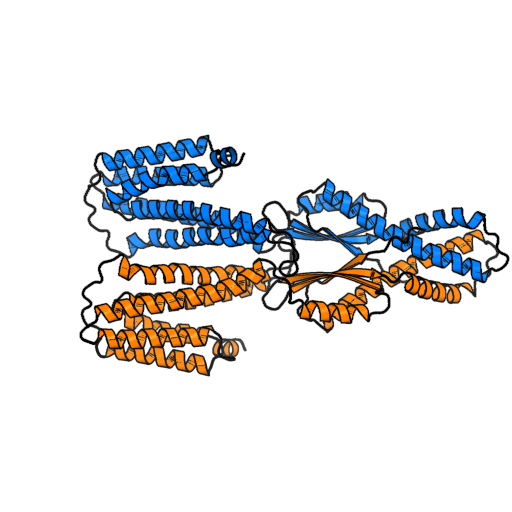M 3084 C CA . ILE B 1 75 ? -1.071 -5.879 1.972 1 92 75 ILE B CA 1
ATOM 3085 C C . ILE B 1 75 ? -1.163 -7.402 1.935 1 92 75 ILE B C 1
ATOM 3087 O O . ILE B 1 75 ? -1.035 -8.016 0.87 1 92 75 ILE B O 1
ATOM 3091 N N . THR B 1 76 ? -1.395 -7.965 3.031 1 90.75 76 THR B N 1
ATOM 3092 C CA . THR B 1 76 ? -1.412 -9.422 3.129 1 90.75 76 THR B CA 1
ATOM 3093 C C . THR B 1 76 ? -2.594 -10 2.357 1 90.75 76 THR B C 1
ATOM 3095 O O . THR B 1 76 ? -2.502 -11.102 1.805 1 90.75 76 THR B O 1
ATOM 3098 N N . SER B 1 77 ? -3.658 -9.258 2.291 1 90.81 77 SER B N 1
ATOM 3099 C CA . SER B 1 77 ? -4.828 -9.719 1.552 1 90.81 77 SER B CA 1
ATOM 3100 C C . SER B 1 77 ? -4.543 -9.805 0.056 1 90.81 77 SER B C 1
ATOM 3102 O O . SER B 1 77 ? -5.266 -10.469 -0.684 1 90.81 77 SER B O 1
ATOM 3104 N N . CYS B 1 78 ? -3.488 -9.188 -0.363 1 89.56 78 CYS B N 1
ATOM 3105 C CA . CYS B 1 78 ? -3.125 -9.242 -1.774 1 89.56 78 CYS B CA 1
ATOM 3106 C C . CYS B 1 78 ? -2.484 -10.586 -2.123 1 89.56 78 CYS B C 1
ATOM 3108 O O . CYS B 1 78 ? -2.502 -11 -3.281 1 89.56 78 CYS B O 1
ATOM 3110 N N . ILE B 1 79 ? -1.995 -11.234 -1.141 1 88.5 79 ILE B N 1
ATOM 3111 C CA . ILE B 1 79 ? -1.295 -12.492 -1.377 1 88.5 79 ILE B CA 1
ATOM 3112 C C . ILE B 1 79 ? -2.273 -13.539 -1.909 1 88.5 79 ILE B C 1
ATOM 3114 O O . ILE B 1 79 ? -2.123 -14.023 -3.033 1 88.5 79 ILE B O 1
ATOM 3118 N N . PRO B 1 80 ? -3.277 -13.828 -1.137 1 91.06 80 PRO B N 1
ATOM 3119 C CA . PRO B 1 80 ? -4.227 -14.789 -1.703 1 91.06 80 PRO B CA 1
ATOM 3120 C C . PRO B 1 80 ? -4.883 -14.289 -2.984 1 91.06 80 PRO B C 1
ATOM 3122 O O . PRO B 1 80 ? -5.215 -15.086 -3.867 1 91.06 80 PRO B O 1
ATOM 3125 N N . ALA B 1 81 ? -5.137 -13.016 -3.115 1 92.25 81 ALA B N 1
ATOM 3126 C CA . ALA B 1 81 ? -5.719 -12.453 -4.328 1 92.25 81 ALA B CA 1
ATOM 3127 C C . ALA B 1 81 ? -4.867 -12.773 -5.551 1 92.25 81 ALA B C 1
ATOM 3129 O O . ALA B 1 81 ? -5.387 -13.203 -6.586 1 92.25 81 ALA B O 1
ATOM 3130 N N . LEU B 1 82 ? -3.631 -12.672 -5.414 1 87.38 82 LEU B N 1
ATOM 3131 C CA . LEU B 1 82 ? -2.719 -12.961 -6.516 1 87.38 82 LEU B CA 1
ATOM 3132 C C . LEU B 1 82 ? -2.654 -14.453 -6.801 1 87.38 82 LEU B C 1
ATOM 3134 O O . LEU B 1 82 ? -2.502 -14.867 -7.953 1 87.38 82 LEU B O 1
ATOM 3138 N N . CYS B 1 83 ? -2.719 -15.18 -5.789 1 88.5 83 CYS B N 1
ATOM 3139 C CA . CYS B 1 83 ? -2.779 -16.625 -5.984 1 88.5 83 CYS B CA 1
ATOM 3140 C C . CYS B 1 83 ? -4.008 -17.016 -6.793 1 88.5 83 CYS B C 1
ATOM 3142 O O . CYS B 1 83 ? -3.924 -17.844 -7.699 1 88.5 83 CYS B O 1
ATOM 3144 N N . TYR B 1 84 ? -5.125 -16.406 -6.453 1 92.44 84 TYR B N 1
ATOM 3145 C CA . TYR B 1 84 ? -6.348 -16.656 -7.207 1 92.44 84 TYR B CA 1
ATOM 3146 C C . TYR B 1 84 ? -6.148 -16.359 -8.688 1 92.44 84 TYR B C 1
ATOM 3148 O O . TYR B 1 84 ? -6.504 -17.172 -9.547 1 92.44 84 TYR B O 1
ATOM 3156 N N . VAL B 1 85 ? -5.562 -15.289 -8.945 1 89.94 85 VAL B N 1
ATOM 3157 C CA . VAL B 1 85 ? -5.41 -14.859 -10.336 1 89.94 85 VAL B CA 1
ATOM 3158 C C . VAL B 1 85 ? -4.43 -15.781 -11.055 1 89.94 85 VAL B C 1
ATOM 3160 O O . VAL B 1 85 ? -4.711 -16.25 -12.156 1 89.94 85 VAL B O 1
ATOM 3163 N N . THR B 1 86 ? -3.293 -16.094 -10.469 1 83.69 86 THR B N 1
ATOM 3164 C CA . THR B 1 86 ? -2.258 -16.891 -11.102 1 83.69 86 THR B CA 1
ATOM 3165 C C . THR B 1 86 ? -2.762 -18.312 -11.359 1 83.69 86 THR B C 1
ATOM 3167 O O . THR B 1 86 ? -2.635 -18.828 -12.469 1 83.69 86 THR B O 1
ATOM 3170 N N . TYR B 1 87 ? -3.336 -18.891 -10.344 1 86.44 87 TYR B N 1
ATOM 3171 C CA . TYR B 1 87 ? -3.82 -20.25 -10.5 1 86.44 87 TYR B CA 1
ATOM 3172 C C . TYR B 1 87 ? -5.051 -20.297 -11.398 1 86.44 87 TYR B C 1
ATOM 3174 O O . TYR B 1 87 ? -5.258 -21.266 -12.133 1 86.44 87 TYR B O 1
ATOM 3182 N N . GLY B 1 88 ? -5.926 -19.25 -11.281 1 92.62 88 GLY B N 1
ATOM 3183 C CA . GLY B 1 88 ? -7.051 -19.172 -12.203 1 92.62 88 GLY B CA 1
ATOM 3184 C C . GLY B 1 88 ? -6.629 -19.172 -13.656 1 92.62 88 GLY B C 1
ATOM 3185 O O . GLY B 1 88 ? -7.176 -19.922 -14.469 1 92.62 88 GLY B O 1
ATOM 3186 N N . VAL B 1 89 ? -5.656 -18.422 -13.969 1 87.5 89 VAL B N 1
ATOM 3187 C CA . VAL B 1 89 ? -5.148 -18.359 -15.336 1 87.5 89 VAL B CA 1
ATOM 3188 C C . VAL B 1 89 ? -4.555 -19.703 -15.734 1 87.5 89 VAL B C 1
ATOM 3190 O O . VAL B 1 89 ? -4.766 -20.188 -16.844 1 87.5 89 VAL B O 1
ATOM 3193 N N . LYS B 1 90 ? -3.789 -20.281 -14.844 1 82.75 90 LYS B N 1
ATOM 3194 C CA . LYS B 1 90 ? -3.219 -21.609 -15.102 1 82.75 90 LYS B CA 1
ATOM 3195 C C . LYS B 1 90 ? -4.305 -22.609 -15.461 1 82.75 90 LYS B C 1
ATOM 3197 O O . LYS B 1 90 ? -4.18 -23.359 -16.438 1 82.75 90 LYS B O 1
ATOM 3202 N N . HIS B 1 91 ? -5.383 -22.672 -14.734 1 90.38 91 HIS B N 1
ATOM 3203 C CA . HIS B 1 91 ? -6.449 -23.641 -14.945 1 90.38 91 HIS B CA 1
ATOM 3204 C C . HIS B 1 91 ? -7.215 -23.344 -16.234 1 90.38 91 HIS B C 1
ATOM 3206 O O . HIS B 1 91 ? -7.676 -24.266 -16.906 1 90.38 91 HIS B O 1
ATOM 3212 N N . ILE B 1 92 ? -7.332 -22.094 -16.562 1 92.56 92 ILE B N 1
ATOM 3213 C CA . ILE B 1 92 ? -7.984 -21.719 -17.812 1 92.56 92 ILE B CA 1
ATOM 3214 C C . ILE B 1 92 ? -7.137 -22.188 -19 1 92.56 92 ILE B C 1
ATOM 3216 O O . ILE B 1 92 ? -7.672 -22.703 -20 1 92.56 92 ILE B O 1
ATOM 3220 N N . MET B 1 93 ? -5.828 -22.203 -18.906 1 89.44 93 MET B N 1
ATOM 3221 C CA . MET B 1 93 ? -4.926 -22.453 -20.031 1 89.44 93 MET B CA 1
ATOM 3222 C C . MET B 1 93 ? -4.594 -23.938 -20.141 1 89.44 93 MET B C 1
ATOM 3224 O O . MET B 1 93 ? -4.289 -24.422 -21.234 1 89.44 93 MET B O 1
ATOM 3228 N N . LEU B 1 94 ? -4.648 -24.641 -19.109 1 83.94 94 LEU B N 1
ATOM 3229 C CA . LEU B 1 94 ? -4.18 -26.031 -19.031 1 83.94 94 LEU B CA 1
ATOM 3230 C C . LEU B 1 94 ? -4.867 -26.891 -20.094 1 83.94 94 LEU B C 1
ATOM 3232 O O . LEU B 1 94 ? -4.211 -27.656 -20.781 1 83.94 94 LEU B O 1
ATOM 3236 N N . PRO B 1 95 ? -6.199 -26.766 -20.281 1 85.19 95 PRO B N 1
ATOM 3237 C CA . PRO B 1 95 ? -6.844 -27.609 -21.297 1 85.19 95 PRO B CA 1
ATOM 3238 C C . PRO B 1 95 ? -6.336 -27.328 -22.719 1 85.19 95 PRO B C 1
ATOM 3240 O O . PRO B 1 95 ? -6.457 -28.172 -23.594 1 85.19 95 PRO B O 1
ATOM 3243 N N . PHE B 1 96 ? -5.773 -26.203 -22.891 1 80.62 96 PHE B N 1
ATOM 3244 C CA . PHE B 1 96 ? -5.328 -25.797 -24.219 1 80.62 96 PHE B CA 1
ATOM 3245 C C . PHE B 1 96 ? -3.881 -26.203 -24.453 1 80.62 96 PHE B C 1
ATOM 3247 O O . PHE B 1 96 ? -3.445 -26.344 -25.609 1 80.62 96 PHE B O 1
ATOM 3254 N N . ILE B 1 97 ? -3.107 -26.438 -23.438 1 72.94 97 ILE B N 1
ATOM 3255 C CA . ILE B 1 97 ? -1.674 -26.641 -23.609 1 72.94 97 ILE B CA 1
ATOM 3256 C C . ILE B 1 97 ? -1.332 -28.109 -23.359 1 72.94 97 ILE B C 1
ATOM 3258 O O . ILE B 1 97 ? -0.289 -28.594 -23.797 1 72.94 97 ILE B O 1
ATOM 3262 N N . THR B 1 98 ? -2.121 -28.797 -22.641 1 68.38 98 THR B N 1
ATOM 3263 C CA . THR B 1 98 ? -1.837 -30.203 -22.344 1 68.38 98 THR B CA 1
ATOM 3264 C C . THR B 1 98 ? -2.9 -31.109 -22.953 1 68.38 98 THR B C 1
ATOM 3266 O O . THR B 1 98 ? -4.016 -30.672 -23.234 1 68.38 98 THR B O 1
ATOM 3269 N N . GLU B 1 99 ? -2.426 -32.281 -23.281 1 66.75 99 GLU B N 1
ATOM 3270 C CA . GLU B 1 99 ? -3.379 -33.281 -23.766 1 66.75 99 GLU B CA 1
ATOM 3271 C C . GLU B 1 99 ? -4.387 -33.656 -22.688 1 66.75 99 GLU B C 1
ATOM 3273 O O . GLU B 1 99 ? -4.008 -33.938 -21.547 1 66.75 99 GLU B O 1
ATOM 3278 N N . VAL B 1 100 ? -5.688 -33.469 -22.984 1 64.12 100 VAL B N 1
ATOM 3279 C CA . VAL B 1 100 ? -6.758 -33.844 -22.062 1 64.12 100 VAL B CA 1
ATOM 3280 C C . VAL B 1 100 ? -6.793 -35.375 -21.922 1 64.12 100 VAL B C 1
ATOM 3282 O O . VAL B 1 100 ? -6.973 -36.094 -22.906 1 64.12 100 VAL B O 1
ATOM 3285 N N . PRO B 1 101 ? -6.301 -35.781 -20.703 1 61.78 101 PRO B N 1
ATOM 3286 C CA . PRO B 1 101 ? -6.281 -37.25 -20.594 1 61.78 101 PRO B CA 1
ATOM 3287 C C . PRO B 1 101 ? -7.664 -37.875 -20.781 1 61.78 101 PRO B C 1
ATOM 3289 O O . PRO B 1 101 ? -8.68 -37.219 -20.531 1 61.78 101 PRO B O 1
ATOM 3292 N N . ALA B 1 102 ? -7.73 -39.031 -21.359 1 63.34 102 ALA B N 1
ATOM 3293 C CA . ALA B 1 102 ? -8.953 -39.844 -21.391 1 63.34 102 ALA B CA 1
ATOM 3294 C C . ALA B 1 102 ? -9.461 -40.125 -19.984 1 63.34 102 ALA B C 1
ATOM 3296 O O . ALA B 1 102 ? -8.742 -40.719 -19.172 1 63.34 102 ALA B O 1
ATOM 3297 N N . LEU B 1 103 ? -10.43 -39.281 -19.5 1 67.12 103 LEU B N 1
ATOM 3298 C CA . LEU B 1 103 ? -10.914 -39.406 -18.125 1 67.12 103 LEU B CA 1
ATOM 3299 C C . LEU B 1 103 ? -11.844 -40.594 -17.984 1 67.12 103 LEU B C 1
ATOM 3301 O O . LEU B 1 103 ? -12.75 -40.781 -18.797 1 67.12 103 LEU B O 1
ATOM 3305 N N . GLU B 1 104 ? -11.391 -41.625 -17.25 1 67.31 104 GLU B N 1
ATOM 3306 C CA . GLU B 1 104 ? -12.281 -42.75 -16.922 1 67.31 104 GLU B CA 1
ATOM 3307 C C . GLU B 1 104 ? -13.273 -42.344 -15.828 1 67.31 104 GLU B C 1
ATOM 3309 O O . GLU B 1 104 ? -12.938 -41.531 -14.945 1 67.31 104 GLU B O 1
ATOM 3314 N N . ILE B 1 105 ? -14.578 -42.625 -16.125 1 64.62 105 ILE B N 1
ATOM 3315 C CA . ILE B 1 105 ? -15.609 -42.375 -15.117 1 64.62 105 ILE B CA 1
ATOM 3316 C C . ILE B 1 105 ? -15.336 -43.25 -13.883 1 64.62 105 ILE B C 1
ATOM 3318 O O . ILE B 1 105 ? -15.453 -44.469 -13.938 1 64.62 105 ILE B O 1
ATOM 3322 N N . THR B 1 106 ? -14.617 -42.656 -12.828 1 65.56 106 THR B N 1
ATOM 3323 C CA . THR B 1 106 ? -14.266 -43.5 -11.68 1 65.56 106 THR B CA 1
ATOM 3324 C C . THR B 1 106 ? -15.062 -43.062 -10.445 1 65.56 106 THR B C 1
ATOM 3326 O O . THR B 1 106 ? -15.125 -43.812 -9.461 1 65.56 106 THR B O 1
ATOM 3329 N N . GLY B 1 107 ? -15.711 -42.031 -10.398 1 67.75 107 GLY B N 1
ATOM 3330 C CA . GLY B 1 107 ? -16.125 -41.5 -9.102 1 67.75 107 GLY B CA 1
ATOM 3331 C C . GLY B 1 107 ? -17.438 -42.094 -8.625 1 67.75 107 GLY B C 1
ATOM 3332 O O . GLY B 1 107 ? -17.609 -42.375 -7.441 1 67.75 107 GLY B O 1
ATOM 3333 N N . GLY B 1 108 ? -18.391 -42.594 -9.461 1 78.69 108 GLY B N 1
ATOM 3334 C CA . GLY B 1 108 ? -19.688 -43.188 -9.141 1 78.69 108 GLY B CA 1
ATOM 3335 C C . GLY B 1 108 ? -20.438 -42.469 -8.055 1 78.69 108 GLY B C 1
ATOM 3336 O O . GLY B 1 108 ? -20.578 -41.25 -8.117 1 78.69 108 GLY B O 1
ATOM 3337 N N . LEU B 1 109 ? -20.891 -43.219 -7.004 1 81.94 109 LEU B N 1
ATOM 3338 C CA . LEU B 1 109 ? -21.734 -42.719 -5.922 1 81.94 109 LEU B CA 1
ATOM 3339 C C . LEU B 1 109 ? -20.953 -41.812 -4.988 1 81.94 109 LEU B C 1
ATOM 3341 O O . LEU B 1 109 ? -21.5 -40.812 -4.488 1 81.94 109 LEU B O 1
ATOM 3345 N N . TRP B 1 110 ? -19.719 -42.062 -4.719 1 85.19 110 TRP B N 1
ATOM 3346 C CA . TRP B 1 110 ? -18.922 -41.25 -3.789 1 85.19 110 TRP B CA 1
ATOM 3347 C C . TRP B 1 110 ? -18.688 -39.844 -4.332 1 85.19 110 TRP B C 1
ATOM 3349 O O . TRP B 1 110 ? -18.641 -38.906 -3.57 1 85.19 110 TRP B O 1
ATOM 3359 N N . LEU B 1 111 ? -18.531 -39.75 -5.598 1 89.56 111 LEU B N 1
ATOM 3360 C CA . LEU B 1 111 ? -18.406 -38.438 -6.219 1 89.56 111 LEU B CA 1
ATOM 3361 C C . LEU B 1 111 ? -19.688 -37.625 -6.039 1 89.56 111 LEU B C 1
ATOM 3363 O O . LEU B 1 111 ? -19.625 -36.438 -5.648 1 89.56 111 LEU B O 1
ATOM 3367 N N . LEU B 1 112 ? -20.766 -38.312 -6.273 1 88.44 112 LEU B N 1
ATOM 3368 C CA . LEU B 1 112 ? -22.047 -37.625 -6.152 1 88.44 112 LEU B CA 1
ATOM 3369 C C . LEU B 1 112 ? -22.297 -37.188 -4.719 1 88.44 112 LEU B C 1
ATOM 3371 O O . LEU B 1 112 ? -22.812 -36.094 -4.488 1 88.44 112 LEU B O 1
ATOM 3375 N N . CYS B 1 113 ? -21.891 -38 -3.797 1 90.19 113 CYS B N 1
ATOM 3376 C CA . CYS B 1 113 ? -22.031 -37.625 -2.389 1 90.19 113 CYS B CA 1
ATOM 3377 C C . CYS B 1 113 ? -21.172 -36.438 -2.051 1 90.19 113 CYS B C 1
ATOM 3379 O O . CYS B 1 113 ? -21.625 -35.531 -1.349 1 90.19 113 CYS B O 1
ATOM 3381 N N . GLY B 1 114 ? -19.938 -36.438 -2.482 1 92.94 114 GLY B N 1
ATOM 3382 C CA . GLY B 1 114 ? -19.062 -35.281 -2.244 1 92.94 114 GLY B CA 1
ATOM 3383 C C . GLY B 1 114 ? -19.578 -34 -2.844 1 92.94 114 GLY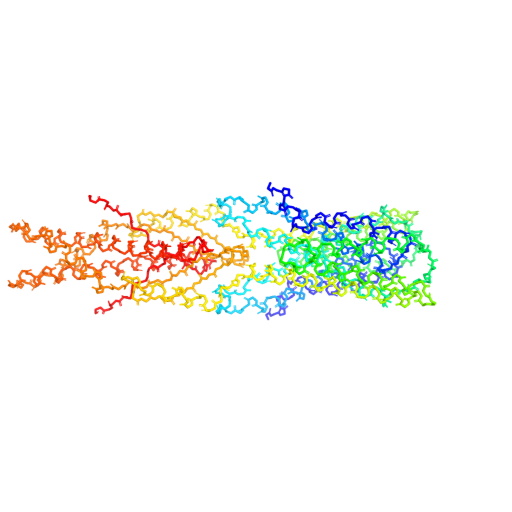 B C 1
ATOM 3384 O O . GLY B 1 114 ? -19.547 -32.938 -2.195 1 92.94 114 GLY B O 1
ATOM 3385 N N . LEU B 1 115 ? -20.094 -34.094 -4.039 1 94.5 115 LEU B N 1
ATOM 3386 C CA . LEU B 1 115 ? -20.641 -32.938 -4.73 1 94.5 115 LEU B CA 1
ATOM 3387 C C . LEU B 1 115 ? -21.875 -32.406 -4.008 1 94.5 115 LEU B C 1
ATOM 3389 O O . LEU B 1 115 ? -22.031 -31.188 -3.832 1 94.5 115 LEU B O 1
ATOM 3393 N N . GLY B 1 116 ? -22.688 -33.312 -3.656 1 94.38 116 GLY B N 1
ATOM 3394 C CA . GLY B 1 116 ? -23.891 -32.938 -2.922 1 94.38 116 GLY B CA 1
ATOM 3395 C C . GLY B 1 116 ? -23.578 -32.281 -1.588 1 94.38 116 GLY B C 1
ATOM 3396 O O . GLY B 1 116 ? -24.188 -31.266 -1.224 1 94.38 116 GLY B O 1
ATOM 3397 N N . CYS B 1 117 ? -22.625 -32.844 -0.897 1 94.88 117 CYS B N 1
ATOM 3398 C CA . CYS B 1 117 ? -22.234 -32.281 0.394 1 94.88 117 CYS B CA 1
ATOM 3399 C C . CYS B 1 117 ? -21.672 -30.875 0.235 1 94.88 117 CYS B C 1
ATOM 3401 O O . CYS B 1 117 ? -22 -29.969 1.006 1 94.88 117 CYS B O 1
ATOM 3403 N N . SER B 1 118 ? -20.828 -30.672 -0.739 1 95.12 118 SER B N 1
ATOM 3404 C CA . SER B 1 118 ? -20.234 -29.375 -0.982 1 95.12 118 SER B CA 1
ATOM 3405 C C . SER B 1 118 ? -21.297 -28.328 -1.301 1 95.12 118 SER B C 1
ATOM 3407 O O . SER B 1 118 ? -21.25 -27.203 -0.791 1 95.12 118 SER B O 1
ATOM 3409 N N . LEU B 1 119 ? -22.203 -28.703 -2.123 1 95.88 119 LEU B N 1
ATOM 3410 C CA . LEU B 1 119 ? -23.281 -27.797 -2.496 1 95.88 119 LEU B CA 1
ATOM 3411 C C . LEU B 1 119 ? -24.141 -27.438 -1.282 1 95.88 119 LEU B C 1
ATOM 3413 O O . LEU B 1 119 ? -24.531 -26.281 -1.116 1 95.88 119 LEU B O 1
ATOM 3417 N N . ALA B 1 120 ? -24.375 -28.375 -0.465 1 96 120 ALA B N 1
ATOM 3418 C CA . ALA B 1 120 ? -25.172 -28.156 0.731 1 96 120 ALA B CA 1
ATOM 3419 C C . ALA B 1 120 ? -24.484 -27.203 1.695 1 96 120 ALA B C 1
ATOM 3421 O O . ALA B 1 120 ? -25.109 -26.281 2.225 1 96 120 ALA B O 1
ATOM 3422 N N . ILE B 1 121 ? -23.25 -27.406 1.892 1 95.44 121 ILE B N 1
ATOM 3423 C CA . ILE B 1 121 ? -22.484 -26.578 2.82 1 95.44 121 ILE B CA 1
ATOM 3424 C C . ILE B 1 121 ? -22.438 -25.141 2.314 1 95.44 121 ILE B C 1
ATOM 3426 O O . ILE B 1 121 ? -22.656 -24.203 3.08 1 95.44 121 ILE B O 1
ATOM 3430 N N . ASP B 1 122 ? -22.188 -24.938 1.022 1 94.31 122 ASP B N 1
ATOM 3431 C CA . ASP B 1 122 ? -22.047 -23.594 0.481 1 94.31 122 ASP B CA 1
ATOM 3432 C C . ASP B 1 122 ? -23.406 -22.906 0.375 1 94.31 122 ASP B C 1
ATOM 3434 O O . ASP B 1 122 ? -23.484 -21.672 0.43 1 94.31 122 ASP B O 1
ATOM 3438 N N . THR B 1 123 ? -24.484 -23.719 0.273 1 93.31 123 THR B N 1
ATOM 3439 C CA . THR B 1 123 ? -25.812 -23.141 0.362 1 93.31 123 THR B CA 1
ATOM 3440 C C . THR B 1 123 ? -26.094 -22.641 1.775 1 93.31 123 THR B C 1
ATOM 3442 O O . THR B 1 123 ? -26.641 -21.547 1.954 1 93.31 123 THR B O 1
ATOM 3445 N N . LEU B 1 124 ? -25.719 -23.438 2.715 1 92.12 124 LEU B N 1
ATOM 3446 C CA . LEU B 1 124 ? -25.859 -23.047 4.109 1 92.12 124 LEU B CA 1
ATOM 3447 C C . LEU B 1 124 ? -25.047 -21.781 4.402 1 92.12 124 LEU B C 1
ATOM 3449 O O . LEU B 1 124 ? -25.516 -20.891 5.129 1 92.12 124 LEU B O 1
ATOM 3453 N N . ARG B 1 125 ? -23.875 -21.75 3.857 1 91.75 125 ARG B N 1
ATOM 3454 C CA . ARG B 1 125 ? -23.016 -20.578 4.004 1 91.75 125 ARG B CA 1
ATOM 3455 C C . ARG B 1 125 ? -23.719 -19.312 3.529 1 91.75 125 ARG B C 1
ATOM 3457 O O . ARG B 1 125 ? -23.672 -18.297 4.207 1 91.75 125 ARG B O 1
ATOM 3464 N N . LEU B 1 126 ? -24.297 -19.391 2.363 1 90.31 126 LEU B N 1
ATOM 3465 C CA . LEU B 1 126 ? -24.969 -18.234 1.771 1 90.31 126 LEU B CA 1
ATOM 3466 C C . LEU B 1 126 ? -26.094 -17.75 2.67 1 90.31 126 LEU B C 1
ATOM 3468 O O . LEU B 1 126 ? -26.344 -16.547 2.766 1 90.31 126 LEU B O 1
ATOM 3472 N N . ILE B 1 127 ? -26.688 -18.609 3.379 1 88.62 127 ILE B N 1
ATOM 3473 C CA . ILE B 1 127 ? -27.844 -18.281 4.211 1 88.62 127 ILE B CA 1
ATOM 3474 C C . ILE B 1 127 ? -27.375 -17.766 5.566 1 88.62 127 ILE B C 1
ATOM 3476 O O . ILE B 1 127 ? -27.969 -16.828 6.117 1 88.62 127 ILE B O 1
ATOM 3480 N N . MET B 1 128 ? -26.328 -18.297 6.082 1 87.88 128 MET B N 1
ATOM 3481 C CA . MET B 1 128 ? -25.938 -18.062 7.465 1 87.88 128 MET B CA 1
ATOM 3482 C C . MET B 1 128 ? -25.016 -16.844 7.562 1 87.88 128 MET B C 1
ATOM 3484 O O . MET B 1 128 ? -24.984 -16.156 8.586 1 87.88 128 MET B O 1
ATOM 3488 N N . VAL B 1 129 ? -24.141 -16.734 6.609 1 83.19 129 VAL B N 1
ATOM 3489 C CA . VAL B 1 129 ? -23.188 -15.633 6.68 1 83.19 129 VAL B CA 1
ATOM 3490 C C . VAL B 1 129 ? -23.906 -14.305 6.488 1 83.19 129 VAL B C 1
ATOM 3492 O O . VAL B 1 129 ? -24.672 -14.141 5.535 1 83.19 129 VAL B O 1
ATOM 3495 N N . LYS B 1 130 ? -23.719 -13.453 7.461 1 69.56 130 LYS B N 1
ATOM 3496 C CA . LYS B 1 130 ? -24.375 -12.148 7.496 1 69.56 130 LYS B CA 1
ATOM 3497 C C . LYS B 1 130 ? -23.938 -11.289 6.309 1 69.56 130 LYS B C 1
ATOM 3499 O O . LYS B 1 130 ? -22.75 -11.18 6.012 1 69.56 130 LYS B O 1
ATOM 3504 N N . ASN B 1 131 ? -24.984 -10.703 5.613 1 61.22 131 ASN B N 1
ATOM 3505 C CA . ASN B 1 131 ? -24.844 -9.828 4.457 1 61.22 131 ASN B CA 1
ATOM 3506 C C . ASN B 1 131 ? -24.25 -10.555 3.262 1 61.22 131 ASN B C 1
ATOM 3508 O O . ASN B 1 131 ? -23.547 -9.953 2.449 1 61.22 131 ASN B O 1
ATOM 3512 N N . SER B 1 132 ? -24.578 -11.711 3.211 1 63 132 SER B N 1
ATOM 3513 C CA . SER B 1 132 ? -24.188 -12.562 2.088 1 63 132 SER B CA 1
ATOM 3514 C C . SER B 1 132 ? -23.047 -11.93 1.291 1 63 132 SER B C 1
ATOM 3516 O O . SER B 1 132 ? -23.281 -11.32 0.246 1 63 132 SER B O 1
ATOM 3518 N N . ASN B 1 133 ? -21.766 -12.039 1.777 1 79.44 133 ASN B N 1
ATOM 3519 C CA . ASN B 1 133 ? -20.578 -11.391 1.23 1 79.44 133 ASN B CA 1
ATOM 3520 C C . ASN B 1 133 ? -20.172 -12.016 -0.1 1 79.44 133 ASN B C 1
ATOM 3522 O O . ASN B 1 133 ? -20.609 -13.117 -0.434 1 79.44 133 ASN B O 1
ATOM 3526 N N . PHE B 1 134 ? -19.828 -11.297 -1.027 1 86.62 134 PHE B N 1
ATOM 3527 C CA . PHE B 1 134 ? -19.281 -11.68 -2.326 1 86.62 134 PHE B CA 1
ATOM 3528 C C . PHE B 1 134 ? -18.672 -13.07 -2.271 1 86.62 134 PHE B C 1
ATOM 3530 O O . PHE B 1 134 ? -18.922 -13.891 -3.16 1 86.62 134 PHE B O 1
ATOM 3537 N N . PHE B 1 135 ? -18.109 -13.469 -1.188 1 89.38 135 PHE B N 1
ATOM 3538 C CA . PHE B 1 135 ? -17.375 -14.727 -1.104 1 89.38 135 PHE B CA 1
ATOM 3539 C C . PHE B 1 135 ? -18.328 -15.891 -0.826 1 89.38 135 PHE B C 1
ATOM 3541 O O . PHE B 1 135 ? -18.094 -17 -1.287 1 89.38 135 PHE B O 1
ATOM 3548 N N . ALA B 1 136 ? -19.391 -15.617 -0.118 1 91.44 136 ALA B N 1
ATOM 3549 C CA . ALA B 1 136 ? -20.391 -16.656 0.084 1 91.44 136 ALA B CA 1
ATOM 3550 C C . ALA B 1 136 ? -21.016 -17.078 -1.241 1 91.44 136 ALA B C 1
ATOM 3552 O O . ALA B 1 136 ? -21.156 -18.266 -1.525 1 91.44 136 ALA B O 1
ATOM 3553 N N . GLY B 1 137 ? -21.344 -16.078 -1.972 1 92.69 137 GLY B N 1
ATOM 3554 C CA . GLY B 1 137 ? -21.906 -16.344 -3.289 1 92.69 137 GLY B CA 1
ATOM 3555 C C . GLY B 1 137 ? -20.922 -17.016 -4.227 1 92.69 137 GLY B C 1
ATOM 3556 O O . GLY B 1 137 ? -21.281 -17.922 -4.977 1 92.69 137 GLY B O 1
ATOM 3557 N N . ALA B 1 138 ? -19.719 -16.578 -4.195 1 94.38 138 ALA B N 1
ATOM 3558 C CA . ALA B 1 138 ? -18.672 -17.141 -5.047 1 94.38 138 ALA B CA 1
ATOM 3559 C C . ALA B 1 138 ? -18.438 -18.609 -4.715 1 94.38 138 ALA B C 1
ATOM 3561 O O . ALA B 1 138 ? -18.203 -19.422 -5.609 1 94.38 138 ALA B O 1
ATOM 3562 N N . ASN B 1 139 ? -18.469 -18.953 -3.471 1 94.06 139 ASN B N 1
ATOM 3563 C CA . ASN B 1 139 ? -18.266 -20.344 -3.076 1 94.06 139 ASN B CA 1
ATOM 3564 C C . ASN B 1 139 ? -19.438 -21.219 -3.529 1 94.06 139 ASN B C 1
ATOM 3566 O O . ASN B 1 139 ? -19.234 -22.375 -3.926 1 94.06 139 ASN B O 1
ATOM 3570 N N . LEU B 1 140 ? -20.641 -20.672 -3.426 1 95 140 LEU B N 1
ATOM 3571 C CA . LEU B 1 140 ? -21.766 -21.422 -3.957 1 95 140 LEU B CA 1
ATOM 3572 C C . LEU B 1 140 ? -21.625 -21.625 -5.461 1 95 140 LEU B C 1
ATOM 3574 O O . LEU B 1 140 ? -21.906 -22.703 -5.973 1 95 140 LEU B O 1
ATOM 3578 N N . ALA B 1 141 ? -21.234 -20.562 -6.141 1 96.56 141 ALA B N 1
ATOM 3579 C CA . ALA B 1 141 ? -20.984 -20.672 -7.578 1 96.56 141 ALA B CA 1
ATOM 3580 C C . ALA B 1 141 ? -19.953 -21.75 -7.867 1 96.56 141 ALA B C 1
ATOM 3582 O O . ALA B 1 141 ? -20.109 -22.547 -8.797 1 96.56 141 ALA B O 1
ATOM 3583 N N . GLY B 1 142 ? -18.891 -21.781 -7.094 1 96.75 142 GLY B N 1
ATOM 3584 C CA . GLY B 1 142 ? -17.859 -22.797 -7.262 1 96.75 142 GLY B CA 1
ATOM 3585 C C . GLY B 1 142 ? -18.375 -24.219 -7.098 1 96.75 142 GLY B C 1
ATOM 3586 O O . GLY B 1 142 ? -18.109 -25.078 -7.938 1 96.75 142 GLY B O 1
ATOM 3587 N N . SER B 1 143 ? -19.125 -24.406 -6.055 1 96 143 SER B N 1
ATOM 3588 C CA . SER B 1 143 ? -19.703 -25.734 -5.816 1 96 143 SER B CA 1
ATOM 3589 C C . SER B 1 143 ? -20.703 -26.109 -6.902 1 96 143 SER B C 1
ATOM 3591 O O . SER B 1 143 ? -20.828 -27.281 -7.262 1 96 143 SER B O 1
ATOM 3593 N N . SER B 1 144 ? -21.406 -25.141 -7.387 1 97.12 144 SER B N 1
ATOM 3594 C CA . SER B 1 144 ? -22.344 -25.391 -8.477 1 97.12 144 SER B CA 1
ATOM 3595 C C . SER B 1 144 ? -21.609 -25.797 -9.75 1 97.12 144 SER B C 1
ATOM 3597 O O . SER B 1 144 ? -22.047 -26.719 -10.453 1 97.12 144 SER B O 1
ATOM 3599 N N . ILE B 1 145 ? -20.562 -25.109 -10.047 1 97.25 145 ILE B N 1
ATOM 3600 C CA . ILE B 1 145 ? -19.734 -25.453 -11.203 1 97.25 145 ILE B CA 1
ATOM 3601 C C . ILE B 1 145 ? -19.234 -26.891 -11.07 1 97.25 145 ILE B C 1
ATOM 3603 O O . ILE B 1 145 ? -19.297 -27.672 -12.016 1 97.25 145 ILE B O 1
ATOM 3607 N N . ALA B 1 146 ? -18.75 -27.188 -9.898 1 95.38 146 ALA B N 1
ATOM 3608 C CA . ALA B 1 146 ? -18.234 -28.531 -9.648 1 95.38 146 ALA B CA 1
ATOM 3609 C C . ALA B 1 146 ? -19.344 -29.578 -9.828 1 95.38 146 ALA B C 1
ATOM 3611 O O . ALA B 1 146 ? -19.109 -30.641 -10.383 1 95.38 146 ALA B O 1
ATOM 3612 N N . PHE B 1 147 ? -20.516 -29.266 -9.359 1 94.5 147 PHE B N 1
ATOM 3613 C CA . PHE B 1 147 ? -21.656 -30.172 -9.453 1 94.5 147 PHE B CA 1
ATOM 3614 C C . PHE B 1 147 ? -22.016 -30.438 -10.906 1 94.5 147 PHE B C 1
ATOM 3616 O O . PHE B 1 147 ? -22.172 -31.594 -11.312 1 94.5 147 PHE B O 1
ATOM 3623 N N . ILE B 1 148 ? -22.125 -29.422 -11.648 1 93.81 148 ILE B N 1
ATOM 3624 C CA . ILE B 1 148 ? -22.453 -29.531 -13.062 1 93.81 148 ILE B CA 1
ATOM 3625 C C . ILE B 1 148 ? -21.359 -30.312 -13.781 1 93.81 148 ILE B C 1
ATOM 3627 O O . ILE B 1 148 ? -21.656 -31.203 -14.602 1 93.81 148 ILE B O 1
ATOM 3631 N N . THR B 1 149 ? -20.125 -30 -13.453 1 93 149 THR B N 1
ATOM 3632 C CA . THR B 1 149 ? -18.984 -30.672 -14.055 1 93 149 THR B CA 1
ATOM 3633 C C . THR B 1 149 ? -19.031 -32.156 -13.734 1 93 149 THR B C 1
ATOM 3635 O O . THR B 1 149 ? -18.797 -33 -14.617 1 93 149 THR B O 1
ATOM 3638 N N . GLY B 1 150 ? -19.281 -32.5 -12.508 1 90.62 150 GLY B N 1
ATOM 3639 C CA . GLY B 1 150 ? -19.359 -33.906 -12.109 1 90.62 150 GLY B CA 1
ATOM 3640 C C . GLY B 1 150 ? -20.422 -34.688 -12.859 1 90.62 150 GLY B C 1
ATOM 3641 O O . GLY B 1 150 ? -20.188 -35.812 -13.273 1 90.62 150 GLY B O 1
ATOM 3642 N N . LEU B 1 151 ? -21.531 -34.031 -13.047 1 88.69 151 LEU B N 1
ATOM 3643 C CA . LEU B 1 151 ? -22.625 -34.688 -13.789 1 88.69 151 LEU B CA 1
ATOM 3644 C C . LEU B 1 151 ? -22.234 -34.875 -15.25 1 88.69 151 LEU B C 1
ATOM 3646 O O . LEU B 1 151 ? -22.484 -35.938 -15.828 1 88.69 151 LEU B O 1
ATOM 3650 N N . LEU B 1 152 ? -21.594 -33.906 -15.812 1 88.38 152 LEU B N 1
ATOM 3651 C CA . LEU B 1 152 ? -21.172 -33.969 -17.219 1 88.38 152 LEU B CA 1
ATOM 3652 C C . LEU B 1 152 ? -20.125 -35.062 -17.406 1 88.38 152 LEU B C 1
ATOM 3654 O O . LEU B 1 152 ? -20.094 -35.688 -18.469 1 88.38 152 LEU B O 1
ATOM 3658 N N . MET B 1 153 ? -19.297 -35.25 -16.406 1 87.5 153 MET B N 1
ATOM 3659 C CA . MET B 1 153 ? -18.203 -36.219 -16.516 1 87.5 153 MET B CA 1
ATOM 3660 C C . MET B 1 153 ? -18.75 -37.656 -16.406 1 87.5 153 MET B C 1
ATOM 3662 O O . MET B 1 153 ? -18.047 -38.625 -16.766 1 87.5 153 MET B O 1
ATOM 3666 N N . GLN B 1 154 ? -19.984 -37.781 -15.867 1 83.19 154 GLN B N 1
ATOM 3667 C CA . GLN B 1 154 ? -20.609 -39.094 -15.766 1 83.19 154 GLN B CA 1
ATOM 3668 C C . GLN B 1 154 ? -21.344 -39.469 -17.047 1 83.19 154 GLN B C 1
ATOM 3670 O O . GLN B 1 154 ? -21.844 -40.562 -17.188 1 83.19 154 GLN B O 1
ATOM 3675 N N . THR B 1 155 ? -21.359 -38.531 -17.969 1 81.69 155 THR B N 1
ATOM 3676 C CA . THR B 1 155 ? -21.984 -38.812 -19.25 1 81.69 155 THR B CA 1
ATOM 3677 C C . THR B 1 155 ? -20.953 -39.281 -20.266 1 81.69 155 THR B C 1
ATOM 3679 O O . THR B 1 155 ? -19.828 -39.625 -19.906 1 81.69 155 THR B O 1
ATOM 3682 N N . GLN B 1 156 ? -21.266 -39.406 -21.578 1 78.31 156 GLN B N 1
ATOM 3683 C CA . GLN B 1 156 ? -20.422 -39.938 -22.641 1 78.31 156 GLN B CA 1
ATOM 3684 C C . GLN B 1 156 ? -19.328 -38.938 -23.031 1 78.31 156 GLN B C 1
ATOM 3686 O O . GLN B 1 156 ? -18.438 -39.25 -23.828 1 78.31 156 GLN B O 1
ATOM 3691 N N . PHE B 1 157 ? -19.359 -37.781 -22.359 1 80.38 157 PHE B N 1
ATOM 3692 C CA . PHE B 1 157 ? -18.406 -36.75 -22.75 1 80.38 157 PHE B CA 1
ATOM 3693 C C . PHE B 1 157 ? -17.609 -36.281 -21.531 1 80.38 157 PHE B C 1
ATOM 3695 O O . PHE B 1 157 ? -17.594 -35.094 -21.203 1 80.38 157 PHE B O 1
ATOM 3702 N N . PRO B 1 158 ? -16.797 -37.188 -20.938 1 83.75 158 PRO B N 1
ATOM 3703 C CA . PRO B 1 158 ? -16.078 -36.812 -19.719 1 83.75 158 PRO B CA 1
ATOM 3704 C C . PRO B 1 158 ? -15.016 -35.75 -19.969 1 83.75 158 PRO B C 1
ATOM 3706 O O . PRO B 1 158 ? -14.805 -34.875 -19.141 1 83.75 158 PRO B O 1
ATOM 3709 N N . SER B 1 159 ? -14.453 -35.781 -21.156 1 86.44 159 SER B N 1
ATOM 3710 C CA . SER B 1 159 ? -13.398 -34.812 -21.469 1 86.44 159 SER B CA 1
ATOM 3711 C C . SER B 1 159 ? -13.961 -33.406 -21.625 1 86.44 159 SER B C 1
ATOM 3713 O O . SER B 1 159 ? -13.352 -32.438 -21.188 1 86.44 159 SER B O 1
ATOM 3715 N N . THR B 1 160 ? -15.125 -33.375 -22.25 1 87 160 THR B N 1
ATOM 3716 C CA . THR B 1 160 ? -15.773 -32.062 -22.422 1 87 160 THR B CA 1
ATOM 3717 C C . THR B 1 160 ? -16.188 -31.469 -21.078 1 87 160 THR B C 1
ATOM 3719 O O . THR B 1 160 ? -16.062 -30.266 -20.875 1 87 160 THR B O 1
ATOM 3722 N N . GLY B 1 161 ? -16.672 -32.344 -20.188 1 89.5 161 GLY B N 1
ATOM 3723 C CA . GLY B 1 161 ? -17 -31.891 -18.844 1 89.5 161 GLY B CA 1
ATOM 3724 C C . GLY B 1 161 ? -15.789 -31.359 -18.094 1 89.5 161 GLY B C 1
ATOM 3725 O O . GLY B 1 161 ? -15.875 -30.344 -17.406 1 89.5 161 GLY B O 1
ATOM 3726 N N . ASN B 1 162 ? -14.727 -32.031 -18.172 1 91.5 162 ASN B N 1
ATOM 3727 C CA . ASN B 1 162 ? -13.492 -31.641 -17.516 1 91.5 162 ASN B CA 1
ATOM 3728 C C . ASN B 1 162 ? -13 -30.281 -18.016 1 91.5 162 ASN B C 1
ATOM 3730 O O . ASN B 1 162 ? -12.633 -29.422 -17.219 1 91.5 162 ASN B O 1
ATOM 3734 N N . ILE B 1 163 ? -13.047 -30.125 -19.344 1 92.94 163 ILE B N 1
ATOM 3735 C CA . ILE B 1 163 ? -12.602 -28.859 -19.953 1 92.94 163 ILE B CA 1
ATOM 3736 C C . ILE B 1 163 ? -13.5 -27.719 -19.469 1 92.94 163 ILE B C 1
ATOM 3738 O O . ILE B 1 163 ? -13.008 -26.672 -19.062 1 92.94 163 ILE B O 1
ATOM 3742 N N . PHE B 1 164 ? -14.734 -27.953 -19.5 1 93.38 164 PHE B N 1
ATOM 3743 C CA . PHE B 1 164 ? -15.703 -26.953 -19.047 1 93.38 164 PHE B CA 1
ATOM 3744 C C . PHE B 1 164 ? -15.453 -26.578 -17.594 1 93.38 164 PHE B C 1
ATOM 3746 O O . PHE B 1 164 ? -15.367 -25.406 -17.25 1 93.38 164 PHE B O 1
ATOM 3753 N N . GLY B 1 165 ? -15.391 -27.562 -16.75 1 95 165 GLY B N 1
ATOM 3754 C CA . GLY B 1 165 ? -15.219 -27.312 -15.32 1 95 165 GLY B CA 1
ATOM 3755 C C . GLY B 1 165 ? -13.93 -26.594 -14.992 1 95 165 GLY B C 1
ATOM 3756 O O . GLY B 1 165 ? -13.906 -25.703 -14.141 1 95 165 GLY B O 1
ATOM 3757 N N . GLU B 1 166 ? -12.922 -26.938 -15.602 1 95.5 166 GLU B N 1
ATOM 3758 C CA . GLU B 1 166 ? -11.617 -26.344 -15.344 1 95.5 166 GLU B CA 1
ATOM 3759 C C . GLU B 1 166 ? -11.594 -24.875 -15.758 1 95.5 166 GLU B C 1
ATOM 3761 O O . GLU B 1 166 ? -11.148 -24.016 -14.984 1 95.5 166 GLU B O 1
ATOM 3766 N N . ILE B 1 167 ? -12.172 -24.594 -16.891 1 95.75 167 ILE B N 1
ATOM 3767 C CA . ILE B 1 167 ? -12.203 -23.219 -17.391 1 95.75 167 ILE B CA 1
ATOM 3768 C C . ILE B 1 167 ? -13.148 -22.375 -16.531 1 95.75 167 ILE B C 1
ATOM 3770 O O . ILE B 1 167 ? -12.812 -21.25 -16.141 1 95.75 167 ILE B O 1
ATOM 3774 N N . ALA B 1 168 ? -14.266 -22.922 -16.219 1 97.56 168 ALA B N 1
ATOM 3775 C CA . ALA B 1 168 ? -15.258 -22.203 -15.414 1 97.56 168 ALA B CA 1
ATOM 3776 C C . ALA B 1 168 ? -14.719 -21.906 -14.016 1 97.56 168 ALA B C 1
ATOM 3778 O O . ALA B 1 168 ? -14.852 -20.781 -13.516 1 97.56 168 ALA B O 1
ATOM 3779 N N . SER B 1 169 ? -14.164 -22.922 -13.406 1 97 169 SER B N 1
ATOM 3780 C CA . SER B 1 169 ? -13.586 -22.719 -12.078 1 97 169 SER B CA 1
ATOM 3781 C C . SER B 1 169 ? -12.414 -21.75 -12.125 1 97 169 SER B C 1
ATOM 3783 O O . SER B 1 169 ? -12.258 -20.922 -11.227 1 97 169 SER B O 1
ATOM 3785 N N . GLY B 1 170 ? -11.617 -21.875 -13.117 1 96.75 170 GLY B N 1
ATOM 3786 C CA . GLY B 1 170 ? -10.523 -20.922 -13.289 1 96.75 170 GLY B CA 1
ATOM 3787 C C . GLY B 1 170 ? -10.992 -19.5 -13.469 1 96.75 170 GLY B C 1
ATOM 3788 O O . GLY B 1 170 ? -10.406 -18.578 -12.891 1 96.75 170 GLY B O 1
ATOM 3789 N N . THR B 1 171 ? -12.008 -19.328 -14.211 1 97.75 171 THR B N 1
ATOM 3790 C CA . THR B 1 171 ? -12.578 -18.016 -14.43 1 97.75 171 THR B CA 1
ATOM 3791 C C . THR B 1 171 ? -13.109 -17.422 -13.125 1 97.75 171 THR B C 1
ATOM 3793 O O . THR B 1 171 ? -12.914 -16.25 -12.836 1 97.75 171 THR B O 1
ATOM 3796 N N . LEU B 1 172 ? -13.758 -18.281 -12.398 1 98 172 LEU B N 1
ATOM 3797 C CA . LEU B 1 172 ? -14.258 -17.844 -11.102 1 98 172 LEU B CA 1
ATOM 3798 C C . LEU B 1 172 ? -13.117 -17.422 -10.195 1 98 172 LEU B C 1
ATOM 3800 O O . LEU B 1 172 ? -13.219 -16.406 -9.5 1 98 172 LEU B O 1
ATOM 3804 N N . GLN B 1 173 ? -12.07 -18.141 -10.227 1 97.06 173 GLN B N 1
ATOM 3805 C CA . GLN B 1 173 ? -10.898 -17.781 -9.43 1 97.06 173 GLN B CA 1
ATOM 3806 C C . GLN B 1 173 ? -10.328 -16.438 -9.852 1 97.06 173 GLN B C 1
ATOM 3808 O O . GLN B 1 173 ? -10 -15.602 -9.008 1 97.06 173 GLN B O 1
ATOM 3813 N N . CYS B 1 174 ? -10.25 -16.234 -11.094 1 95.5 174 CYS B N 1
ATOM 3814 C CA . CYS B 1 174 ? -9.742 -14.961 -11.602 1 95.5 174 CYS B CA 1
ATOM 3815 C C . CYS B 1 174 ? -10.625 -13.805 -11.141 1 95.5 174 CYS B C 1
ATOM 3817 O O . CYS B 1 174 ? -10.125 -12.75 -10.75 1 95.5 174 CYS B O 1
ATOM 3819 N N . TYR B 1 175 ? -11.836 -14.078 -11.195 1 96.69 175 TYR B N 1
ATOM 3820 C CA . TYR B 1 175 ? -12.773 -13.039 -10.773 1 96.69 175 TYR B CA 1
ATOM 3821 C C . TYR B 1 175 ? -12.641 -12.75 -9.289 1 96.69 175 TYR B C 1
ATOM 3823 O O . TYR B 1 175 ? -12.648 -11.594 -8.867 1 96.69 175 TYR B O 1
ATOM 3831 N N . MET B 1 176 ? -12.57 -13.781 -8.492 1 94.88 176 MET B N 1
ATOM 3832 C CA . MET B 1 176 ? -12.391 -13.617 -7.051 1 94.88 176 MET B CA 1
ATOM 3833 C C . MET B 1 176 ? -11.102 -12.859 -6.742 1 94.88 176 MET B C 1
ATOM 3835 O O . MET B 1 176 ? -11.086 -11.969 -5.898 1 94.88 176 MET B O 1
ATOM 3839 N N . GLY B 1 177 ? -10.086 -13.234 -7.391 1 94.5 177 GLY B N 1
ATOM 3840 C CA . GLY B 1 177 ? -8.812 -12.547 -7.219 1 94.5 177 GLY B CA 1
ATOM 3841 C C . GLY B 1 177 ? -8.875 -11.078 -7.594 1 94.5 177 GLY B C 1
ATOM 3842 O O . GLY B 1 177 ? -8.367 -10.219 -6.871 1 94.5 177 GLY B O 1
ATOM 3843 N N . TYR B 1 178 ? -9.523 -10.797 -8.688 1 92.19 178 TYR B N 1
ATOM 3844 C CA . TYR B 1 178 ? -9.688 -9.43 -9.148 1 92.19 178 TYR B CA 1
ATOM 3845 C C . TYR B 1 178 ? -10.453 -8.594 -8.125 1 92.19 178 TYR B C 1
ATOM 3847 O O . TYR B 1 178 ? -10.055 -7.465 -7.82 1 92.19 178 TYR B O 1
ATOM 3855 N N . TYR B 1 179 ? -11.492 -9.133 -7.703 1 92.75 179 TYR B N 1
ATOM 3856 C CA . TYR B 1 179 ? -12.297 -8.445 -6.699 1 92.75 179 TYR B CA 1
ATOM 3857 C C . TYR B 1 179 ? -11.477 -8.133 -5.457 1 92.75 179 TYR B C 1
ATOM 3859 O O . TYR B 1 179 ? -11.523 -7.016 -4.938 1 92.75 179 TYR B O 1
ATOM 3867 N N . MET B 1 180 ? -10.75 -9.055 -4.965 1 91.5 180 MET B N 1
ATOM 3868 C CA . MET B 1 180 ? -9.938 -8.898 -3.764 1 91.5 180 MET B CA 1
ATOM 3869 C C . MET B 1 180 ? -8.805 -7.902 -3.996 1 91.5 180 MET B C 1
ATOM 3871 O O . MET B 1 180 ? -8.516 -7.074 -3.131 1 91.5 180 MET B O 1
ATOM 3875 N N . LEU B 1 181 ? -8.219 -7.934 -5.125 1 90.38 181 LEU B N 1
ATOM 3876 C CA . LEU B 1 181 ? -7.117 -7.031 -5.449 1 90.38 181 LEU B CA 1
ATOM 3877 C C . LEU B 1 181 ? -7.605 -5.586 -5.531 1 90.38 181 LEU B C 1
ATOM 3879 O O . LEU B 1 181 ? -6.98 -4.684 -4.973 1 90.38 181 LEU B O 1
ATOM 3883 N N . ASN 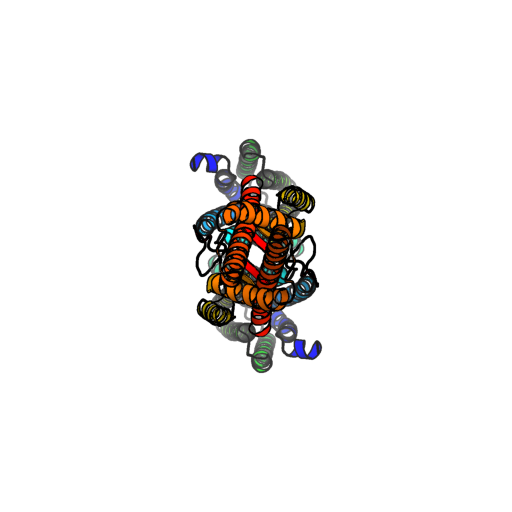B 1 182 ? -8.688 -5.406 -6.195 1 88.75 182 ASN B N 1
ATOM 3884 C CA . ASN B 1 182 ? -9.219 -4.062 -6.414 1 88.75 182 ASN B CA 1
ATOM 3885 C C . ASN B 1 182 ? -9.523 -3.361 -5.094 1 88.75 182 ASN B C 1
ATOM 3887 O O . ASN B 1 182 ? -9.219 -2.18 -4.93 1 88.75 182 ASN B O 1
ATOM 3891 N N . ASN B 1 183 ? -10.055 -4.035 -4.227 1 86.44 183 ASN B N 1
ATOM 3892 C CA . ASN B 1 183 ? -10.398 -3.459 -2.934 1 86.44 183 ASN B CA 1
ATOM 3893 C C . ASN B 1 183 ? -9.156 -3.096 -2.129 1 86.44 183 ASN B C 1
ATOM 3895 O O . ASN B 1 183 ? -9.133 -2.072 -1.443 1 86.44 183 ASN B O 1
ATOM 3899 N N . ASN B 1 184 ? -8.172 -3.846 -2.205 1 91.25 184 ASN B N 1
ATOM 3900 C CA . ASN B 1 184 ? -6.969 -3.629 -1.404 1 91.25 184 ASN B CA 1
ATOM 3901 C C . ASN B 1 184 ? -5.996 -2.676 -2.098 1 91.25 184 ASN B C 1
ATOM 3903 O O . ASN B 1 184 ? -5.316 -1.89 -1.438 1 91.25 184 ASN B O 1
ATOM 3907 N N . ILE B 1 185 ? -6.004 -2.668 -3.391 1 90.94 185 ILE B N 1
ATOM 3908 C CA . ILE B 1 185 ? -5.105 -1.807 -4.152 1 90.94 185 ILE B CA 1
ATOM 3909 C C . ILE B 1 185 ? -5.523 -0.348 -3.982 1 90.94 185 ILE B C 1
ATOM 3911 O O . ILE B 1 185 ? -4.672 0.541 -3.896 1 90.94 185 ILE B O 1
ATOM 3915 N N . ASN B 1 186 ? -6.762 -0.09 -3.949 1 90.5 186 ASN B N 1
ATOM 3916 C CA . ASN B 1 186 ? -7.254 1.271 -3.766 1 90.5 186 ASN B CA 1
ATOM 3917 C C . ASN B 1 186 ? -6.824 1.846 -2.418 1 90.5 186 ASN B C 1
ATOM 3919 O O . ASN B 1 186 ? -6.508 3.033 -2.318 1 90.5 186 ASN B O 1
ATOM 3923 N N . ILE B 1 187 ? -6.758 1.026 -1.435 1 92.88 187 ILE B N 1
ATOM 3924 C CA . ILE B 1 187 ? -6.301 1.452 -0.117 1 92.88 187 ILE B CA 1
ATOM 3925 C C . ILE B 1 187 ? -4.793 1.701 -0.148 1 92.88 187 ILE B C 1
ATOM 3927 O O . ILE B 1 187 ? -4.32 2.744 0.309 1 92.88 187 ILE B O 1
ATOM 3931 N N . LEU B 1 188 ? -4.125 0.804 -0.784 1 92.62 188 LEU B N 1
ATOM 3932 C CA . LEU B 1 188 ? -2.668 0.878 -0.803 1 92.62 188 LEU B CA 1
ATOM 3933 C C . LEU B 1 188 ? -2.191 2.018 -1.698 1 92.62 188 LEU B C 1
ATOM 3935 O O . LEU B 1 188 ? -1.167 2.643 -1.422 1 92.62 188 LEU B O 1
ATOM 3939 N N . ALA B 1 189 ? -2.959 2.295 -2.725 1 91.94 189 ALA B N 1
ATOM 3940 C CA . ALA B 1 189 ? -2.625 3.381 -3.643 1 91.94 189 ALA B CA 1
ATOM 3941 C C . ALA B 1 189 ? -2.955 4.738 -3.029 1 91.94 189 ALA B C 1
ATOM 3943 O O . ALA B 1 189 ? -2.438 5.77 -3.469 1 91.94 189 ALA B O 1
ATOM 3944 N N . GLY B 1 190 ? -3.771 4.762 -2.096 1 93 190 GLY B N 1
ATOM 3945 C CA . GLY B 1 190 ? -4.113 6.004 -1.424 1 93 190 GLY B CA 1
ATOM 3946 C C . GLY B 1 190 ? -5.305 6.711 -2.047 1 93 190 GLY B C 1
ATOM 3947 O O . GLY B 1 190 ? -5.285 7.93 -2.223 1 93 190 GLY B O 1
ATOM 3948 N N . ARG B 1 191 ? -6.246 5.973 -2.424 1 93.06 191 ARG B N 1
ATOM 3949 C CA . ARG B 1 191 ? -7.438 6.578 -3.006 1 93.06 191 ARG B CA 1
ATOM 3950 C C . ARG B 1 191 ? -8.188 7.414 -1.974 1 93.06 191 ARG B C 1
ATOM 3952 O O . ARG B 1 191 ? -8.461 6.945 -0.868 1 93.06 191 ARG B O 1
ATOM 3959 N N . SER B 1 192 ? -8.523 8.578 -2.328 1 93.69 192 SER B N 1
ATOM 3960 C CA . SER B 1 192 ? -9.211 9.516 -1.444 1 93.69 192 SER B CA 1
ATOM 3961 C C . SER B 1 192 ? -10.688 9.156 -1.307 1 93.69 192 SER B C 1
ATOM 3963 O O . SER B 1 192 ? -11.203 8.312 -2.047 1 93.69 192 SER B O 1
ATOM 3965 N N . ILE B 1 193 ? -11.367 9.68 -0.324 1 91.62 193 ILE B N 1
ATOM 3966 C CA . ILE B 1 193 ? -12.805 9.516 -0.157 1 91.62 193 ILE B CA 1
ATOM 3967 C C . ILE B 1 193 ? -13.539 10.195 -1.311 1 91.62 193 ILE B C 1
ATOM 3969 O O . ILE B 1 193 ? -12.961 11.023 -2.023 1 91.62 193 ILE B O 1
ATOM 3973 N N . ASN B 1 194 ? -14.719 9.812 -1.459 1 90.81 194 ASN B N 1
ATOM 3974 C CA . ASN B 1 194 ? -15.5 10.352 -2.566 1 90.81 194 ASN B CA 1
ATOM 3975 C C . ASN B 1 194 ? -15.734 11.852 -2.41 1 90.81 194 ASN B C 1
ATOM 3977 O O . ASN B 1 194 ? -15.711 12.375 -1.295 1 90.81 194 ASN B O 1
ATOM 3981 N N . GLN B 1 195 ? -15.938 12.523 -3.496 1 91.69 195 GLN B N 1
ATOM 3982 C CA . GLN B 1 195 ? -16.078 13.977 -3.521 1 91.69 195 GLN B CA 1
ATOM 3983 C C . GLN B 1 195 ? -17.312 14.422 -2.754 1 91.69 195 GLN B C 1
ATOM 3985 O O . GLN B 1 195 ? -17.328 15.5 -2.152 1 91.69 195 GLN B O 1
ATOM 3990 N N . GLU B 1 196 ? -18.281 13.57 -2.785 1 92.31 196 GLU B N 1
ATOM 3991 C CA . GLU B 1 196 ? -19.484 13.891 -2.025 1 92.31 196 GLU B CA 1
ATOM 3992 C C . GLU B 1 196 ? -19.188 13.992 -0.533 1 92.31 196 GLU B C 1
ATOM 3994 O O . GLU B 1 196 ? -19.656 14.906 0.14 1 92.31 196 GLU B O 1
ATOM 3999 N N . GLU B 1 197 ? -18.422 13.039 -0.053 1 91 197 GLU B N 1
ATOM 4000 C CA . GLU B 1 197 ? -18.031 13.062 1.352 1 91 197 GLU B CA 1
ATOM 4001 C C . GLU B 1 197 ? -17.141 14.258 1.659 1 91 197 GLU B C 1
ATOM 4003 O O . GLU B 1 197 ? -17.25 14.867 2.727 1 91 197 GLU B O 1
ATOM 4008 N N . VAL B 1 198 ? -16.266 14.633 0.75 1 91.5 198 VAL B N 1
ATOM 4009 C CA . VAL B 1 198 ? -15.406 15.789 0.907 1 91.5 198 VAL B CA 1
ATOM 4010 C C . VAL B 1 198 ? -16.25 17.062 0.998 1 91.5 198 VAL B C 1
ATOM 4012 O O . VAL B 1 198 ? -15.977 17.938 1.825 1 91.5 198 VAL B O 1
ATOM 4015 N N . HIS B 1 199 ? -17.25 17.141 0.221 1 91.69 199 HIS B N 1
ATOM 4016 C CA . HIS B 1 199 ? -18.109 18.312 0.233 1 91.69 199 HIS B CA 1
ATOM 4017 C C . HIS B 1 199 ? -18.891 18.406 1.545 1 91.69 199 HIS B C 1
ATOM 4019 O O . HIS B 1 199 ? -19.109 19.516 2.059 1 91.69 199 HIS B O 1
ATOM 4025 N N . LYS B 1 200 ? -19.281 17.281 1.986 1 92.12 200 LYS B N 1
ATOM 4026 C CA . LYS B 1 200 ? -19.953 17.25 3.277 1 92.12 200 LYS B CA 1
ATOM 4027 C C . LYS B 1 200 ? -19.031 17.75 4.391 1 92.12 200 LYS B C 1
ATOM 4029 O O . LYS B 1 200 ? -19.469 18.531 5.25 1 92.12 200 LYS B O 1
ATOM 4034 N N . ILE B 1 201 ? -17.828 17.359 4.344 1 92.12 201 ILE B N 1
ATOM 4035 C CA . ILE B 1 201 ? -16.859 17.781 5.344 1 92.12 201 ILE B CA 1
ATOM 4036 C C . ILE B 1 201 ? -16.609 19.281 5.234 1 92.12 201 ILE B C 1
ATOM 4038 O O . ILE B 1 201 ? -16.609 19.984 6.238 1 92.12 201 ILE B O 1
ATOM 4042 N N . ASN B 1 202 ? -16.469 19.734 4.055 1 91.44 202 ASN B N 1
ATOM 4043 C CA . ASN B 1 202 ? -16.25 21.156 3.822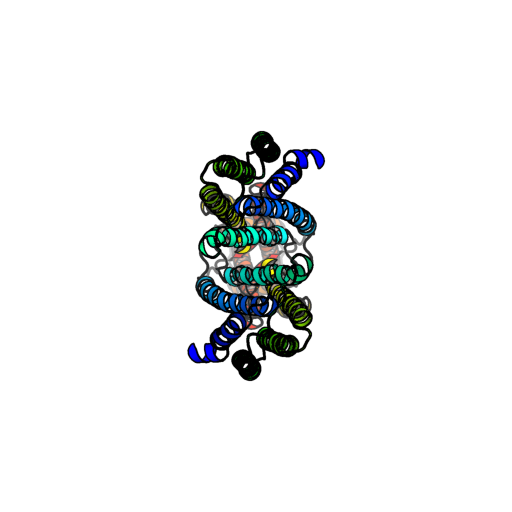 1 91.44 202 ASN B CA 1
ATOM 4044 C C . ASN B 1 202 ? -17.406 22 4.352 1 91.44 202 ASN B C 1
ATOM 4046 O O . ASN B 1 202 ? -17.188 23.047 4.957 1 91.44 202 ASN B O 1
ATOM 4050 N N . SER B 1 203 ? -18.562 21.531 4.148 1 91.31 203 SER B N 1
ATOM 4051 C CA . SER B 1 203 ? -19.75 22.266 4.586 1 91.31 203 SER B CA 1
ATOM 4052 C C . SER B 1 203 ? -19.797 22.375 6.105 1 91.31 203 SER B C 1
ATOM 4054 O O . SER B 1 203 ? -20.234 23.391 6.645 1 91.31 203 SER B O 1
ATOM 4056 N N . ILE B 1 204 ? -19.328 21.406 6.73 1 90.31 204 ILE B N 1
ATOM 4057 C CA . ILE B 1 204 ? -19.344 21.391 8.188 1 90.31 204 ILE B CA 1
ATOM 4058 C C . ILE B 1 204 ? -18.25 22.312 8.719 1 90.31 204 ILE B C 1
ATOM 4060 O O . ILE B 1 204 ? -18.469 23.062 9.68 1 90.31 204 ILE B O 1
ATOM 4064 N N . LEU B 1 205 ? -17.141 22.297 8.062 1 89.94 205 LEU B N 1
ATOM 4065 C CA . LEU B 1 205 ? -16.016 23.094 8.516 1 89.94 205 LEU B CA 1
ATOM 4066 C C . LEU B 1 205 ? -16.281 24.578 8.289 1 89.94 205 LEU B C 1
ATOM 4068 O O . LEU B 1 205 ? -15.844 25.422 9.078 1 89.94 205 LEU B O 1
ATOM 4072 N N . TYR B 1 206 ? -17.078 24.891 7.309 1 89.5 206 TYR B N 1
ATOM 4073 C CA . TYR B 1 206 ? -17.406 26.281 6.988 1 89.5 206 TYR B CA 1
ATOM 4074 C C . TYR B 1 206 ? -18.312 26.891 8.055 1 89.5 206 TYR B C 1
ATOM 4076 O O . TYR B 1 206 ? -18.375 28.109 8.188 1 89.5 206 TYR B O 1
ATOM 4084 N N . LYS B 1 207 ? -18.906 26.078 8.789 1 89.75 207 LYS B N 1
ATOM 4085 C CA . LYS B 1 207 ? -19.844 26.562 9.797 1 89.75 207 LYS B CA 1
ATOM 4086 C C . LYS B 1 207 ? -19.141 26.891 11.102 1 89.75 207 LYS B C 1
ATOM 4088 O O . LYS B 1 207 ? -19.719 27.547 11.977 1 89.75 207 LYS B O 1
ATOM 4093 N N . ILE B 1 208 ? -17.953 26.547 11.227 1 90.31 208 ILE B N 1
ATOM 4094 C CA . ILE B 1 208 ? -17.203 26.828 12.445 1 90.31 208 ILE B CA 1
ATOM 4095 C C . ILE B 1 208 ? -16.766 28.297 12.445 1 90.31 208 ILE B C 1
ATOM 4097 O O . ILE B 1 208 ? -16.094 28.75 11.516 1 90.31 208 ILE B O 1
ATOM 4101 N N . PRO B 1 209 ? -17.141 28.984 13.508 1 88.5 209 PRO B N 1
ATOM 4102 C CA . PRO B 1 209 ? -16.719 30.391 13.578 1 88.5 209 PRO B CA 1
ATOM 4103 C C . PRO B 1 209 ? -15.203 30.547 13.609 1 88.5 209 PRO B C 1
ATOM 4105 O O . PRO B 1 209 ? -14.523 29.859 14.383 1 88.5 209 PRO B O 1
ATOM 4108 N N . GLY B 1 210 ? -14.617 31.422 12.781 1 88.19 210 GLY B N 1
ATOM 4109 C CA . GLY B 1 210 ? -13.188 31.656 12.727 1 88.19 210 GLY B CA 1
ATOM 4110 C C . GLY B 1 210 ? -12.531 31.078 11.484 1 88.19 210 GLY B C 1
ATOM 4111 O O . GLY B 1 210 ? -11.406 31.438 11.141 1 88.19 210 GLY B O 1
ATOM 4112 N N . VAL B 1 211 ? -13.344 30.141 10.883 1 91.12 211 VAL B N 1
ATOM 4113 C CA . VAL B 1 211 ? -12.852 29.547 9.641 1 91.12 211 VAL B CA 1
ATOM 4114 C C . VAL B 1 211 ? -13.375 30.359 8.453 1 91.12 211 VAL B C 1
ATOM 4116 O O . VAL B 1 211 ? -14.586 30.453 8.242 1 91.12 211 VAL B O 1
ATOM 4119 N N . LEU B 1 212 ? -12.477 30.969 7.75 1 89.88 212 LEU B N 1
ATOM 4120 C CA . LEU B 1 212 ? -12.859 31.75 6.586 1 89.88 212 LEU B CA 1
ATOM 4121 C C . LEU B 1 212 ? -13.047 30.875 5.359 1 89.88 212 LEU B C 1
ATOM 4123 O O . LEU B 1 212 ? -14.031 31 4.633 1 89.88 212 LEU B O 1
ATOM 4127 N N . LYS B 1 213 ? -12.016 30.031 5.172 1 89.62 213 LYS B N 1
ATOM 4128 C CA . LYS B 1 213 ? -12.039 29.156 4 1 89.62 213 LYS B CA 1
ATOM 4129 C C . LYS B 1 213 ? -11.281 27.859 4.27 1 89.62 213 LYS B C 1
ATOM 4131 O O . LYS B 1 213 ? -10.359 27.828 5.09 1 89.62 213 LYS B O 1
ATOM 4136 N N . VAL B 1 214 ? -11.797 26.859 3.652 1 89.81 214 VAL B N 1
ATOM 4137 C CA . VAL B 1 214 ? -11.086 25.594 3.625 1 89.81 214 VAL B CA 1
ATOM 4138 C C . VAL B 1 214 ? -10.414 25.406 2.266 1 89.81 214 VAL B C 1
ATOM 4140 O O . VAL B 1 214 ? -11.094 25.281 1.242 1 89.81 214 VAL B O 1
ATOM 4143 N N . ASP B 1 215 ? -9.156 25.438 2.154 1 83.75 215 ASP B N 1
ATOM 4144 C CA . ASP B 1 215 ? -8.414 25.469 0.897 1 83.75 215 ASP B CA 1
ATOM 4145 C C . ASP B 1 215 ? -8.219 24.078 0.332 1 83.75 215 ASP B C 1
ATOM 4147 O O . ASP B 1 215 ? -8.359 23.859 -0.874 1 83.75 215 ASP B O 1
ATOM 4151 N N . GLU B 1 216 ? -7.77 23.172 1.129 1 87.5 216 GLU B N 1
ATOM 4152 C CA . GLU B 1 216 ? -7.465 21.828 0.623 1 87.5 216 GLU B CA 1
ATOM 4153 C C . GLU B 1 216 ? -7.801 20.766 1.656 1 87.5 216 GLU B C 1
ATOM 4155 O O . GLU B 1 216 ? -7.5 20.922 2.842 1 87.5 216 GLU B O 1
ATOM 4160 N N . VAL B 1 217 ? -8.602 19.844 1.169 1 92 217 VAL B N 1
ATOM 4161 C CA . VAL B 1 217 ? -8.875 18.672 1.986 1 92 217 VAL B CA 1
ATOM 4162 C C . VAL B 1 217 ? -8.289 17.422 1.324 1 92 217 VAL B C 1
ATOM 4164 O O . VAL B 1 217 ? -8.555 17.141 0.152 1 92 217 VAL B O 1
ATOM 4167 N N . LYS B 1 218 ? -7.445 16.734 2.004 1 93.25 218 LYS B N 1
ATOM 4168 C CA . LYS B 1 218 ? -6.832 15.5 1.514 1 93.25 218 LYS B CA 1
ATOM 4169 C C . LYS B 1 218 ? -7.059 14.344 2.486 1 93.25 218 LYS B C 1
ATOM 4171 O O . LYS B 1 218 ? -7.02 14.531 3.703 1 93.25 218 LYS B O 1
ATOM 4176 N N . THR B 1 219 ? -7.379 13.273 1.944 1 94.44 219 THR B N 1
ATOM 4177 C CA . THR B 1 219 ? -7.555 12.07 2.75 1 94.44 219 THR B CA 1
ATOM 4178 C C . THR B 1 219 ? -6.711 10.922 2.199 1 94.44 219 THR B C 1
ATOM 4180 O O . THR B 1 219 ? -6.383 10.898 1.012 1 94.44 219 THR B O 1
ATOM 4183 N N . ASN B 1 220 ? -6.289 10.07 3.025 1 93.44 220 ASN B N 1
ATOM 4184 C CA . ASN B 1 220 ? -5.508 8.883 2.701 1 93.44 220 ASN B CA 1
ATOM 4185 C C . ASN B 1 220 ? -5.98 7.668 3.488 1 93.44 220 ASN B C 1
ATOM 4187 O O . ASN B 1 220 ? -5.914 7.652 4.719 1 93.44 220 ASN B O 1
ATOM 4191 N N . PRO B 1 221 ? -6.41 6.668 2.822 1 93.62 221 PRO B N 1
ATOM 4192 C CA . PRO B 1 221 ? -6.945 5.508 3.539 1 93.62 221 PRO B CA 1
ATOM 4193 C C . PRO B 1 221 ? -5.867 4.738 4.301 1 93.62 221 PRO B C 1
ATOM 4195 O O . PRO B 1 221 ? -4.742 4.602 3.816 1 93.62 221 PRO B O 1
ATOM 4198 N N . ILE B 1 222 ? -6.203 4.27 5.473 1 92 222 ILE B N 1
ATOM 4199 C CA . ILE B 1 222 ? -5.363 3.424 6.309 1 92 222 ILE B CA 1
ATOM 4200 C C . ILE B 1 222 ? -5.863 1.983 6.258 1 92 222 ILE B C 1
ATOM 4202 O O . ILE B 1 222 ? -5.066 1.044 6.184 1 92 222 ILE B O 1
ATOM 4206 N N . SER B 1 223 ? -7.082 1.883 6.352 1 90.25 223 SER B N 1
ATOM 4207 C CA . SER B 1 223 ? -7.789 0.611 6.25 1 90.25 223 SER B CA 1
ATOM 4208 C C . SER B 1 223 ? -9.109 0.77 5.5 1 90.25 223 SER B C 1
ATOM 4210 O O . SER B 1 223 ? -9.375 1.82 4.914 1 90.25 223 SER B O 1
ATOM 4212 N N . LYS B 1 224 ? -9.859 -0.271 5.5 1 86.06 224 LYS B N 1
ATOM 4213 C CA . LYS B 1 224 ? -11.141 -0.22 4.809 1 86.06 224 LYS B CA 1
ATOM 4214 C C . LYS B 1 224 ? -12.102 0.737 5.508 1 86.06 224 LYS B C 1
ATOM 4216 O O . LYS B 1 224 ? -12.953 1.349 4.863 1 86.06 224 LYS B O 1
ATOM 4221 N N . GLU B 1 225 ? -11.82 0.962 6.73 1 88.5 225 GLU B N 1
ATOM 4222 C CA . GLU B 1 225 ? -12.797 1.73 7.496 1 88.5 225 GLU B CA 1
ATOM 4223 C C . GLU B 1 225 ? -12.195 3.031 8.016 1 88.5 225 GLU B C 1
ATOM 4225 O O . GLU B 1 225 ? -12.898 3.855 8.609 1 88.5 225 GLU B O 1
ATOM 4230 N N . LYS B 1 226 ? -11.008 3.191 7.863 1 93.81 226 LYS B N 1
ATOM 4231 C CA . LYS B 1 226 ? -10.352 4.355 8.445 1 93.81 226 LYS B CA 1
ATOM 4232 C C . LYS B 1 226 ? -9.508 5.086 7.398 1 93.81 226 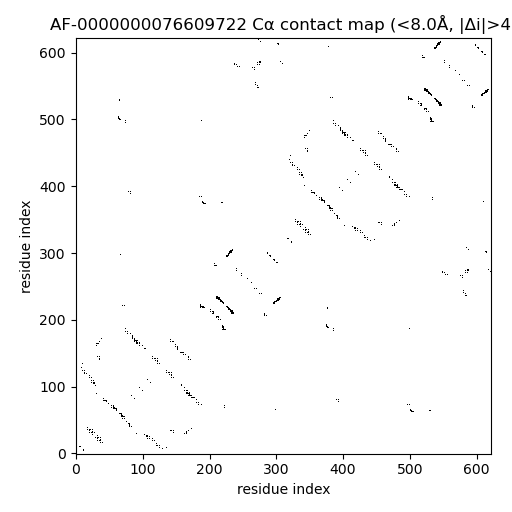LYS B C 1
ATOM 4234 O O . LYS B 1 226 ? -8.961 4.465 6.488 1 93.81 226 LYS B O 1
ATOM 4239 N N . TYR B 1 227 ? -9.438 6.379 7.547 1 94.56 227 TYR B N 1
ATOM 4240 C CA . TYR B 1 227 ? -8.586 7.172 6.672 1 94.56 227 TYR B CA 1
ATOM 4241 C C . TYR B 1 227 ? -7.934 8.32 7.434 1 94.56 227 TYR B C 1
ATOM 4243 O O . TYR B 1 227 ? -8.484 8.805 8.422 1 94.56 227 TYR B O 1
ATOM 4251 N N . LYS B 1 228 ? -6.789 8.68 7.027 1 95.12 228 LYS B N 1
ATOM 4252 C CA . LYS B 1 228 ? -6.125 9.891 7.508 1 95.12 228 LYS B CA 1
ATOM 4253 C C . LYS B 1 228 ? -6.75 11.141 6.887 1 95.12 228 LYS B C 1
ATOM 4255 O O . LYS B 1 228 ? -7.094 11.148 5.703 1 95.12 228 LYS B O 1
ATOM 4260 N N . PHE B 1 229 ? -6.824 12.203 7.688 1 95 229 PHE B N 1
ATOM 4261 C CA . PHE B 1 229 ? -7.473 13.43 7.246 1 95 229 PHE B CA 1
ATOM 4262 C C . PHE B 1 229 ? -6.547 14.625 7.41 1 95 229 PHE B C 1
ATOM 4264 O O . PHE B 1 229 ? -5.93 14.797 8.469 1 95 229 PHE B O 1
ATOM 4271 N N . CYS B 1 230 ? -6.422 15.398 6.371 1 93.81 230 CYS B N 1
ATOM 4272 C CA . CYS B 1 230 ? -5.656 16.641 6.391 1 93.81 230 CYS B CA 1
ATOM 4273 C C . CYS B 1 230 ? -6.441 17.781 5.738 1 93.81 230 CYS B C 1
ATOM 4275 O O . CYS B 1 230 ? -7.043 17.594 4.68 1 93.81 230 CYS B O 1
ATOM 4277 N N . ALA B 1 231 ? -6.496 18.891 6.391 1 93.44 231 ALA B N 1
ATOM 4278 C CA . ALA B 1 231 ? -7.176 20.047 5.82 1 93.44 231 ALA B CA 1
ATOM 4279 C C . ALA B 1 231 ? -6.391 21.328 6.074 1 93.44 231 ALA B C 1
ATOM 4281 O O . ALA B 1 231 ? -5.797 21.5 7.145 1 93.44 231 ALA B O 1
ATOM 4282 N N . ASN B 1 232 ? -6.34 22.156 5.102 1 92.25 232 ASN B N 1
ATOM 4283 C CA . ASN B 1 232 ? -5.824 23.516 5.227 1 92.25 232 ASN B CA 1
ATOM 4284 C C . ASN B 1 232 ? -6.949 24.531 5.426 1 92.25 232 ASN B C 1
ATOM 4286 O O . ASN B 1 232 ? -7.852 24.625 4.59 1 92.25 232 ASN B O 1
ATOM 4290 N N . ILE B 1 233 ? -6.828 25.219 6.512 1 91.5 233 ILE B N 1
ATOM 4291 C CA . ILE B 1 233 ? -7.867 26.203 6.781 1 91.5 233 ILE B CA 1
ATOM 4292 C C . ILE B 1 233 ? -7.254 27.594 6.82 1 91.5 233 ILE B C 1
ATOM 4294 O O . ILE B 1 233 ? -6.113 27.766 7.262 1 91.5 233 ILE B O 1
ATOM 4298 N N . THR B 1 234 ? -8.047 28.5 6.328 1 90.94 234 THR B N 1
ATOM 4299 C CA . THR B 1 234 ? -7.711 29.906 6.445 1 90.94 234 THR B CA 1
ATOM 4300 C C . THR B 1 234 ? -8.523 30.562 7.562 1 90.94 234 THR B C 1
ATOM 4302 O O . THR B 1 234 ? -9.75 30.484 7.566 1 90.94 234 THR B O 1
ATOM 4305 N N . PHE B 1 235 ? -7.816 31.172 8.469 1 90.5 235 PHE B N 1
ATOM 4306 C CA . PHE B 1 235 ? -8.477 31.812 9.602 1 90.5 235 PHE B CA 1
ATOM 4307 C C . PHE B 1 235 ? -9.125 33.125 9.172 1 90.5 235 PHE B C 1
ATOM 4309 O O . PHE B 1 235 ? -8.594 33.844 8.32 1 90.5 235 PHE B O 1
ATOM 4316 N N . ASP B 1 236 ? -10.203 33.375 9.797 1 89.5 236 ASP B N 1
ATOM 4317 C CA . ASP B 1 236 ? -10.852 34.656 9.609 1 89.5 236 ASP B CA 1
ATOM 4318 C C . ASP B 1 236 ? -10.188 35.75 10.477 1 89.5 236 ASP B C 1
ATOM 4320 O O . ASP B 1 236 ? -10.562 35.938 11.633 1 89.5 236 ASP B O 1
ATOM 4324 N N . ASN B 1 237 ? -9.359 36.531 9.852 1 87.75 237 ASN B N 1
ATOM 4325 C CA . ASN B 1 237 ? -8.57 37.531 10.562 1 87.75 237 ASN B CA 1
ATOM 4326 C C . ASN B 1 237 ? -9.453 38.562 11.234 1 87.75 237 ASN B C 1
ATOM 4328 O O . ASN B 1 237 ? -9.148 39.031 12.336 1 87.75 237 ASN B O 1
ATOM 4332 N N . TYR B 1 238 ? -10.531 38.938 10.547 1 89.25 238 TYR B N 1
ATOM 4333 C CA . TYR B 1 238 ? -11.391 40 11.078 1 89.25 238 TYR B CA 1
ATOM 4334 C C . TYR B 1 238 ? -12.141 39.5 12.32 1 89.25 238 TYR B C 1
ATOM 4336 O O . TYR B 1 238 ? -12.258 40.25 13.297 1 89.25 238 TYR B O 1
ATOM 4344 N N . LYS B 1 239 ? -12.523 38.344 12.211 1 90.56 239 LYS B N 1
ATOM 4345 C CA . LYS B 1 239 ? -13.234 37.781 13.367 1 90.56 239 LYS B CA 1
ATOM 4346 C C . LYS B 1 239 ? -12.297 37.625 14.555 1 90.56 239 LYS B C 1
ATOM 4348 O O . LYS B 1 239 ? -12.688 37.875 15.703 1 90.56 239 LYS B O 1
ATOM 4353 N N . ILE B 1 240 ? -11.141 37.219 14.305 1 91.75 240 ILE B N 1
ATOM 4354 C CA . ILE B 1 240 ? -10.164 37.031 15.375 1 91.75 240 ILE B CA 1
ATOM 4355 C C . ILE B 1 240 ? -9.797 38.406 15.969 1 91.75 240 ILE B C 1
ATOM 4357 O O . ILE B 1 240 ? -9.648 38.531 17.188 1 91.75 240 ILE B O 1
ATOM 4361 N N . GLN B 1 241 ? -9.703 39.406 15.117 1 93.12 241 GLN B N 1
ATOM 4362 C CA . GLN B 1 241 ? -9.422 40.75 15.578 1 93.12 241 GLN B CA 1
ATOM 4363 C C . GLN B 1 241 ? -10.508 41.25 16.531 1 93.12 241 GLN B C 1
ATOM 4365 O O . GLN B 1 241 ? -10.211 41.812 17.578 1 93.12 241 GLN B O 1
ATOM 4370 N N . ASP B 1 242 ? -11.711 40.969 16.125 1 92.88 242 ASP B N 1
ATOM 4371 C CA . ASP B 1 242 ? -12.844 41.406 16.922 1 92.88 242 ASP B CA 1
ATOM 4372 C C . ASP B 1 242 ? -12.852 40.719 18.297 1 92.88 242 ASP B C 1
ATOM 4374 O O . ASP B 1 242 ? -13.078 41.375 19.312 1 92.88 242 ASP B O 1
ATOM 4378 N N . ILE B 1 243 ? -12.586 39.562 18.266 1 91.88 243 ILE B N 1
ATOM 4379 C CA . ILE B 1 243 ? -12.617 38.781 19.5 1 91.88 243 ILE B CA 1
ATOM 4380 C C . ILE B 1 243 ? -11.484 39.219 20.422 1 91.88 243 ILE B C 1
ATOM 4382 O O . ILE B 1 243 ? -11.695 39.438 21.625 1 91.88 243 ILE B O 1
ATOM 4386 N N . VAL B 1 244 ? -10.32 39.375 19.859 1 93 244 VAL B N 1
ATOM 4387 C CA . VAL B 1 244 ? -9.156 39.75 20.656 1 93 244 VAL B CA 1
ATOM 4388 C C . VAL B 1 244 ? -9.352 41.188 21.203 1 93 244 VAL B C 1
ATOM 4390 O O . VAL B 1 244 ? -9.07 41.438 22.359 1 93 244 VAL B O 1
ATOM 4393 N N . TYR B 1 245 ? -9.891 42.062 20.328 1 92.94 245 TYR B N 1
ATOM 4394 C CA . TYR B 1 245 ? -10.109 43.438 20.75 1 92.94 245 TYR B CA 1
ATOM 4395 C C . TYR B 1 245 ? -11.117 43.5 21.891 1 92.94 245 TYR B C 1
ATOM 4397 O O . TYR B 1 245 ? -10.922 44.219 22.875 1 92.94 245 TYR B O 1
ATOM 4405 N N . GLU B 1 246 ? -12.188 42.781 21.766 1 92 246 GLU B N 1
ATOM 4406 C CA . GLU B 1 246 ? -13.211 42.781 22.812 1 92 246 GLU B CA 1
ATOM 4407 C C . GLU B 1 246 ? -12.633 42.281 24.125 1 92 246 GLU B C 1
ATOM 4409 O O . GLU B 1 246 ? -12.961 42.812 25.188 1 92 246 GLU B O 1
ATOM 4414 N N . LYS B 1 247 ? -11.781 41.344 24.109 1 91.19 247 LYS B N 1
ATOM 4415 C CA . LYS B 1 247 ? -11.18 40.812 25.328 1 91.19 247 LYS B CA 1
ATOM 4416 C C . LYS B 1 247 ? -10.219 41.812 25.953 1 91.19 247 LYS B C 1
ATOM 4418 O O . LYS B 1 247 ? -10.172 41.938 27.172 1 91.19 247 LYS B O 1
ATOM 4423 N N . ILE B 1 248 ? -9.461 42.5 25.125 1 90.25 248 ILE B N 1
ATOM 4424 C CA . ILE B 1 248 ? -8.5 43.5 25.609 1 90.25 248 ILE B CA 1
ATOM 4425 C C . ILE B 1 248 ? -9.242 44.688 26.188 1 90.25 248 ILE B C 1
ATOM 4427 O O . ILE B 1 248 ? -8.852 45.219 27.219 1 90.25 248 ILE B O 1
ATOM 4431 N N . ARG B 1 249 ? -10.289 45.125 25.5 1 85.5 249 ARG B N 1
ATOM 4432 C CA . ARG B 1 249 ? -11.094 46.25 25.938 1 85.5 249 ARG B CA 1
ATOM 4433 C C . ARG B 1 249 ? -11.695 46 27.312 1 85.5 249 ARG B C 1
ATOM 4435 O O . ARG B 1 249 ? -11.703 46.875 28.172 1 85.5 249 ARG B O 1
ATOM 4442 N N . ARG B 1 250 ? -12.055 44.875 27.562 1 86.19 250 ARG B N 1
ATOM 4443 C CA . ARG B 1 250 ? -12.664 44.5 28.844 1 86.19 250 ARG B CA 1
ATOM 4444 C C . ARG B 1 250 ? -11.625 44.438 29.953 1 86.19 250 ARG B C 1
ATOM 4446 O O . ARG B 1 250 ? -11.914 44.812 31.094 1 86.19 250 ARG B O 1
ATOM 4453 N N . SER B 1 251 ? -10.414 44 29.594 1 78.88 251 SER B N 1
ATOM 4454 C CA . SER B 1 251 ? -9.367 43.844 30.594 1 78.88 251 SER B CA 1
ATOM 4455 C C . SER B 1 251 ? -8.703 45.188 30.922 1 78.88 251 SER B C 1
ATOM 4457 O O . SER B 1 251 ? -8.195 45.375 32.031 1 78.88 251 SER B O 1
ATOM 4459 N N . ASN B 1 252 ? -8.453 46.125 29.922 1 67.56 252 ASN B N 1
ATOM 4460 C CA . ASN B 1 252 ? -7.715 47.375 30.078 1 67.56 252 ASN B CA 1
ATOM 4461 C C . ASN B 1 252 ? -8.586 48.5 30.688 1 67.56 252 ASN B C 1
ATOM 4463 O O . ASN B 1 252 ? -8.078 49.531 31.062 1 67.56 252 ASN B O 1
ATOM 4467 N N . ARG B 1 253 ? -9.891 48.562 30.625 1 58.72 253 ARG B N 1
ATOM 4468 C CA . ARG B 1 253 ? -10.734 49.562 31.266 1 58.72 253 ARG B CA 1
ATOM 4469 C C . ARG B 1 253 ? -10.25 49.875 32.688 1 58.72 253 ARG B C 1
ATOM 4471 O O . ARG B 1 253 ? -10.406 51 33.156 1 58.72 253 ARG B O 1
ATOM 4478 N N . THR B 1 254 ? -9.438 48.969 33.094 1 51.47 254 THR B N 1
ATOM 4479 C CA . THR B 1 254 ? -9.133 49.188 34.531 1 51.47 254 THR B CA 1
ATOM 4480 C C . THR B 1 254 ? -7.742 49.781 34.688 1 51.47 254 THR B C 1
ATOM 4482 O O . THR B 1 254 ? -7.371 50.219 35.781 1 51.47 254 THR B O 1
ATOM 4485 N N . ILE B 1 255 ? -6.934 49.844 33.531 1 52.44 255 ILE B N 1
ATOM 4486 C CA . ILE B 1 255 ? -5.543 50.125 33.844 1 52.44 255 ILE B CA 1
ATOM 4487 C C . ILE B 1 255 ? -5.164 51.5 33.25 1 52.44 255 ILE B C 1
ATOM 4489 O O . ILE B 1 255 ? -4.949 51.594 32.031 1 52.44 255 ILE B O 1
ATOM 4493 N N . ILE B 1 256 ? -5.691 52.531 33.719 1 49.62 256 ILE B N 1
ATOM 4494 C CA . ILE B 1 256 ? -5.223 53.875 33.344 1 49.62 256 ILE B CA 1
ATOM 4495 C C . ILE B 1 256 ? -3.791 54.062 33.844 1 49.62 256 ILE B C 1
ATOM 4497 O O . ILE B 1 256 ? -3.561 54.219 35.062 1 49.62 256 ILE B O 1
ATOM 4501 N N . ASN B 1 257 ? -2.807 53.25 33.344 1 53.19 257 ASN B N 1
ATOM 4502 C CA . ASN B 1 257 ? -1.445 53.5 33.812 1 53.19 257 ASN B CA 1
ATOM 4503 C C . ASN B 1 257 ? -0.869 54.781 33.219 1 53.19 257 ASN B C 1
ATOM 4505 O O . ASN B 1 257 ? -1.218 55.156 32.094 1 53.19 257 ASN B O 1
ATOM 4509 N N . LYS B 1 258 ? -0.166 55.5 33.906 1 64.5 258 LYS B N 1
ATOM 4510 C CA . LYS B 1 258 ? 0.524 56.75 33.594 1 64.5 258 LYS B CA 1
ATOM 4511 C C . LYS B 1 258 ? 1.607 56.531 32.531 1 64.5 258 LYS B C 1
ATOM 4513 O O . LYS B 1 258 ? 1.918 57.438 31.781 1 64.5 258 LYS B O 1
ATOM 4518 N N . ASP B 1 259 ? 2.164 55.281 32.375 1 74.19 259 ASP B N 1
ATOM 4519 C CA . ASP B 1 259 ? 3.232 55.062 31.406 1 74.19 259 ASP B CA 1
ATOM 4520 C C . ASP B 1 259 ? 2.678 54.531 30.094 1 74.19 259 ASP B C 1
ATOM 4522 O O . ASP B 1 259 ? 2.361 53.344 29.984 1 74.19 259 ASP B O 1
ATOM 4526 N N . TYR B 1 260 ? 2.547 55.375 29.156 1 74.5 260 TYR B N 1
ATOM 4527 C CA . TYR B 1 260 ? 1.947 55.094 27.859 1 74.5 260 TYR B CA 1
ATOM 4528 C C . TYR B 1 260 ? 2.688 53.969 27.141 1 74.5 260 TYR B C 1
ATOM 4530 O O . TYR B 1 260 ? 2.064 53.094 26.578 1 74.5 260 TYR B O 1
ATOM 4538 N N . GLU B 1 261 ? 4.008 53.969 27.25 1 78.81 261 GLU B N 1
ATOM 4539 C CA . GLU B 1 261 ? 4.809 52.969 26.562 1 78.81 261 GLU B CA 1
ATOM 4540 C C . GLU B 1 261 ? 4.59 51.562 27.141 1 78.81 261 GLU B C 1
ATOM 4542 O O . GLU B 1 261 ? 4.516 50.594 26.406 1 78.81 261 GLU B O 1
ATOM 4547 N N . LYS B 1 262 ? 4.562 51.406 28.359 1 84.12 262 LYS B N 1
ATOM 4548 C CA . LYS B 1 262 ? 4.332 50.125 29.031 1 84.12 262 LYS B CA 1
ATOM 4549 C C . LYS B 1 262 ? 2.936 49.594 28.734 1 84.12 262 LYS B C 1
ATOM 4551 O O . LYS B 1 262 ? 2.734 48.375 28.641 1 84.12 262 LYS B O 1
ATOM 4556 N N . GLN B 1 263 ? 1.99 50.5 28.578 1 83.19 263 GLN B N 1
ATOM 4557 C CA . GLN B 1 263 ? 0.623 50.094 28.25 1 83.19 263 GLN B CA 1
ATOM 4558 C C . GLN B 1 263 ? 0.535 49.531 26.844 1 83.19 263 GLN B C 1
ATOM 4560 O O . GLN B 1 263 ? -0.128 48.5 26.625 1 83.19 263 GLN B O 1
ATOM 4565 N N . ILE B 1 264 ? 1.216 50.188 25.953 1 83.94 264 ILE B N 1
ATOM 4566 C CA . ILE B 1 264 ? 1.227 49.719 24.562 1 83.94 264 ILE B CA 1
ATOM 4567 C C . ILE B 1 264 ? 1.863 48.344 24.516 1 83.94 264 ILE B C 1
ATOM 4569 O O . ILE B 1 264 ? 1.376 47.438 23.797 1 83.94 264 ILE B O 1
ATOM 4573 N N . GLU B 1 265 ? 2.887 48.188 25.25 1 88 265 GLU B N 1
ATOM 4574 C CA . GLU B 1 265 ? 3.574 46.906 25.281 1 88 265 GLU B CA 1
ATOM 4575 C C . GLU B 1 265 ? 2.664 45.812 25.828 1 88 265 GLU B C 1
ATOM 4577 O O . GLU B 1 265 ? 2.594 44.719 25.266 1 88 265 GLU B O 1
ATOM 4582 N N . ASN B 1 266 ? 2.043 46.094 26.875 1 88.44 266 ASN B N 1
ATOM 4583 C CA . ASN B 1 266 ? 1.151 45.125 27.484 1 88.44 266 ASN B CA 1
ATOM 4584 C C . ASN B 1 266 ? -0.002 44.75 26.562 1 88.44 266 ASN B C 1
ATOM 4586 O O . ASN B 1 266 ? -0.403 43.594 26.484 1 88.44 266 ASN B O 1
ATOM 4590 N N . ILE B 1 267 ? -0.537 45.75 25.891 1 88.5 267 ILE B N 1
ATOM 4591 C CA . ILE B 1 267 ? -1.637 45.5 24.969 1 88.5 267 ILE B CA 1
ATOM 4592 C C . ILE B 1 267 ? -1.159 44.625 23.828 1 88.5 267 ILE B C 1
ATOM 4594 O O . ILE B 1 267 ? -1.851 43.688 23.422 1 88.5 267 ILE B O 1
ATOM 4598 N N . CYS B 1 268 ? -0.032 44.906 23.344 1 90.38 268 CYS B N 1
ATOM 4599 C CA . CYS B 1 268 ? 0.53 44.125 22.234 1 90.38 268 CYS B CA 1
ATOM 4600 C C . CYS B 1 268 ? 0.788 42.688 22.656 1 90.38 268 CYS B C 1
ATOM 4602 O O . CYS B 1 268 ? 0.389 41.75 21.953 1 90.38 268 CYS B O 1
ATOM 4604 N N . ARG B 1 269 ? 1.408 42.5 23.734 1 90.94 269 ARG B N 1
ATOM 4605 C CA . ARG B 1 269 ? 1.756 41.156 24.203 1 90.94 269 ARG B CA 1
ATOM 4606 C C . ARG B 1 269 ? 0.504 40.312 24.484 1 90.94 269 ARG B C 1
ATOM 4608 O O . ARG B 1 269 ? 0.448 39.156 24.156 1 90.94 269 ARG B O 1
ATOM 4615 N N . ASN B 1 270 ? -0.407 40.938 25.062 1 91.44 270 ASN B N 1
ATOM 4616 C CA . ASN B 1 270 ? -1.667 40.25 25.328 1 91.44 270 ASN B CA 1
ATOM 4617 C C . ASN B 1 270 ? -2.402 39.938 24.031 1 91.44 270 ASN B C 1
ATOM 4619 O O . ASN B 1 270 ? -3.049 38.875 23.938 1 91.44 270 ASN B O 1
ATOM 4623 N N . SER B 1 271 ? -2.361 40.875 23.109 1 93.06 271 SER B N 1
ATOM 4624 C CA . SER B 1 271 ? -3.012 40.656 21.828 1 93.06 271 SER B CA 1
ATOM 4625 C C . SER B 1 271 ? -2.395 39.438 21.109 1 93.06 271 SER B C 1
ATOM 4627 O O . SER B 1 271 ? -3.109 38.656 20.5 1 93.06 271 SER B O 1
ATOM 4629 N N . VAL B 1 272 ? -1.103 39.344 21.156 1 93 272 VAL B N 1
ATOM 4630 C CA . VAL B 1 272 ? -0.398 38.219 20.516 1 93 272 VAL B CA 1
ATOM 4631 C C . VAL B 1 272 ? -0.816 36.906 21.156 1 93 272 VAL B C 1
ATOM 4633 O O . VAL B 1 272 ? -1.155 35.938 20.469 1 93 272 VAL B O 1
ATOM 4636 N N . ASN B 1 273 ? -0.836 36.844 22.422 1 91.31 273 ASN B N 1
ATOM 4637 C CA . ASN B 1 273 ? -1.205 35.625 23.141 1 91.31 273 ASN B CA 1
ATOM 4638 C C . ASN B 1 273 ? -2.648 35.219 22.859 1 91.31 273 ASN B C 1
ATOM 4640 O O . ASN B 1 273 ? -2.938 34.031 22.656 1 91.31 273 ASN B O 1
ATOM 4644 N N . LEU B 1 274 ? -3.477 36.188 22.906 1 92.5 274 LEU B N 1
ATOM 4645 C CA . LEU B 1 274 ? -4.887 35.906 22.641 1 92.5 274 LEU B CA 1
ATOM 4646 C C . LEU B 1 274 ? -5.09 35.406 21.219 1 92.5 274 LEU B C 1
ATOM 4648 O O . LEU B 1 274 ? -5.949 34.562 20.953 1 92.5 274 LEU B O 1
ATOM 4652 N N . THR B 1 275 ? -4.352 35.969 20.312 1 92.5 275 THR B N 1
ATOM 4653 C CA . THR B 1 275 ? -4.441 35.562 18.906 1 92.5 275 THR B CA 1
ATOM 4654 C C . THR B 1 275 ? -4 34.125 18.75 1 92.5 275 THR B C 1
ATOM 4656 O O . THR B 1 275 ? -4.699 33.312 18.109 1 92.5 275 THR B O 1
ATOM 4659 N N . LEU B 1 276 ? -2.902 33.781 19.234 1 90.81 276 LEU B N 1
ATOM 4660 C CA . LEU B 1 276 ? -2.375 32.438 19.125 1 90.81 276 LEU B CA 1
ATOM 4661 C C . LEU B 1 276 ? -3.305 31.438 19.812 1 90.81 276 LEU B C 1
ATOM 4663 O O . LEU B 1 276 ? -3.553 30.359 19.281 1 90.81 276 LEU B O 1
ATOM 4667 N N . ASN B 1 277 ? -3.82 31.781 20.906 1 90.25 277 ASN B N 1
ATOM 4668 C CA . ASN B 1 277 ? -4.754 30.922 21.625 1 90.25 277 ASN B CA 1
ATOM 4669 C C . ASN B 1 277 ? -6.043 30.703 20.828 1 90.25 277 ASN B C 1
ATOM 4671 O O . ASN B 1 277 ? -6.586 29.609 20.797 1 90.25 277 ASN B O 1
ATOM 4675 N N . LYS B 1 278 ? -6.492 31.781 20.312 1 91.12 278 LYS B N 1
ATOM 4676 C CA . LYS B 1 278 ? -7.75 31.672 19.578 1 91.12 278 LYS B CA 1
ATOM 4677 C C . LYS B 1 278 ? -7.582 30.812 18.328 1 91.12 278 LYS B C 1
ATOM 4679 O O . LYS B 1 278 ? -8.477 30.047 17.984 1 91.12 278 LYS B O 1
ATOM 4684 N N . THR B 1 279 ? -6.473 30.969 17.609 1 91.06 279 THR B N 1
ATOM 4685 C CA . THR B 1 279 ? -6.227 30.125 16.453 1 91.06 279 THR B CA 1
ATOM 4686 C C . THR B 1 279 ? -6.129 28.656 16.859 1 91.06 279 THR B C 1
ATOM 4688 O O . THR B 1 279 ? -6.621 27.781 16.141 1 91.06 279 THR B O 1
ATOM 4691 N N . ALA B 1 280 ? -5.496 28.391 17.922 1 90.19 280 ALA B N 1
ATOM 4692 C CA . ALA B 1 280 ? -5.406 27.016 18.438 1 90.19 280 ALA B CA 1
ATOM 4693 C C . ALA B 1 280 ? -6.785 26.469 18.781 1 90.19 280 ALA B C 1
ATOM 4695 O O . ALA B 1 280 ? -7.066 25.297 18.578 1 90.19 280 ALA B O 1
ATOM 4696 N N . GLU B 1 281 ? -7.578 27.297 19.375 1 90.94 281 GLU B N 1
ATOM 4697 C CA . GLU B 1 281 ? -8.938 26.906 19.75 1 90.94 281 GLU B CA 1
ATOM 4698 C C . GLU B 1 281 ? -9.758 26.562 18.5 1 90.94 281 GLU B C 1
ATOM 4700 O O . GLU B 1 281 ? -10.516 25.594 18.5 1 90.94 281 GLU B O 1
ATOM 4705 N N . ILE B 1 282 ? -9.625 27.406 17.547 1 91.19 282 ILE B N 1
ATOM 4706 C CA . ILE B 1 282 ? -10.359 27.156 16.312 1 91.19 282 ILE B CA 1
ATOM 4707 C C . ILE B 1 282 ? -9.914 25.844 15.688 1 91.19 282 ILE B C 1
ATOM 4709 O O . ILE B 1 282 ? -10.75 25.031 15.281 1 91.19 282 ILE B O 1
ATOM 4713 N N . ALA B 1 283 ? -8.648 25.594 15.586 1 90.69 283 ALA B N 1
ATOM 4714 C CA . ALA B 1 283 ? -8.125 24.344 15.039 1 90.69 283 ALA B CA 1
ATOM 4715 C C . ALA B 1 283 ? -8.609 23.141 15.836 1 90.69 283 ALA B C 1
ATOM 4717 O O . ALA B 1 283 ? -8.969 22.109 15.266 1 90.69 283 ALA B O 1
ATOM 4718 N N . SER B 1 284 ? -8.578 23.281 17.141 1 91 284 SER B N 1
ATOM 4719 C CA . SER B 1 284 ? -9.039 22.188 18 1 91 284 SER B CA 1
ATOM 4720 C C . SER B 1 284 ? -10.523 21.922 17.812 1 91 284 SER B C 1
ATOM 4722 O O . SER B 1 284 ? -10.969 20.766 17.906 1 91 284 SER B O 1
ATOM 4724 N N . GLU B 1 285 ? -11.266 22.953 17.641 1 92.69 285 GLU B N 1
ATOM 4725 C CA . GLU B 1 285 ? -12.695 22.797 17.391 1 92.69 285 GLU B CA 1
ATOM 4726 C C . GLU B 1 285 ? -12.945 22.078 16.078 1 92.69 285 GLU B C 1
ATOM 4728 O O . GLU B 1 285 ? -13.828 21.234 15.977 1 92.69 285 GLU B O 1
ATOM 4733 N N . VAL B 1 286 ? -12.211 22.484 15.086 1 93.25 286 VAL B N 1
ATOM 4734 C CA . VAL B 1 286 ? -12.32 21.828 13.789 1 93.25 286 VAL B CA 1
ATOM 4735 C C . VAL B 1 286 ? -12.008 20.344 13.93 1 93.25 286 VAL B C 1
ATOM 4737 O O . VAL B 1 286 ? -12.75 19.5 13.422 1 93.25 286 VAL B O 1
ATOM 4740 N N . GLU B 1 287 ? -10.961 20.016 14.594 1 93.19 287 GLU B N 1
ATOM 4741 C CA . GLU B 1 287 ? -10.547 18.625 14.812 1 93.19 287 GLU B CA 1
ATOM 4742 C C . GLU B 1 287 ? -11.625 17.844 15.555 1 93.19 287 GLU B C 1
ATOM 4744 O O . GLU B 1 287 ? -11.938 16.719 15.195 1 93.19 287 GLU B O 1
ATOM 4749 N N . SER B 1 288 ? -12.125 18.453 16.562 1 93.38 288 SER B N 1
ATOM 4750 C CA . SER B 1 288 ? -13.141 17.797 17.391 1 93.38 288 SER B CA 1
ATOM 4751 C C . SER B 1 288 ? -14.406 17.531 16.578 1 93.38 288 SER B C 1
ATOM 4753 O O . SER B 1 288 ? -15.023 16.469 16.703 1 93.38 288 SER B O 1
ATOM 4755 N N . ASP B 1 289 ? -14.805 18.438 15.75 1 93.38 289 ASP B N 1
ATOM 4756 C CA . ASP B 1 289 ? -15.992 18.266 14.914 1 93.38 289 ASP B CA 1
ATOM 4757 C C . ASP B 1 289 ? -15.797 17.125 13.922 1 93.38 289 ASP B C 1
ATOM 4759 O O . ASP B 1 289 ? -16.703 16.328 13.703 1 93.38 289 ASP B O 1
ATOM 4763 N N . ILE B 1 290 ? -14.656 17.078 13.312 1 93.44 290 ILE B N 1
ATOM 4764 C CA . ILE B 1 290 ? -14.375 16.031 12.352 1 93.44 290 ILE B CA 1
ATOM 4765 C C . ILE B 1 290 ? -14.391 14.672 13.047 1 93.44 290 ILE B C 1
ATOM 4767 O O . ILE B 1 290 ? -14.977 13.711 12.547 1 93.44 290 ILE B O 1
ATOM 4771 N N . LYS B 1 291 ? -13.828 14.602 14.203 1 93.88 291 LYS B N 1
ATOM 4772 C CA . LYS B 1 291 ? -13.766 13.359 14.961 1 93.88 291 LYS B CA 1
ATOM 4773 C C . LYS B 1 291 ? -15.164 12.867 15.328 1 93.88 291 LYS B C 1
ATOM 4775 O O . LYS B 1 291 ? -15.43 11.664 15.32 1 93.88 291 LYS B O 1
ATOM 4780 N N . THR B 1 292 ? -16.016 13.766 15.656 1 93.62 292 THR B N 1
ATOM 4781 C CA . THR B 1 292 ? -17.344 13.422 16.125 1 93.62 292 THR B CA 1
ATOM 4782 C C . THR B 1 292 ? -18.266 13.07 14.945 1 93.62 292 THR B C 1
ATOM 4784 O O . THR B 1 292 ? -18.984 12.078 15 1 93.62 292 THR B O 1
ATOM 4787 N N . LYS B 1 293 ? -18.203 13.781 13.906 1 93.19 293 LYS B N 1
ATOM 4788 C CA . LYS B 1 293 ? -19.125 13.609 12.789 1 93.19 293 LYS B CA 1
ATOM 4789 C C . LYS B 1 293 ? -18.609 12.539 11.82 1 93.19 293 LYS B C 1
ATOM 4791 O O . LYS B 1 293 ? -19.406 11.891 11.133 1 93.19 293 LYS B O 1
ATOM 4796 N N . PHE B 1 294 ? -17.312 12.422 11.727 1 93.69 294 PHE B N 1
ATOM 4797 C CA . PHE B 1 294 ? -16.703 11.43 10.859 1 93.69 294 PHE B CA 1
ATOM 4798 C C . PHE B 1 294 ? -15.734 10.547 11.648 1 93.69 294 PHE B C 1
ATOM 4800 O O . PHE B 1 294 ? -14.516 10.664 11.5 1 93.69 294 PHE B O 1
ATOM 4807 N N . PRO B 1 295 ? -16.234 9.633 12.344 1 94 295 PRO B N 1
ATOM 4808 C CA . PRO B 1 295 ? -15.414 8.797 13.219 1 94 295 PRO B CA 1
ATOM 4809 C C . PRO B 1 295 ? -14.383 7.977 12.453 1 94 295 PRO B C 1
ATOM 4811 O O . PRO B 1 295 ? -13.422 7.48 13.047 1 94 295 PRO B O 1
ATOM 4814 N N . GLN B 1 296 ? -14.469 7.789 11.156 1 94.19 296 GLN B N 1
ATOM 4815 C CA . GLN B 1 296 ? -13.516 7.047 10.344 1 94.19 296 GLN B CA 1
ATOM 4816 C C . GLN B 1 296 ? -12.227 7.844 10.148 1 94.19 296 GLN B C 1
ATOM 4818 O O . GLN B 1 296 ? -11.195 7.281 9.766 1 94.19 296 GLN B O 1
ATOM 4823 N N . ALA B 1 297 ? -12.336 9.094 10.367 1 95.06 297 ALA B N 1
ATOM 4824 C CA . ALA B 1 297 ? -11.156 9.945 10.219 1 95.06 297 ALA B CA 1
ATOM 4825 C C . ALA B 1 297 ? -10.219 9.789 11.414 1 95.06 297 ALA B C 1
ATOM 4827 O O . ALA B 1 297 ? -10.625 9.992 12.562 1 95.06 297 ALA B O 1
ATOM 4828 N N . LYS B 1 298 ? -9.109 9.352 11.086 1 94.12 298 LYS B N 1
ATOM 4829 C CA . LYS B 1 298 ? -8.062 9.195 12.102 1 94.12 298 LYS B CA 1
ATOM 4830 C C . LYS B 1 298 ? -6.832 10.023 11.75 1 94.12 298 LYS B C 1
ATOM 4832 O O . LYS B 1 298 ? -6.637 10.406 10.594 1 94.12 298 LYS B O 1
ATOM 4837 N N . HIS B 1 299 ? -6.012 10.383 12.75 1 92.88 299 HIS B N 1
ATOM 4838 C CA . HIS B 1 299 ? -4.809 11.18 12.539 1 92.88 299 HIS B CA 1
ATOM 4839 C C . HIS B 1 299 ? -5.129 12.484 11.812 1 92.88 299 HIS B C 1
ATOM 4841 O O . HIS B 1 299 ? -4.582 12.758 10.742 1 92.88 299 HIS B O 1
ATOM 4847 N N . ILE B 1 300 ? -5.938 13.266 12.383 1 94.38 300 ILE B N 1
ATOM 4848 C CA . ILE B 1 300 ? -6.434 14.508 11.789 1 94.38 300 ILE B CA 1
ATOM 4849 C C . ILE B 1 300 ? -5.379 15.602 11.914 1 94.38 300 ILE B C 1
ATOM 4851 O O . ILE B 1 300 ? -4.883 15.867 13.016 1 94.38 300 ILE B O 1
ATOM 4855 N N . GLN B 1 301 ? -5.016 16.156 10.82 1 92.5 301 GLN B N 1
ATOM 4856 C CA . GLN B 1 301 ? -4.062 17.266 10.773 1 92.5 301 GLN B CA 1
ATOM 4857 C C . GLN B 1 301 ? -4.699 18.516 10.188 1 92.5 301 GLN B C 1
ATOM 4859 O O . GLN B 1 301 ? -5.168 18.5 9.047 1 92.5 301 GLN B O 1
ATOM 4864 N N . ILE B 1 302 ? -4.676 19.547 10.961 1 92.06 302 ILE B N 1
ATOM 4865 C CA . ILE B 1 302 ? -5.23 20.828 10.523 1 92.06 302 ILE B CA 1
ATOM 4866 C C . ILE B 1 302 ? -4.105 21.844 10.344 1 92.06 302 ILE B C 1
ATOM 4868 O O . ILE B 1 302 ? -3.43 22.203 11.312 1 92.06 302 ILE B O 1
ATOM 4872 N N . VAL B 1 303 ? -3.93 22.25 9.117 1 90.62 303 VAL B N 1
ATOM 4873 C CA . VAL B 1 303 ? -2.902 23.234 8.797 1 90.62 303 VAL B CA 1
ATOM 4874 C C . VAL B 1 303 ? -3.539 24.609 8.656 1 90.62 303 VAL B C 1
ATOM 4876 O O . VAL B 1 303 ? -4.449 24.797 7.848 1 90.62 303 VAL B O 1
ATOM 4879 N N . GLY B 1 304 ? -3.055 25.453 9.453 1 86.69 304 GLY B N 1
ATOM 4880 C CA . GLY B 1 304 ? -3.561 26.812 9.391 1 86.69 304 GLY B CA 1
ATOM 4881 C C . GLY B 1 304 ? -2.789 27.688 8.43 1 86.69 304 GLY B C 1
ATOM 4882 O O . GLY B 1 304 ? -1.556 27.672 8.414 1 86.69 304 GLY B O 1
ATOM 4883 N N . GLU B 1 305 ? -3.576 28.219 7.355 1 77.12 305 GLU B N 1
ATOM 4884 C CA . GLU B 1 305 ? -2.996 29.203 6.441 1 77.12 305 GLU B CA 1
ATOM 4885 C C . GLU B 1 305 ? -3.521 30.609 6.73 1 77.12 305 GLU B C 1
ATOM 4887 O O . GLU B 1 305 ? -4.598 30.766 7.312 1 77.12 305 GLU B O 1
ATOM 4892 N N . TYR B 1 306 ? -2.482 31.531 6.633 1 61.78 306 TYR B N 1
ATOM 4893 C CA . TYR B 1 306 ? -2.83 32.906 6.926 1 61.78 306 TYR B CA 1
ATOM 4894 C C . TYR B 1 306 ? -2.748 33.781 5.668 1 61.78 306 TYR B C 1
ATOM 4896 O O . TYR B 1 306 ? -1.851 33.594 4.84 1 61.78 306 TYR B O 1
ATOM 4904 N N . LYS B 1 307 ? -3.848 34.094 4.949 1 55.03 307 LYS B N 1
ATOM 4905 C CA . LYS B 1 307 ? -3.725 35.031 3.844 1 55.03 307 LYS B CA 1
ATOM 4906 C C . LYS B 1 307 ? -2.943 36.281 4.266 1 55.03 307 LYS B C 1
ATOM 4908 O O . LYS B 1 307 ? -3.275 36.938 5.266 1 55.03 307 LYS B O 1
ATOM 4913 N N . LEU B 1 308 ? -1.675 36.312 3.869 1 49.03 308 LEU B N 1
ATOM 4914 C CA . LEU B 1 308 ? -0.876 37.531 4.051 1 49.03 308 LEU B CA 1
ATOM 4915 C C . LEU B 1 308 ? -1.641 38.75 3.586 1 49.03 308 LEU B C 1
ATOM 4917 O O . LEU B 1 308 ? -2.088 38.812 2.438 1 49.03 308 LEU B O 1
ATOM 4921 N N . PHE B 1 309 ? -2.498 39.312 4.332 1 40.66 309 PHE B N 1
ATOM 4922 C CA . PHE B 1 309 ? -2.988 40.625 3.881 1 40.66 309 PHE B CA 1
ATOM 4923 C C . PHE B 1 309 ? -1.83 41.562 3.615 1 40.66 309 PHE B C 1
ATOM 4925 O O . PHE B 1 309 ? -0.951 41.75 4.461 1 40.66 309 PHE B O 1
ATOM 4932 N N . LYS B 1 310 ? -1.251 41.594 2.408 1 41.72 310 LYS B N 1
ATOM 4933 C CA . LYS B 1 310 ? -0.456 42.75 2.002 1 41.72 310 LYS B CA 1
ATOM 4934 C C . LYS B 1 310 ? -1.078 44.031 2.506 1 41.72 310 LYS B C 1
ATOM 4936 O O . LYS B 1 310 ? -2.252 44.312 2.244 1 41.72 310 LYS B O 1
ATOM 4941 N N . ASN B 1 311 ? -0.67 44.562 3.561 1 34.78 311 ASN B N 1
ATOM 4942 C CA . ASN B 1 311 ? -0.857 46 3.652 1 34.78 311 ASN B CA 1
ATOM 4943 C C . ASN B 1 311 ? -0.293 46.719 2.43 1 34.78 311 ASN B C 1
ATOM 4945 O O . ASN B 1 311 ? 0.778 46.344 1.936 1 34.78 311 ASN B O 1
#

pLDDT: mean 87.12, std 11.34, range [34.78, 98.0]

Sequence (622 aa):
MLARSLKNSNIPYDFLSYPSKLLNYIYQPSGAFDSELTRVTISLSAHFINLLSREISKKKPDEIYNYGYERFSSITSCIPALCYVTYGVKHIMLPFITEVPALEITGGLWLLCGLGCSLAIDTLRLIMVKNSNFFAGANLAGSSIAFITGLLMQTQFPSTGNIFGEIASGTLQCYMGYYMLNNNINILAGRSINQEEVHKINSILYKIPGVLKVDEVKTNPISKEKYKFCANITFDNYKIQDIVYEKIRRSNRTIINKDYEKQIENICRNSVNLTLNKTAEIASEVESDIKTKFPQAKHIQIVGEYKLFKNMLARSLKNSNIPYDFLSYPSKLLNYIYQPSGAFDSELTRVTISLSAHFINLLSREISKKKPDEIYNYGYERFSSITSCIPALCYVTYGVKHIMLPFITEVPALEITGGLWLLCGLGCSLAIDTLRLIMVKNSNFFAGANLAGSSIAFITGLLMQTQFPSTGNIFGEIASGTLQCYMGYYMLNNNINILAGRSINQEEVHKINSILYKIPGVLKVDEVKTNPISKEKYKFCANITFDNYKIQDIVYEKIRRSNRTIINKDYEKQIENICRNSVNLTLNKTAEIASEVESDIKTKFPQAKHIQIVGEYKLFKN

Foldseek 3Di:
DVVVVVQLDCQVLLVQLLVLLVLLCVQFPFLLSVLLNQLSVLVNVLVVLLVVLVVQQPDDADPVRNHGSVLSNLVSLLVSLVVLQVVLVVLQCVPVPDPQPPGDLGRPPSNQVSLVSQLVSLVVSCVRRPPSDPVSVLSNVLSVLSNQLNVVCNDPCVSVSRNSSSNSSSVSSNVSSVVSNVLSVCQVVFPWDDVVVVVVLQVVLCPQAQFPHWDDWGWGHSHSQAIEIETETEGDPVRLVVVLVVVLVVVCVVPPDPDPVVVVVVSVVSSVVSSVVVVVVSQVVSVVVCCVVPVRHDNYYYHYDYPPPDD/DVVVVVQLDCQVLLVQLLVLLVLLCVQFPFLLSVLLNQLSVLVNVLVVLLVVLVVQQPDDADPVRNHGSVLSNLVSLLVSLVVLQVVLVVLQCVPVPDPQPPGDLGRPPSNQVSLVSQLVSLVVSCVRRPPSDPVSVLSNVLSVLSNQLNVCCNDPCVSVSRNSSSNSSSVSSNVSSVVSNVLSVCQVVFPWDDVVVVVVLQVVLCPQAQFPHKDDWGWGHSHSQAIEIETETEGDPVRLVVVLVVVLVVVCVVDPDPDPVVVVVVSVVSSVVSSVVVVVVSQVVSVVVCCVVPVRHDNYYYHYDYPPPPD